Protein AF-A0A968LJR6-F1 (afdb_monomer_lite)

Radius of gyration: 29.11 Å; chains: 1; bounding box: 72×47×105 Å

pLDDT: mean 74.07, std 25.13, range [19.94, 97.44]

Foldseek 3Di:
DVVPAQEAEEEALQQDALVVLVVVVVCVVVVRFYEYAHDPLDNPCVVQHGDNVSNVVVCVVAAAAADQDDPPCNVCVVLVSCVVVPVPRDRDDDPPDDDDDDPDPVVSLVVVLVVLLVCVVVPDDLVVDDDDDPDCPPCNVPSNQVSNVVVVRHDDDLDDSDQLCNDLQSLLLLLLLCLLLPDPPRADDLQSQLSNLVQQQVLAHSVNSSLQSVQQADGNNGDGHQCVSRPPSVVRDPSSNVSSVVSNVVSVPDDSPDQSLVVSVVSCCNRVVLVPDDPVSNVSSVLLSVLLVVLVVVCVVVVHDSSRSSVVSSVCSVVSRPSSRDPDDDDDPDDDDPDDDPPPPPDDDDDDDDDDDDDDDDDDDDDDDDDDDDDDDDDDDDHRYYYDDDDDDDDDDDDDDDDDD

Secondary structure (DSSP, 8-state):
-TTT-S-EEES-GGGS-HHHHHHHHHHHHTT--EEE---TT--TTGGGT--HHHHGGGGGGSB---PPP-STTTTTHHHHHHHHH-TT--PPPPTT------SSHHHHHHHHHHHHHHHHHTT--GGG-----SS--HHHHHHHHHHHHHTT-----S---S-GGG-HHHHHHHHHHHHHS--TT----HHHHHHHHHHH-TTS-HHHHHHHHHHHEETTTTEEPPGGGSTTGGGS-HHHHHHHHHHHHHHHHS-TT--HHHHHHHHIIIII-GGGS-HHHHHHHHHHHHHHHHHHHHHHHHT--HHHHHHHHHHHHHTT-GGGS------PPP----------------S------PPPPPP---------------------EE-----PPP-----------

Sequence (405 aa):
MRRQYRYLLADDVDEFPAILADFCRLLLEAGIPALLTFNPSGAARLGLGADPESWKPLAGGCTITHCGPVGLGAPWGESVVSYVTDPSFNCPPVAEFSRLQAISRARLLRLVTETVHALVKDGTSPEEIAIIAPGLDAIASYALPQILASSSIAVRLLSDPRPLFGSPQVRALLTLLQLKYQDEDTQLTIDDVTEMLAVLLPDLDLVRAGLLTTVCFVPHRPQLLPYEVHPQWYRLSYRGTQAYKELQEWLAAQARQVNPLLFLDRAIQRFLRPQNLPHADVSQLQTLLETAQSHWQLGYRLGWAEPEILNRFVSLIHQGTVAANPLMGDRPLPKPSPWQVFSSTAAIASPTDFSFGSILVPTYGRKGGVLCSMGHPCSSGHGMAVLGWHPAVPLGNPTAAITPL

Structure (mmCIF, N/CA/C/O backbone):
data_AF-A0A968LJR6-F1
#
_entry.id   AF-A0A968LJR6-F1
#
loop_
_atom_site.group_PDB
_atom_site.id
_atom_site.type_symbol
_atom_site.label_atom_id
_atom_site.label_alt_id
_atom_site.label_comp_id
_atom_site.label_asym_id
_atom_site.label_entity_id
_atom_site.label_seq_id
_atom_site.pdbx_PDB_ins_code
_atom_site.Cartn_x
_atom_site.Cartn_y
_atom_site.Cartn_z
_atom_site.occupancy
_atom_site.B_iso_or_equiv
_atom_site.auth_seq_id
_atom_site.auth_comp_id
_atom_site.auth_asym_id
_atom_site.auth_atom_id
_atom_site.pdbx_PDB_model_num
ATOM 1 N N . MET A 1 1 ? -12.799 -12.137 -30.109 1.00 57.6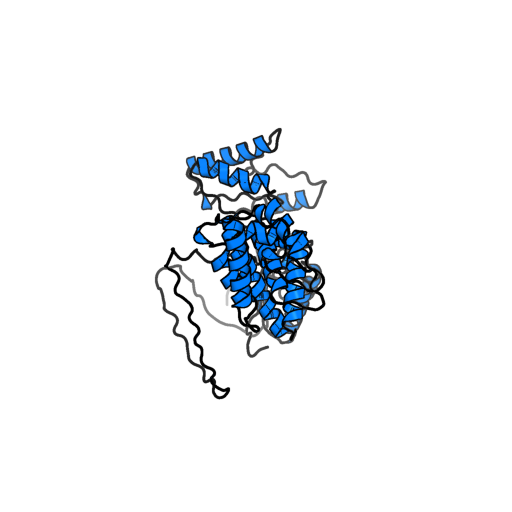6 1 MET A N 1
ATOM 2 C CA . MET A 1 1 ? -11.668 -11.205 -29.891 1.00 57.66 1 MET A CA 1
ATOM 3 C C . MET A 1 1 ? -11.478 -10.200 -31.032 1.00 57.66 1 MET A C 1
ATOM 5 O O . MET A 1 1 ? -11.612 -9.017 -30.756 1.00 57.66 1 MET A O 1
ATOM 9 N N . ARG A 1 2 ? -11.309 -10.610 -32.305 1.00 59.25 2 ARG A N 1
ATOM 10 C CA . ARG A 1 2 ? -11.161 -9.687 -33.467 1.00 59.25 2 ARG A CA 1
ATOM 11 C C . ARG A 1 2 ? -12.237 -8.596 -33.631 1.00 59.25 2 ARG A C 1
ATOM 13 O O . ARG A 1 2 ? -11.973 -7.558 -34.221 1.00 59.25 2 ARG A O 1
ATOM 20 N N . ARG A 1 3 ? -13.462 -8.820 -33.136 1.00 65.75 3 ARG A N 1
ATOM 21 C CA . ARG A 1 3 ? -14.546 -7.817 -33.174 1.00 65.75 3 ARG A CA 1
ATOM 22 C C . ARG A 1 3 ? -14.376 -6.676 -32.160 1.00 65.75 3 ARG A C 1
ATOM 24 O O . ARG A 1 3 ? -14.978 -5.631 -32.365 1.00 65.75 3 ARG A O 1
ATOM 31 N N . GLN A 1 4 ? -13.598 -6.872 -31.093 1.00 72.19 4 GLN A N 1
ATOM 32 C CA . GLN A 1 4 ? -13.402 -5.883 -30.021 1.00 72.19 4 GLN A CA 1
ATOM 33 C C . GLN A 1 4 ? -12.007 -5.247 -30.052 1.00 72.19 4 GLN A C 1
ATOM 35 O O . GLN A 1 4 ? -11.895 -4.048 -29.825 1.00 72.19 4 GLN A O 1
ATOM 40 N N . TYR A 1 5 ? -10.965 -6.012 -30.390 1.00 77.56 5 TYR A N 1
ATOM 41 C CA . TYR A 1 5 ? -9.581 -5.532 -30.409 1.00 77.56 5 TYR A CA 1
ATOM 42 C C . TYR A 1 5 ? -9.006 -5.618 -31.823 1.00 77.56 5 TYR A C 1
ATOM 44 O O . TYR A 1 5 ? -9.013 -6.690 -32.432 1.00 77.56 5 TYR A O 1
ATOM 52 N N . ARG A 1 6 ? -8.543 -4.476 -32.349 1.00 86.06 6 ARG A N 1
ATOM 53 C CA . ARG A 1 6 ? -7.960 -4.362 -33.701 1.00 86.06 6 ARG A CA 1
ATOM 54 C C . ARG A 1 6 ? -6.436 -4.416 -33.712 1.00 86.06 6 ARG A C 1
ATOM 56 O O . ARG A 1 6 ? -5.875 -4.894 -34.688 1.00 86.06 6 ARG A O 1
ATOM 63 N N . TYR A 1 7 ? -5.804 -3.929 -32.650 1.00 90.19 7 TYR A N 1
ATOM 64 C CA . TYR A 1 7 ? -4.356 -3.871 -32.484 1.00 90.19 7 TYR A CA 1
ATOM 65 C C . TYR A 1 7 ? -4.021 -4.153 -31.022 1.00 90.19 7 TYR A C 1
ATOM 67 O O . TYR A 1 7 ? -4.795 -3.778 -30.136 1.00 90.19 7 TYR A O 1
ATOM 75 N N . LEU A 1 8 ? -2.884 -4.797 -30.787 1.00 90.44 8 LEU A N 1
ATOM 76 C CA . LEU A 1 8 ? -2.283 -4.959 -29.469 1.00 90.44 8 LEU A CA 1
ATOM 77 C C . LEU A 1 8 ? -1.058 -4.044 -29.381 1.00 90.44 8 LEU A C 1
ATOM 79 O O . LEU A 1 8 ? -0.171 -4.128 -30.221 1.00 90.44 8 LEU A O 1
ATOM 83 N N . LEU A 1 9 ? -1.014 -3.171 -28.382 1.00 93.56 9 LEU A N 1
ATOM 84 C CA . LEU A 1 9 ? 0.159 -2.357 -28.071 1.00 93.56 9 LEU A CA 1
ATOM 85 C C . LEU A 1 9 ? 0.546 -2.694 -26.634 1.00 93.56 9 LEU A C 1
ATOM 87 O O . LEU A 1 9 ? -0.295 -2.545 -25.745 1.00 93.56 9 LEU A O 1
ATOM 91 N N . ALA A 1 10 ? 1.761 -3.186 -26.418 1.00 91.81 10 ALA A N 1
ATOM 92 C CA . ALA A 1 10 ? 2.262 -3.488 -25.083 1.00 91.81 10 ALA A CA 1
ATOM 93 C C . ALA A 1 10 ? 3.681 -2.946 -24.933 1.00 91.81 10 ALA A C 1
ATOM 95 O O . ALA A 1 10 ? 4.538 -3.228 -25.772 1.00 91.81 10 ALA A O 1
ATOM 96 N N . ASP A 1 11 ? 3.880 -2.161 -23.879 1.00 92.06 11 ASP A N 1
ATOM 97 C CA . ASP A 1 11 ? 5.157 -1.544 -23.541 1.00 92.06 11 ASP A CA 1
ATOM 98 C C . ASP A 1 11 ? 5.805 -2.251 -22.355 1.00 92.06 11 ASP A C 1
ATOM 100 O O . ASP A 1 11 ? 5.084 -2.797 -21.516 1.00 92.06 11 ASP A O 1
ATOM 104 N N . ASP A 1 12 ? 7.139 -2.260 -22.324 1.00 91.44 12 ASP A N 1
ATOM 105 C CA . ASP A 1 12 ? 7.968 -2.928 -21.311 1.00 91.44 12 ASP A CA 1
ATOM 106 C C . ASP A 1 12 ? 7.556 -4.388 -21.035 1.00 91.44 12 ASP A C 1
ATOM 108 O O . ASP A 1 12 ? 7.369 -4.810 -19.890 1.00 91.44 12 ASP A O 1
ATOM 112 N N . VAL A 1 13 ? 7.375 -5.193 -22.092 1.00 92.94 13 VAL A N 1
ATOM 113 C CA . VAL A 1 13 ? 6.874 -6.572 -21.930 1.00 92.94 13 VAL A CA 1
ATOM 114 C C . VAL A 1 13 ? 7.838 -7.491 -21.172 1.00 92.94 13 VAL A C 1
ATOM 116 O O . VAL A 1 13 ? 7.416 -8.517 -20.646 1.00 92.94 13 VAL A O 1
ATOM 119 N N . ASP A 1 14 ? 9.114 -7.120 -21.057 1.00 89.56 14 ASP A N 1
ATOM 120 C CA . ASP A 1 14 ? 10.096 -7.793 -20.199 1.00 89.56 14 ASP A CA 1
ATOM 121 C C . ASP A 1 14 ? 9.784 -7.668 -18.694 1.00 89.56 14 ASP A C 1
ATOM 123 O O . ASP A 1 14 ? 10.291 -8.454 -17.894 1.00 89.56 14 ASP A O 1
ATOM 127 N N . GLU A 1 15 ? 8.893 -6.747 -18.311 1.00 88.94 15 GLU A N 1
ATOM 128 C CA . GLU A 1 15 ? 8.425 -6.544 -16.936 1.00 88.94 15 GLU A CA 1
ATOM 129 C C . GLU A 1 15 ? 7.090 -7.258 -16.639 1.00 88.94 15 GLU A C 1
ATOM 131 O O . GLU A 1 15 ? 6.527 -7.117 -15.545 1.00 88.94 15 GLU A O 1
ATOM 136 N N . PHE A 1 16 ? 6.537 -8.007 -17.603 1.00 90.44 16 PHE A N 1
ATOM 137 C CA . PHE A 1 16 ? 5.226 -8.652 -17.484 1.00 90.44 16 PHE A CA 1
ATOM 138 C C . PHE A 1 16 ? 5.320 -10.125 -17.051 1.00 90.44 16 PHE A C 1
ATOM 140 O O . PHE A 1 16 ? 6.277 -10.820 -17.394 1.00 90.44 16 PHE A O 1
ATOM 147 N N . PRO A 1 17 ? 4.300 -10.650 -16.343 1.00 90.19 17 PRO A N 1
ATOM 148 C CA . PRO A 1 17 ? 4.242 -12.058 -15.964 1.00 90.19 17 PRO A CA 1
ATOM 149 C C . PRO A 1 17 ? 3.976 -12.988 -17.151 1.00 90.19 17 PRO A C 1
ATOM 151 O O . PRO A 1 17 ? 3.339 -12.603 -18.136 1.00 90.19 17 PRO A O 1
ATOM 154 N N . ALA A 1 18 ? 4.352 -14.259 -16.989 1.00 90.00 18 ALA A N 1
ATOM 155 C CA . ALA A 1 18 ? 4.205 -15.303 -18.008 1.00 90.00 18 ALA A CA 1
ATOM 156 C C . ALA A 1 18 ? 2.779 -15.463 -18.553 1.00 90.00 18 ALA A C 1
ATOM 158 O O . ALA A 1 18 ? 2.575 -15.665 -19.749 1.00 90.00 18 ALA A O 1
ATOM 159 N N . ILE A 1 19 ? 1.768 -15.296 -17.697 1.00 91.81 19 ILE A N 1
ATOM 160 C CA . ILE A 1 19 ? 0.363 -15.409 -18.109 1.00 91.81 19 ILE A CA 1
ATOM 161 C C . ILE A 1 19 ? -0.027 -14.373 -19.177 1.00 91.81 19 ILE A C 1
ATOM 163 O O . ILE A 1 19 ? -0.876 -14.647 -20.028 1.00 91.81 19 ILE A O 1
ATOM 167 N N . LEU A 1 20 ? 0.600 -13.189 -19.172 1.00 92.12 20 LEU A N 1
ATOM 168 C CA . LEU A 1 20 ? 0.367 -12.181 -20.204 1.00 92.12 20 LEU A CA 1
ATOM 169 C C . LEU A 1 20 ? 1.067 -12.539 -21.518 1.00 92.12 20 LEU A C 1
ATOM 171 O O . LEU A 1 20 ? 0.518 -12.223 -22.574 1.00 92.12 20 LEU A O 1
ATOM 175 N N . ALA A 1 21 ? 2.198 -13.248 -21.479 1.00 92.62 21 ALA A N 1
ATOM 176 C CA . ALA A 1 21 ? 2.829 -13.784 -22.683 1.00 92.62 21 ALA A CA 1
ATOM 177 C C . ALA A 1 21 ? 1.911 -14.810 -23.369 1.00 92.62 21 ALA A C 1
ATOM 179 O O . ALA A 1 21 ? 1.693 -14.739 -24.581 1.00 92.62 21 ALA A O 1
ATOM 180 N N . ASP A 1 22 ? 1.300 -15.714 -22.595 1.00 91.94 22 ASP A N 1
ATOM 181 C CA . ASP A 1 22 ? 0.333 -16.693 -23.108 1.00 91.94 22 ASP A CA 1
ATOM 182 C C . ASP A 1 22 ? -0.905 -16.015 -23.705 1.00 91.94 22 ASP A C 1
ATOM 184 O O . ASP A 1 22 ? -1.352 -16.365 -24.801 1.00 91.94 22 ASP A O 1
ATOM 188 N N . PHE A 1 23 ? -1.432 -14.991 -23.029 1.00 91.06 23 PHE A N 1
ATOM 189 C CA . PHE A 1 23 ? -2.544 -14.203 -23.553 1.00 91.06 23 PHE A CA 1
ATOM 190 C C . PHE A 1 23 ? -2.178 -13.480 -24.857 1.00 91.06 23 PHE A C 1
ATOM 192 O O . 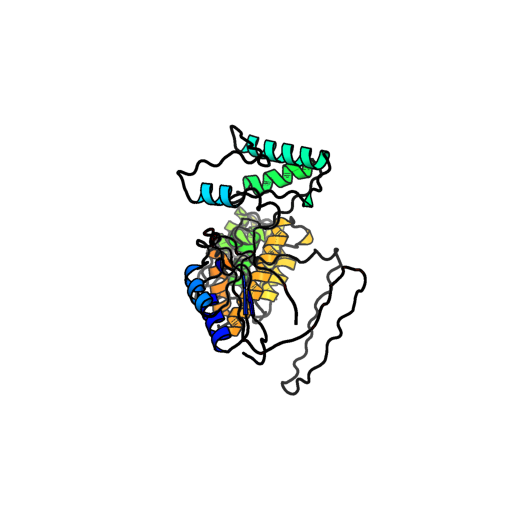PHE A 1 23 ? -2.949 -13.510 -25.819 1.00 91.06 23 PHE A O 1
ATOM 199 N N . CYS A 1 24 ? -0.991 -12.874 -24.932 1.00 92.06 24 CYS A N 1
ATOM 200 C CA . CYS A 1 24 ? -0.509 -12.233 -26.154 1.00 92.06 24 CYS A CA 1
ATOM 201 C C . CYS A 1 24 ? -0.355 -13.240 -27.296 1.00 92.06 24 CYS A C 1
ATOM 203 O O . CYS A 1 24 ? -0.761 -12.942 -28.420 1.00 92.06 24 CYS A O 1
ATOM 205 N N . ARG A 1 25 ? 0.138 -14.453 -27.011 1.00 91.31 25 ARG A N 1
ATOM 206 C CA . ARG A 1 25 ? 0.228 -15.541 -27.996 1.00 91.31 25 ARG A CA 1
ATOM 207 C C . ARG A 1 25 ? -1.132 -15.851 -28.615 1.00 91.31 25 ARG A C 1
ATOM 209 O O . ARG A 1 25 ? -1.252 -15.860 -29.836 1.00 91.31 25 ARG A O 1
ATOM 216 N N . LEU A 1 26 ? -2.172 -15.996 -27.791 1.00 91.06 26 LEU A N 1
ATOM 217 C CA . LEU A 1 26 ? -3.541 -16.242 -28.260 1.00 91.06 26 LEU A CA 1
ATOM 218 C C . LEU A 1 26 ? -4.064 -15.118 -29.170 1.00 91.06 26 LEU A C 1
ATOM 220 O O . LEU A 1 26 ? -4.763 -15.381 -30.151 1.00 91.06 26 LEU A O 1
ATOM 224 N N . LEU A 1 27 ? -3.736 -13.856 -28.870 1.00 89.81 27 LEU A N 1
ATOM 225 C CA . LEU A 1 27 ? -4.135 -12.715 -29.703 1.00 89.81 27 LEU A CA 1
ATOM 226 C C . LEU A 1 27 ? -3.396 -12.697 -31.048 1.00 89.81 27 LEU A C 1
ATOM 228 O O . LEU A 1 27 ? -4.018 -12.429 -32.082 1.00 89.81 27 LEU A O 1
ATOM 232 N N . LEU A 1 28 ? -2.102 -13.018 -31.042 1.00 88.62 28 LEU A N 1
ATOM 233 C CA . LEU A 1 28 ? -1.285 -13.132 -32.250 1.00 88.62 28 LEU A CA 1
ATOM 234 C C . LEU A 1 28 ? -1.746 -14.294 -33.140 1.00 88.62 28 LEU A C 1
ATOM 236 O O . LEU A 1 28 ? -1.902 -14.110 -34.345 1.00 88.62 28 LEU A O 1
ATOM 240 N N . GLU A 1 29 ? -2.056 -15.456 -32.560 1.00 89.12 29 GLU A N 1
ATOM 241 C CA . GLU A 1 29 ? -2.620 -16.619 -33.268 1.00 89.12 29 GLU A CA 1
ATOM 242 C C . GLU A 1 29 ? -4.013 -16.327 -33.836 1.00 89.12 29 GLU A C 1
ATOM 244 O O . GLU A 1 29 ? -4.352 -16.739 -34.947 1.00 89.12 29 GLU A O 1
ATOM 249 N N . ALA A 1 30 ? -4.810 -15.520 -33.129 1.00 88.69 30 ALA A N 1
ATOM 250 C CA . ALA A 1 30 ? -6.054 -14.970 -33.654 1.00 88.69 30 ALA A CA 1
ATOM 251 C C . ALA A 1 30 ? -5.824 -13.908 -34.749 1.00 88.69 30 ALA A C 1
ATOM 253 O O . ALA A 1 30 ? -6.787 -13.296 -35.213 1.00 88.69 30 ALA A O 1
ATOM 254 N N . GLY A 1 31 ? -4.577 -13.663 -35.160 1.00 88.19 31 GLY A N 1
ATOM 255 C CA . GLY A 1 31 ? -4.150 -12.737 -36.202 1.00 88.19 31 GLY A CA 1
ATOM 256 C C . GLY A 1 31 ? -4.532 -11.293 -35.911 1.00 88.19 31 GLY A C 1
ATOM 257 O O . GLY A 1 31 ? -5.033 -10.612 -36.810 1.00 88.19 31 GLY A O 1
ATOM 258 N N . ILE A 1 32 ? -4.389 -10.870 -34.654 1.00 90.50 32 ILE A N 1
ATOM 259 C CA . ILE A 1 32 ? -4.435 -9.464 -34.254 1.00 90.50 32 ILE A CA 1
ATOM 260 C C . ILE A 1 32 ? -3.004 -8.921 -34.367 1.00 90.50 32 ILE A C 1
ATOM 262 O O . ILE A 1 32 ? -2.106 -9.473 -33.735 1.00 90.50 32 ILE A O 1
ATOM 266 N N . PRO A 1 33 ? -2.762 -7.866 -35.161 1.00 91.25 33 PRO A N 1
ATOM 267 C CA . PRO A 1 33 ? -1.443 -7.249 -35.245 1.00 91.25 33 PRO A CA 1
ATOM 268 C C . PRO A 1 33 ? -1.030 -6.658 -33.894 1.00 91.25 33 PRO A C 1
ATOM 270 O O . PRO A 1 33 ? -1.844 -6.018 -33.220 1.00 91.25 33 PRO A O 1
ATOM 273 N N . ALA A 1 34 ? 0.238 -6.842 -33.528 1.00 91.69 34 ALA A N 1
ATOM 274 C CA . ALA A 1 34 ? 0.800 -6.327 -32.288 1.00 91.69 34 ALA A CA 1
ATOM 275 C C . ALA A 1 34 ? 2.052 -5.477 -32.521 1.00 91.69 34 ALA A C 1
ATOM 277 O O . ALA A 1 34 ? 2.826 -5.744 -33.442 1.00 91.69 34 ALA A O 1
ATOM 278 N N . LEU A 1 35 ? 2.248 -4.491 -31.649 1.00 94.75 35 LEU A N 1
ATOM 279 C CA . LEU A 1 35 ? 3.513 -3.804 -31.423 1.00 94.75 35 LEU A CA 1
ATOM 280 C C . LEU A 1 35 ? 3.895 -4.033 -29.962 1.00 94.75 35 LEU A C 1
ATOM 282 O O . LEU A 1 35 ? 3.139 -3.664 -29.061 1.00 94.75 35 LEU A O 1
ATOM 286 N N . LEU A 1 36 ? 5.045 -4.664 -29.757 1.00 93.62 36 LEU A N 1
ATOM 287 C CA . LEU A 1 36 ? 5.578 -4.981 -28.439 1.00 93.62 36 LEU A CA 1
ATOM 288 C C . LEU A 1 36 ? 6.943 -4.308 -28.301 1.00 93.62 36 LEU A C 1
ATOM 290 O O . LEU A 1 36 ? 7.785 -4.434 -29.198 1.00 93.62 36 LEU A O 1
ATOM 294 N N . THR A 1 37 ? 7.160 -3.617 -27.192 1.00 93.25 37 THR A N 1
ATOM 295 C CA . THR A 1 37 ? 8.451 -3.025 -26.826 1.00 93.25 37 THR A CA 1
ATOM 296 C C . THR A 1 37 ? 8.983 -3.703 -25.573 1.00 93.25 37 THR A C 1
ATOM 298 O O . THR A 1 37 ? 8.223 -4.096 -24.691 1.00 93.25 37 THR A O 1
ATOM 301 N N . PHE A 1 38 ? 10.296 -3.911 -25.539 1.00 91.62 38 PHE A N 1
ATOM 302 C CA . PHE A 1 38 ? 10.991 -4.508 -24.406 1.00 91.62 38 PHE A CA 1
ATOM 303 C C . PHE A 1 38 ? 12.391 -3.918 -24.279 1.00 91.62 38 PHE A C 1
ATOM 305 O O . PHE A 1 38 ? 12.990 -3.487 -25.271 1.00 91.62 38 PHE A O 1
ATOM 312 N N . ASN A 1 39 ? 12.927 -3.949 -23.064 1.00 89.00 39 ASN A N 1
ATOM 313 C CA . ASN A 1 39 ? 14.318 -3.635 -22.791 1.00 89.00 39 ASN A CA 1
ATOM 314 C C . ASN A 1 39 ? 15.147 -4.935 -22.713 1.00 89.00 39 ASN A C 1
ATOM 316 O O . ASN A 1 39 ? 14.913 -5.755 -21.825 1.00 89.00 39 ASN A O 1
ATOM 320 N N . PRO A 1 40 ? 16.152 -5.144 -23.589 1.00 85.56 40 PRO A N 1
ATOM 321 C CA . PRO A 1 40 ? 17.009 -6.333 -23.543 1.00 85.56 40 PRO A CA 1
ATOM 322 C C . PRO A 1 40 ? 17.748 -6.524 -22.213 1.00 85.56 40 PRO A C 1
ATOM 324 O O . PRO A 1 40 ? 18.066 -7.654 -21.847 1.00 85.56 40 PRO A O 1
ATOM 327 N N . SER A 1 41 ? 18.019 -5.422 -21.511 1.00 83.12 41 SER A N 1
ATOM 328 C CA . SER A 1 41 ? 18.700 -5.390 -20.213 1.00 83.12 41 SER A CA 1
ATOM 329 C C . SER A 1 41 ? 17.741 -5.076 -19.058 1.00 83.12 41 SER A C 1
ATOM 331 O O . SER A 1 41 ? 18.199 -4.663 -17.994 1.00 83.12 41 SER A O 1
ATOM 333 N N . GLY A 1 42 ? 16.427 -5.170 -19.285 1.00 80.50 42 GLY A N 1
ATOM 334 C CA . GLY A 1 42 ? 15.405 -4.858 -18.291 1.00 80.50 42 GLY A CA 1
ATOM 335 C C . GLY A 1 42 ? 15.191 -5.987 -17.285 1.00 80.50 42 GLY A C 1
ATOM 336 O O . GLY A 1 42 ? 16.150 -6.551 -16.756 1.00 80.50 42 GLY A O 1
ATOM 337 N N . ALA A 1 43 ? 13.929 -6.315 -17.015 1.00 79.50 43 ALA A N 1
ATOM 338 C CA . ALA A 1 43 ? 13.524 -7.286 -15.995 1.00 79.50 43 ALA A CA 1
ATOM 339 C C . ALA A 1 43 ? 13.765 -6.824 -14.539 1.00 79.50 43 ALA A C 1
ATOM 341 O O . ALA A 1 43 ? 14.054 -7.616 -13.633 1.00 79.50 43 ALA A O 1
ATOM 342 N N . ALA A 1 44 ? 13.590 -5.528 -14.279 1.00 80.38 44 ALA A N 1
ATOM 343 C CA . ALA A 1 44 ? 13.664 -4.951 -12.939 1.00 80.38 44 ALA A CA 1
ATOM 344 C C . ALA A 1 44 ? 12.644 -5.578 -11.964 1.00 80.38 44 ALA A C 1
ATOM 346 O O . ALA A 1 44 ? 12.834 -5.535 -10.745 1.00 80.38 44 ALA A O 1
ATOM 347 N N . ARG A 1 45 ? 11.570 -6.190 -12.480 1.00 80.94 45 ARG A N 1
ATOM 348 C CA . ARG A 1 45 ? 10.487 -6.828 -11.720 1.00 80.94 45 ARG A CA 1
ATOM 349 C C . ARG A 1 45 ? 10.556 -8.355 -11.679 1.00 80.94 45 ARG A C 1
ATOM 351 O O . ARG A 1 45 ? 9.553 -8.972 -11.321 1.00 80.94 45 ARG A O 1
ATOM 358 N N . LEU A 1 46 ? 11.704 -8.988 -11.950 1.00 80.94 46 LEU A N 1
ATOM 359 C CA . LEU A 1 46 ? 11.857 -10.453 -11.803 1.00 80.94 46 LEU A CA 1
ATOM 360 C C . LEU A 1 46 ? 11.379 -10.959 -10.430 1.00 80.94 46 LEU A C 1
ATOM 362 O O . LEU A 1 46 ? 10.635 -11.930 -10.334 1.00 80.94 46 LEU A O 1
ATOM 366 N N . GLY A 1 47 ? 11.731 -10.250 -9.352 1.00 72.69 47 GLY A N 1
ATOM 367 C CA . GLY A 1 47 ? 11.278 -10.576 -7.992 1.00 72.69 47 GLY A CA 1
ATOM 368 C C . GLY A 1 47 ? 9.799 -10.270 -7.709 1.00 72.69 47 GLY A C 1
ATOM 369 O O . GLY A 1 47 ? 9.297 -10.626 -6.647 1.00 72.69 47 GLY A O 1
ATOM 370 N N . LEU A 1 48 ? 9.106 -9.604 -8.635 1.00 72.12 48 LEU A N 1
ATOM 371 C CA . LEU A 1 48 ? 7.707 -9.175 -8.538 1.00 72.12 48 LEU A CA 1
ATOM 372 C C . LEU A 1 48 ? 6.804 -9.879 -9.565 1.00 72.12 48 LEU A C 1
ATOM 374 O O . LEU A 1 48 ? 5.679 -9.439 -9.803 1.00 72.12 48 LEU A O 1
ATOM 378 N N . GLY A 1 49 ? 7.284 -10.980 -10.148 1.00 78.50 49 GLY A N 1
ATOM 379 C CA . GLY A 1 49 ? 6.509 -11.839 -11.038 1.00 78.50 49 GLY A CA 1
ATOM 380 C C . GLY A 1 49 ? 6.683 -11.559 -12.528 1.00 78.50 49 GLY A C 1
ATOM 381 O O . GLY A 1 49 ? 5.974 -12.187 -13.309 1.00 78.50 49 GLY A O 1
ATOM 382 N N . ALA A 1 50 ? 7.593 -10.667 -12.936 1.00 86.44 50 ALA A N 1
ATOM 383 C CA . ALA A 1 50 ? 7.984 -10.572 -14.341 1.00 86.44 50 ALA A CA 1
ATOM 384 C C . ALA A 1 50 ? 8.681 -11.859 -14.802 1.00 86.44 50 ALA A C 1
ATOM 386 O O . ALA A 1 50 ? 9.439 -12.465 -14.044 1.00 86.44 50 ALA A O 1
ATOM 387 N N . ASP A 1 51 ? 8.438 -12.255 -16.049 1.00 90.38 51 ASP A N 1
ATOM 388 C CA . ASP A 1 51 ? 9.054 -13.429 -16.666 1.00 90.38 51 ASP A CA 1
ATOM 389 C C . ASP A 1 51 ? 9.464 -13.113 -18.115 1.00 90.38 51 ASP A C 1
ATOM 391 O O . ASP A 1 51 ? 8.767 -13.511 -19.050 1.00 90.38 51 ASP A O 1
ATOM 395 N N . PRO A 1 52 ? 10.581 -12.399 -18.339 1.00 91.25 52 PRO A N 1
ATOM 396 C CA . PRO A 1 52 ? 11.034 -12.029 -19.681 1.00 91.25 52 PRO A CA 1
ATOM 397 C C . PRO A 1 52 ? 11.337 -13.247 -20.569 1.00 91.25 52 PRO A C 1
ATOM 399 O O . PRO A 1 52 ? 11.199 -13.170 -21.792 1.00 91.25 52 PRO A O 1
ATOM 402 N N . GLU A 1 53 ? 11.712 -14.391 -19.987 1.00 91.75 53 GLU A N 1
ATOM 403 C CA . GLU A 1 53 ? 11.998 -15.615 -20.743 1.00 91.75 53 GLU A CA 1
ATOM 404 C C . GLU A 1 53 ? 10.741 -16.159 -21.425 1.00 91.75 53 GLU A C 1
ATOM 406 O O . GLU A 1 53 ? 10.802 -16.577 -22.583 1.00 91.75 53 GLU A O 1
ATOM 411 N N . SER A 1 54 ? 9.587 -16.084 -20.756 1.00 91.81 54 SER A N 1
ATOM 412 C CA . SER A 1 54 ? 8.301 -16.499 -21.332 1.00 91.81 54 SER A CA 1
ATOM 413 C C . SER A 1 54 ? 7.885 -15.692 -22.574 1.00 91.81 54 SER A C 1
ATOM 415 O O . SER A 1 54 ? 7.145 -16.202 -23.423 1.00 91.81 54 SER A O 1
ATOM 417 N N . TRP A 1 55 ? 8.387 -14.458 -22.718 1.00 92.38 55 TRP A N 1
ATOM 418 C CA . TRP A 1 55 ? 8.093 -13.568 -23.844 1.00 92.38 55 TRP A CA 1
ATOM 419 C C . TRP A 1 55 ? 9.004 -13.793 -25.053 1.00 92.38 55 TRP A C 1
ATOM 421 O O . TRP A 1 55 ? 8.558 -13.596 -26.186 1.00 92.38 55 TRP A O 1
ATOM 431 N N . LYS A 1 56 ? 10.246 -14.262 -24.858 1.00 90.62 56 LYS A N 1
ATOM 432 C CA . LYS A 1 56 ? 11.218 -14.481 -25.951 1.00 90.62 56 LYS A CA 1
ATOM 433 C C . LYS A 1 56 ? 10.680 -15.315 -27.124 1.00 90.62 56 LYS A C 1
ATOM 435 O O . LYS A 1 56 ? 10.930 -14.927 -28.266 1.00 90.62 56 LYS A O 1
ATOM 440 N N . PRO A 1 57 ? 9.915 -16.410 -26.918 1.00 91.31 57 PRO A N 1
ATOM 441 C CA . PRO A 1 57 ? 9.374 -17.198 -28.025 1.00 91.31 57 PRO A CA 1
ATOM 442 C C . PRO A 1 57 ? 8.462 -16.406 -28.972 1.00 91.31 57 PRO A C 1
ATOM 444 O O . PRO A 1 57 ? 8.374 -16.748 -30.151 1.00 91.31 57 PRO A O 1
ATOM 447 N N . LEU A 1 58 ? 7.805 -15.340 -28.495 1.00 89.62 58 LEU A N 1
ATOM 448 C CA . LEU A 1 58 ? 6.918 -14.516 -29.326 1.00 89.62 58 LEU A CA 1
ATOM 449 C C . LEU A 1 58 ? 7.686 -13.760 -30.418 1.00 89.62 58 LEU A C 1
ATOM 451 O O . LEU A 1 58 ? 7.139 -13.514 -31.494 1.00 89.62 58 LEU A O 1
ATOM 455 N N . ALA A 1 59 ? 8.968 -13.460 -30.188 1.00 87.69 59 ALA A N 1
ATOM 456 C CA . ALA A 1 59 ? 9.825 -12.797 -31.165 1.00 87.69 59 ALA A CA 1
ATOM 457 C C . ALA A 1 59 ? 9.987 -13.611 -32.460 1.00 87.69 59 ALA A C 1
ATOM 459 O O . ALA A 1 59 ? 10.120 -13.025 -33.530 1.00 87.69 59 ALA A O 1
ATOM 460 N N . GLY A 1 60 ? 9.889 -14.947 -32.395 1.00 85.50 60 GLY A N 1
ATOM 461 C CA . GLY A 1 60 ? 9.987 -15.819 -33.572 1.00 85.50 60 GLY A CA 1
ATOM 462 C C . GLY A 1 60 ? 8.906 -15.567 -34.632 1.00 85.50 60 GLY A C 1
ATOM 463 O O . GLY A 1 60 ? 9.112 -15.881 -35.801 1.00 85.50 60 GLY A O 1
ATOM 464 N N . GLY A 1 61 ? 7.771 -14.975 -34.243 1.00 82.81 61 GLY A N 1
ATOM 465 C CA . GLY A 1 61 ? 6.695 -14.578 -35.156 1.00 82.81 61 GLY A CA 1
ATOM 466 C C . GLY A 1 61 ? 6.767 -13.126 -35.642 1.00 82.81 61 GLY A C 1
ATOM 467 O O . GLY A 1 61 ? 5.864 -12.695 -36.353 1.00 82.81 61 GLY A O 1
ATOM 468 N N . CYS A 1 62 ? 7.784 -12.352 -35.250 1.00 87.56 62 CYS A N 1
ATOM 469 C CA . CYS A 1 62 ? 7.804 -10.895 -35.390 1.00 87.56 62 CYS A CA 1
ATOM 470 C C . CYS A 1 62 ? 9.083 -10.366 -36.079 1.00 87.56 62 CYS A C 1
ATOM 472 O O . CYS A 1 62 ? 10.148 -10.956 -35.955 1.00 87.56 62 CYS A O 1
ATOM 474 N N . THR A 1 63 ? 9.022 -9.216 -36.766 1.00 92.12 63 THR A N 1
ATOM 475 C CA . THR A 1 63 ? 10.198 -8.573 -37.412 1.00 92.12 63 THR A CA 1
ATOM 476 C C . THR A 1 63 ? 10.978 -7.709 -36.446 1.00 92.12 63 THR A C 1
ATOM 478 O O . THR A 1 63 ? 10.535 -6.634 -36.056 1.00 92.12 63 THR A O 1
ATOM 481 N N . ILE A 1 64 ? 12.204 -8.076 -36.128 1.00 91.19 64 ILE A N 1
ATOM 482 C CA . ILE A 1 64 ? 12.917 -7.320 -35.114 1.00 91.19 64 ILE A CA 1
ATOM 483 C C . ILE A 1 64 ? 13.475 -5.988 -35.636 1.00 91.19 64 ILE A C 1
ATOM 485 O O . ILE A 1 64 ? 14.220 -5.981 -36.606 1.00 91.19 64 ILE A O 1
ATOM 489 N N . THR A 1 65 ? 13.080 -4.848 -35.049 1.00 91.81 65 THR A N 1
ATOM 490 C CA . THR A 1 65 ? 13.687 -3.524 -35.355 1.00 91.81 65 THR A CA 1
ATOM 491 C C . THR A 1 65 ? 14.611 -3.107 -34.202 1.00 91.81 65 THR A C 1
ATOM 493 O O . THR A 1 65 ? 14.612 -3.738 -33.167 1.00 91.81 65 THR A O 1
ATOM 496 N N . HIS A 1 66 ? 15.461 -2.094 -34.296 1.00 86.50 66 HIS A N 1
ATOM 497 C CA . HIS A 1 66 ? 16.253 -1.685 -33.125 1.00 86.50 66 HIS A CA 1
ATOM 498 C C . HIS A 1 66 ? 16.147 -0.189 -32.894 1.00 86.50 66 HIS A C 1
ATOM 500 O O . HIS A 1 66 ? 16.391 0.590 -33.812 1.00 86.50 66 HIS A O 1
ATOM 506 N N . CYS A 1 67 ? 15.799 0.204 -31.671 1.00 82.94 67 CYS A N 1
ATOM 507 C CA . CYS A 1 67 ? 15.912 1.587 -31.232 1.00 82.94 67 CYS A CA 1
ATOM 508 C C . CYS A 1 67 ? 17.265 1.762 -30.540 1.00 82.94 67 CYS A C 1
ATOM 510 O O . CYS A 1 67 ? 17.578 1.030 -29.604 1.00 82.94 67 CYS A O 1
ATOM 512 N N . GLY A 1 68 ? 18.073 2.712 -31.015 1.00 73.62 68 GLY A N 1
ATOM 513 C CA . GLY A 1 68 ? 19.276 3.133 -30.298 1.00 73.62 68 GLY A CA 1
ATOM 514 C C . GLY A 1 68 ? 18.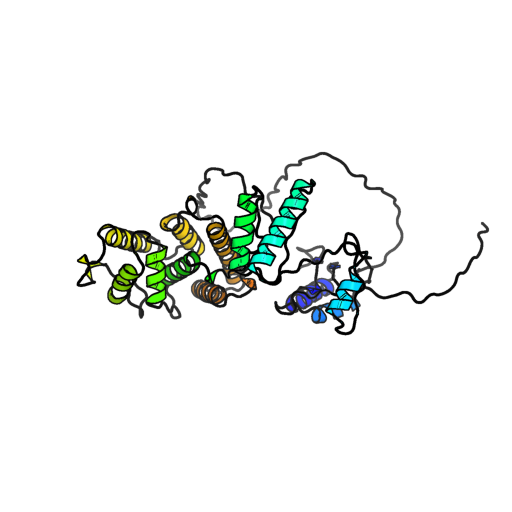919 3.862 -28.997 1.00 73.62 68 GLY A C 1
ATOM 515 O O . GLY A 1 68 ? 17.775 4.298 -28.839 1.00 73.62 68 GLY A O 1
ATOM 516 N N . PRO A 1 69 ? 19.874 4.020 -28.067 1.00 72.62 69 PRO A N 1
ATOM 517 C CA . PRO A 1 69 ? 19.627 4.763 -26.842 1.00 72.62 69 PRO A CA 1
ATOM 518 C C . PRO A 1 69 ? 19.293 6.224 -27.172 1.00 72.62 69 PRO A C 1
ATOM 520 O O . PRO A 1 69 ? 19.995 6.883 -27.941 1.00 72.62 69 PRO A O 1
ATOM 523 N N . VAL A 1 70 ? 18.211 6.733 -26.584 1.00 73.44 70 VAL A N 1
ATOM 524 C CA . VAL A 1 70 ? 17.768 8.125 -26.727 1.00 73.44 70 VAL A CA 1
ATOM 525 C C . VAL A 1 70 ? 17.782 8.786 -25.350 1.00 73.44 70 VAL A C 1
ATOM 527 O O . VAL A 1 70 ? 17.433 8.166 -24.348 1.00 73.44 70 VAL A O 1
ATOM 530 N N . GLY A 1 71 ? 18.177 10.056 -25.295 1.00 80.19 71 GLY A N 1
ATOM 531 C CA . GLY A 1 71 ? 18.166 10.845 -24.063 1.00 80.19 71 GLY A CA 1
ATOM 532 C C . GLY A 1 71 ? 19.414 10.664 -23.197 1.00 80.19 71 GLY A C 1
ATOM 533 O O . GLY A 1 71 ? 20.491 10.330 -23.688 1.00 80.19 71 GLY A O 1
ATOM 534 N N . LEU A 1 72 ? 19.263 10.928 -21.895 1.00 75.38 72 LEU A N 1
ATOM 535 C CA . LEU A 1 72 ? 20.378 11.053 -20.948 1.00 75.38 72 LEU A CA 1
ATOM 536 C C . LEU A 1 72 ? 21.213 9.778 -20.806 1.00 75.38 72 LEU A C 1
ATOM 538 O O . LEU A 1 72 ? 22.383 9.888 -20.478 1.00 75.38 72 LEU A O 1
ATOM 542 N N . GLY A 1 73 ? 20.640 8.599 -21.066 1.00 77.69 73 GLY A N 1
ATOM 543 C CA . GLY A 1 73 ? 21.326 7.311 -20.935 1.00 77.69 73 GLY A CA 1
ATOM 544 C C . GLY A 1 73 ? 22.250 6.946 -22.099 1.00 77.69 73 GLY A C 1
ATOM 545 O O . GLY A 1 73 ? 23.040 6.021 -21.960 1.00 77.69 73 GLY A O 1
ATOM 546 N N . ALA A 1 74 ? 22.200 7.650 -23.234 1.00 83.62 74 ALA A N 1
ATOM 547 C CA . ALA A 1 74 ? 23.064 7.350 -24.380 1.00 83.62 74 ALA A CA 1
ATOM 548 C C . ALA A 1 74 ? 24.580 7.405 -24.077 1.00 83.62 74 ALA A C 1
ATOM 550 O O . ALA A 1 74 ? 25.281 6.485 -24.493 1.00 83.62 74 ALA A O 1
ATOM 551 N N . PRO A 1 75 ? 25.113 8.408 -23.348 1.00 83.75 75 PRO A N 1
ATOM 552 C CA . PRO A 1 75 ? 26.551 8.480 -23.064 1.00 83.75 75 PRO A CA 1
ATOM 553 C C . PRO A 1 75 ? 27.071 7.472 -22.025 1.00 83.75 75 PRO A C 1
ATOM 555 O O . PRO A 1 75 ? 28.265 7.184 -22.026 1.00 83.75 75 PRO A O 1
ATOM 558 N N . TRP A 1 76 ? 26.227 6.948 -21.129 1.00 85.25 76 TRP A N 1
ATOM 559 C CA . TRP A 1 76 ? 26.695 6.157 -19.974 1.00 85.25 76 TRP A CA 1
ATOM 560 C C . TRP A 1 76 ? 25.925 4.862 -19.700 1.00 85.25 76 TRP A C 1
ATOM 562 O O . TRP A 1 76 ? 26.358 4.073 -18.863 1.00 85.25 76 TRP A O 1
ATOM 572 N N . GLY A 1 77 ? 24.808 4.611 -20.384 1.00 84.75 77 GLY A N 1
ATOM 573 C CA . GLY A 1 77 ? 23.895 3.504 -20.092 1.00 84.75 77 GLY A CA 1
ATOM 574 C C . GLY A 1 77 ? 24.567 2.136 -20.153 1.00 84.75 77 GLY A C 1
ATOM 575 O O . GLY A 1 77 ? 24.485 1.377 -19.192 1.00 84.75 77 GLY A O 1
ATOM 576 N N . GLU A 1 78 ? 25.296 1.844 -21.232 1.00 83.69 78 GLU A N 1
ATOM 577 C CA . GLU A 1 78 ? 26.010 0.567 -21.390 1.00 83.69 78 GLU A CA 1
ATOM 578 C C . GLU A 1 78 ? 27.082 0.360 -20.312 1.00 83.69 78 GLU A C 1
ATOM 580 O O . GLU A 1 78 ? 27.207 -0.739 -19.768 1.00 83.69 78 GLU A O 1
ATOM 585 N N . SER A 1 79 ? 27.817 1.417 -19.952 1.00 85.00 79 SER A N 1
ATOM 586 C CA . SER A 1 79 ? 28.826 1.374 -18.887 1.00 85.00 79 SER A CA 1
ATOM 587 C C . SER A 1 79 ? 28.198 1.071 -17.526 1.00 85.00 79 SER A C 1
ATOM 589 O O . SER A 1 79 ? 28.727 0.256 -16.771 1.00 85.00 79 SER A O 1
ATOM 591 N N . VAL A 1 80 ? 27.052 1.689 -17.220 1.00 85.12 80 VAL A N 1
ATOM 592 C CA . VAL A 1 80 ? 26.316 1.445 -15.970 1.00 85.12 80 VAL A CA 1
ATOM 593 C C . VAL A 1 80 ? 25.751 0.027 -15.935 1.00 85.12 80 VAL A C 1
ATOM 595 O O . VAL A 1 80 ? 25.909 -0.651 -14.922 1.00 85.12 80 VAL A O 1
ATOM 598 N N . VAL A 1 81 ? 25.141 -0.446 -17.027 1.00 86.06 81 VAL A N 1
ATOM 599 C CA . VAL A 1 81 ? 24.632 -1.825 -17.120 1.00 86.06 81 VAL A CA 1
ATOM 600 C C . VAL A 1 81 ? 25.772 -2.817 -16.908 1.00 86.06 81 VAL A C 1
ATOM 602 O O . VAL A 1 81 ? 25.667 -3.666 -16.029 1.00 86.06 81 VAL A O 1
ATOM 605 N N . SER A 1 82 ? 26.890 -2.647 -17.621 1.00 87.94 82 SER A N 1
ATOM 606 C CA . SER A 1 82 ? 28.063 -3.525 -17.507 1.00 87.94 82 SER A CA 1
ATOM 607 C C . SER A 1 82 ? 28.606 -3.575 -16.079 1.00 87.94 82 SER A C 1
ATOM 609 O O . SER A 1 82 ? 28.883 -4.656 -15.569 1.00 87.94 82 SER A O 1
ATOM 611 N N . TYR A 1 83 ? 28.685 -2.426 -15.402 1.00 86.06 83 TYR A N 1
ATOM 612 C CA . TYR A 1 83 ? 29.115 -2.340 -14.004 1.00 86.06 83 TYR A CA 1
ATOM 613 C C . TYR A 1 83 ? 28.191 -3.082 -13.032 1.00 86.06 83 TYR A C 1
ATOM 615 O O . TYR A 1 83 ? 28.657 -3.665 -12.057 1.00 86.06 83 TYR A O 1
ATOM 623 N N . VAL A 1 84 ? 26.879 -3.053 -13.274 1.00 83.62 84 VAL A N 1
ATOM 624 C CA . VAL A 1 84 ? 25.899 -3.743 -12.424 1.00 83.62 84 VAL A CA 1
ATOM 625 C C . VAL A 1 84 ? 25.888 -5.250 -12.696 1.00 83.62 84 VAL A C 1
ATOM 627 O O . VAL A 1 84 ? 25.713 -6.031 -11.762 1.00 83.62 84 VAL A O 1
ATOM 630 N N . THR A 1 85 ? 26.074 -5.669 -13.951 1.00 84.38 85 THR A N 1
ATOM 631 C CA . THR A 1 85 ? 25.982 -7.082 -14.353 1.00 84.38 85 THR A CA 1
ATOM 632 C C . THR A 1 85 ? 27.284 -7.862 -14.196 1.00 84.38 85 THR A C 1
ATOM 634 O O . THR A 1 85 ? 27.237 -9.076 -14.011 1.00 84.38 85 THR A O 1
ATOM 637 N N . ASP A 1 86 ? 28.438 -7.198 -14.275 1.00 87.00 86 ASP A N 1
ATOM 638 C CA . ASP A 1 86 ? 29.756 -7.828 -14.191 1.00 87.00 86 ASP A CA 1
ATOM 639 C C . ASP A 1 86 ? 30.560 -7.257 -13.006 1.00 87.00 86 ASP A C 1
ATOM 641 O O . ASP A 1 86 ? 31.063 -6.134 -13.077 1.00 87.00 86 ASP A O 1
ATOM 645 N N . PRO A 1 87 ? 30.755 -8.037 -11.923 1.00 77.88 87 PRO A N 1
ATOM 646 C CA . PRO A 1 87 ? 31.529 -7.614 -10.755 1.00 77.88 87 PRO A CA 1
ATOM 647 C C . PRO A 1 87 ? 32.994 -7.266 -11.050 1.00 77.88 87 PRO A C 1
ATOM 649 O O . PRO A 1 87 ? 33.650 -6.630 -10.225 1.00 77.88 87 PRO A O 1
ATOM 652 N N . SER A 1 88 ? 33.535 -7.728 -12.181 1.00 87.12 88 SER A N 1
ATOM 653 C CA . SER A 1 88 ? 34.910 -7.457 -12.604 1.00 87.12 88 SER A CA 1
ATOM 654 C C . SER A 1 88 ? 35.042 -6.198 -13.463 1.00 87.12 88 SER A C 1
ATOM 656 O O . SER A 1 88 ? 36.157 -5.722 -13.697 1.00 87.12 88 SER A O 1
ATOM 658 N N . PHE A 1 89 ? 33.918 -5.629 -13.906 1.00 84.69 89 PHE A N 1
ATOM 659 C CA . PHE A 1 89 ? 33.912 -4.458 -14.761 1.00 84.69 89 PHE A CA 1
ATOM 660 C C . PHE A 1 89 ? 34.318 -3.206 -13.983 1.00 84.69 89 PHE A C 1
ATOM 662 O O . PHE A 1 89 ? 33.651 -2.761 -13.048 1.00 84.69 89 PHE A O 1
ATOM 669 N N . ASN A 1 90 ? 35.417 -2.588 -14.408 1.00 81.12 90 ASN A N 1
ATOM 670 C CA . ASN A 1 90 ? 35.839 -1.303 -13.875 1.00 81.12 90 ASN A CA 1
ATOM 671 C C . ASN A 1 90 ? 35.163 -0.176 -14.663 1.00 81.12 90 ASN A C 1
ATOM 673 O O . ASN A 1 90 ? 35.592 0.152 -15.771 1.00 81.12 90 ASN A O 1
ATOM 677 N N . CYS A 1 91 ? 34.109 0.415 -14.097 1.00 75.56 91 CYS A N 1
ATOM 678 C CA . CYS A 1 91 ? 33.404 1.510 -14.753 1.00 75.56 91 CYS A CA 1
ATOM 679 C C . CYS A 1 91 ? 34.284 2.769 -14.786 1.00 75.56 91 CYS A C 1
ATOM 681 O O . CYS A 1 91 ? 34.668 3.264 -13.719 1.00 75.56 91 CYS A O 1
ATOM 683 N N . PRO A 1 92 ? 34.585 3.331 -15.971 1.00 76.25 92 PRO A N 1
ATOM 684 C CA . PRO A 1 92 ? 35.253 4.621 -16.038 1.00 76.25 92 PRO A CA 1
ATOM 685 C C . PRO A 1 92 ? 34.371 5.703 -15.390 1.00 76.25 92 PRO A C 1
ATOM 687 O O . PRO A 1 92 ? 33.140 5.583 -15.396 1.00 76.25 92 PRO A O 1
ATOM 690 N N . PRO A 1 93 ? 34.971 6.761 -14.817 1.00 75.50 93 PRO A N 1
ATOM 691 C CA . PRO A 1 93 ? 34.210 7.858 -14.239 1.00 75.50 93 PRO A CA 1
ATOM 692 C C . PRO A 1 93 ? 33.360 8.534 -15.319 1.00 75.50 93 PRO A C 1
ATOM 694 O O . PRO A 1 93 ? 33.874 8.971 -16.348 1.00 75.50 93 PRO A O 1
ATOM 697 N N . VAL A 1 94 ? 32.058 8.624 -15.062 1.00 79.06 94 VAL A N 1
ATOM 698 C CA . VAL A 1 94 ? 31.095 9.336 -15.906 1.00 79.06 94 VAL A CA 1
ATOM 699 C C . VAL A 1 94 ? 31.079 10.797 -15.456 1.00 79.06 94 VAL A C 1
ATOM 701 O O . VAL A 1 94 ? 30.856 11.068 -14.276 1.00 79.06 94 VAL A O 1
ATOM 704 N N . ALA A 1 95 ? 31.364 11.737 -16.361 1.00 76.38 95 ALA A N 1
ATOM 705 C CA . ALA A 1 95 ? 31.576 13.150 -16.022 1.00 76.38 95 ALA A CA 1
ATOM 706 C C . ALA A 1 95 ? 30.336 13.810 -15.395 1.00 76.38 95 ALA A C 1
ATOM 708 O O . ALA A 1 95 ? 30.448 14.703 -14.558 1.00 76.38 95 ALA A O 1
ATOM 709 N N . GLU A 1 96 ? 29.155 13.336 -15.772 1.00 82.62 96 GLU A N 1
ATOM 710 C CA . GLU A 1 96 ? 27.857 13.801 -15.301 1.00 82.62 96 GLU A CA 1
ATOM 711 C C . GLU A 1 96 ? 27.524 13.291 -13.887 1.00 82.62 96 GLU A C 1
ATOM 713 O O . GLU A 1 96 ? 26.571 13.760 -13.264 1.00 82.62 96 GLU A O 1
ATOM 718 N N . PHE A 1 97 ? 28.283 12.322 -13.360 1.00 85.50 97 PHE A N 1
ATOM 719 C CA . PHE A 1 97 ? 27.972 11.662 -12.095 1.00 85.50 97 PHE A CA 1
ATOM 720 C C . PHE A 1 97 ? 28.782 12.283 -10.960 1.00 85.50 97 PHE A C 1
ATOM 722 O O . PHE A 1 97 ? 30.009 12.213 -10.913 1.00 85.50 97 PHE A O 1
ATOM 729 N N . SER A 1 98 ? 28.074 12.833 -9.975 1.00 86.12 98 SER A N 1
ATOM 730 C CA . SER A 1 98 ? 28.676 13.311 -8.731 1.00 86.12 98 SER A CA 1
ATOM 731 C C . SER A 1 98 ? 28.450 12.306 -7.607 1.00 86.12 98 SER A C 1
ATOM 733 O O . SER A 1 98 ? 27.316 11.945 -7.290 1.00 86.12 98 SER A O 1
ATOM 735 N N . ARG A 1 99 ? 29.534 11.860 -6.964 1.00 87.62 99 ARG A N 1
ATOM 736 C CA . ARG A 1 99 ? 29.454 10.941 -5.824 1.00 87.62 99 ARG A CA 1
ATOM 737 C C . ARG A 1 99 ? 29.345 11.719 -4.517 1.00 87.62 99 ARG A C 1
ATOM 739 O O . ARG A 1 99 ? 30.294 12.370 -4.092 1.00 87.62 99 ARG A O 1
ATOM 746 N N . LEU A 1 100 ? 28.216 11.566 -3.835 1.00 88.88 100 LEU A N 1
ATOM 747 C CA . LEU A 1 100 ? 28.025 12.053 -2.471 1.00 88.88 100 LEU A CA 1
ATOM 748 C C . LEU A 1 100 ? 28.325 10.925 -1.473 1.00 88.88 100 LEU A C 1
ATOM 750 O O . LEU A 1 100 ? 27.778 9.829 -1.580 1.00 88.88 100 LEU A O 1
ATOM 754 N N . GLN A 1 101 ? 29.196 11.179 -0.495 1.00 89.50 101 GLN A N 1
ATOM 755 C CA . GLN A 1 101 ? 29.511 10.234 0.581 1.00 89.50 101 GLN A CA 1
ATOM 756 C C . GLN A 1 101 ? 29.383 10.907 1.944 1.00 89.50 101 GLN A C 1
ATOM 758 O O . GLN A 1 101 ? 29.751 12.066 2.122 1.00 89.50 101 GLN A O 1
ATOM 763 N N . ALA A 1 102 ? 28.886 10.159 2.926 1.00 92.69 102 ALA A N 1
ATOM 764 C CA . ALA A 1 102 ? 28.770 10.625 4.297 1.00 92.69 102 ALA A CA 1
ATOM 765 C C . ALA A 1 102 ? 29.031 9.485 5.286 1.00 92.69 102 ALA A C 1
ATOM 767 O O . ALA A 1 102 ? 28.742 8.325 5.005 1.00 92.69 102 ALA A O 1
ATOM 768 N N . ILE A 1 103 ? 29.526 9.843 6.471 1.00 92.31 103 ILE A N 1
ATOM 769 C CA . ILE A 1 103 ? 29.830 8.905 7.566 1.00 92.31 103 ILE A CA 1
ATOM 770 C C . ILE A 1 103 ? 28.581 8.351 8.268 1.00 92.31 103 ILE A C 1
ATOM 772 O O . ILE A 1 103 ? 28.676 7.416 9.055 1.00 92.31 103 ILE A O 1
ATOM 776 N N . SER A 1 104 ? 27.409 8.947 8.035 1.00 89.75 104 SER A N 1
ATOM 777 C CA . SER A 1 104 ? 26.149 8.518 8.640 1.00 89.75 104 SER A CA 1
ATOM 778 C C . SER A 1 104 ? 24.966 8.770 7.713 1.00 89.75 104 SER A C 1
ATOM 780 O O . SER A 1 104 ? 24.978 9.699 6.900 1.00 89.75 104 SER A O 1
ATOM 782 N N . ARG A 1 105 ? 23.901 7.977 7.887 1.00 83.88 105 ARG A N 1
ATOM 783 C CA . ARG A 1 105 ? 22.645 8.120 7.133 1.00 83.88 105 ARG A CA 1
ATOM 784 C C . ARG A 1 105 ? 22.026 9.508 7.312 1.00 83.88 105 ARG A C 1
ATOM 786 O O . ARG A 1 105 ? 21.638 10.133 6.335 1.00 83.88 105 ARG A O 1
ATOM 793 N N . ALA A 1 106 ? 21.999 10.028 8.539 1.00 84.56 106 ALA A N 1
ATOM 794 C CA . ALA A 1 106 ? 21.469 11.363 8.816 1.00 84.56 106 ALA A CA 1
ATOM 795 C C . ALA A 1 106 ? 22.254 12.470 8.089 1.00 84.56 106 ALA A C 1
ATOM 797 O O . ALA A 1 106 ? 21.652 13.407 7.564 1.00 84.56 106 ALA A O 1
ATOM 798 N N . ARG A 1 107 ? 23.592 12.363 8.018 1.00 92.31 107 ARG A N 1
ATOM 799 C CA . ARG A 1 107 ? 24.405 13.320 7.255 1.00 92.31 107 ARG A CA 1
ATOM 800 C C . ARG A 1 107 ? 24.190 13.164 5.752 1.00 92.31 107 ARG A C 1
ATOM 802 O O . ARG A 1 107 ? 24.130 14.186 5.080 1.00 92.31 107 ARG A O 1
ATOM 809 N N . LEU A 1 108 ? 24.025 11.938 5.251 1.00 91.31 108 LEU A N 1
ATOM 810 C CA . LEU A 1 108 ? 23.714 11.691 3.841 1.00 91.31 108 LEU A CA 1
ATOM 811 C C . LEU A 1 108 ? 22.390 12.350 3.435 1.00 91.31 108 LEU A C 1
ATOM 813 O O . LEU A 1 108 ? 22.361 13.065 2.443 1.00 91.31 108 LEU A O 1
ATOM 817 N N . LEU A 1 109 ? 21.325 12.176 4.226 1.00 88.69 109 LEU A N 1
ATOM 818 C CA . LEU A 1 109 ? 20.026 12.803 3.951 1.00 88.69 109 LEU A CA 1
ATOM 819 C C . LEU A 1 109 ? 20.135 14.331 3.906 1.00 88.69 109 LEU A C 1
ATOM 821 O O . LEU A 1 109 ? 19.629 14.949 2.976 1.00 88.69 109 LEU A O 1
ATOM 825 N N . ARG A 1 110 ? 20.859 14.937 4.859 1.00 90.25 110 ARG A N 1
ATOM 826 C CA . ARG A 1 110 ? 21.122 16.385 4.841 1.00 90.25 110 ARG A CA 1
ATOM 827 C C . ARG A 1 110 ? 21.898 16.811 3.599 1.00 90.25 110 ARG A C 1
ATOM 829 O O . ARG A 1 110 ? 21.504 17.776 2.959 1.00 90.25 110 ARG A O 1
ATOM 836 N N . LEU A 1 111 ? 22.950 16.075 3.240 1.00 93.88 111 LEU A N 1
ATOM 837 C CA . LEU A 1 111 ? 23.770 16.370 2.067 1.00 93.88 111 LEU A CA 1
ATOM 838 C C . LEU A 1 111 ? 22.935 16.331 0.780 1.00 93.88 111 LEU A C 1
ATOM 840 O O . LEU A 1 111 ? 23.022 17.252 -0.019 1.00 93.88 111 LEU A O 1
ATOM 844 N N . VAL A 1 112 ? 22.060 15.332 0.626 1.00 93.12 112 VAL A N 1
ATOM 845 C CA . VAL A 1 112 ? 21.118 15.257 -0.502 1.00 93.12 112 VAL A CA 1
ATOM 846 C C . VAL A 1 112 ? 20.210 16.488 -0.536 1.00 93.12 112 VAL A C 1
ATOM 848 O O . VAL A 1 112 ? 20.078 17.119 -1.579 1.00 93.12 112 VAL A O 1
ATOM 851 N N . THR A 1 113 ? 19.619 16.883 0.596 1.00 93.00 113 THR A N 1
ATOM 852 C CA . THR A 1 113 ? 18.745 18.068 0.633 1.00 93.00 113 THR A CA 1
ATOM 853 C C . THR A 1 113 ? 19.487 19.385 0.402 1.00 93.00 113 THR A C 1
ATOM 855 O O . THR A 1 113 ? 18.942 20.281 -0.236 1.00 93.00 113 THR A O 1
ATOM 858 N N . GLU A 1 114 ? 20.736 19.494 0.866 1.00 94.06 114 GLU A N 1
ATOM 859 C CA . GLU A 1 114 ? 21.630 20.626 0.592 1.00 94.06 114 GLU A CA 1
ATOM 860 C C . GLU A 1 114 ? 21.921 20.719 -0.917 1.00 94.06 114 GLU A C 1
ATOM 862 O O . GLU A 1 114 ? 21.821 21.802 -1.493 1.00 94.06 114 GLU A O 1
ATOM 867 N N . THR A 1 115 ? 22.196 19.586 -1.577 1.00 94.88 115 THR A N 1
ATOM 868 C CA . THR A 1 115 ? 22.400 19.516 -3.032 1.00 94.88 115 THR A CA 1
ATOM 869 C C . THR A 1 115 ? 21.149 19.926 -3.804 1.00 94.88 115 THR A C 1
ATOM 871 O O . THR A 1 115 ? 21.243 20.753 -4.705 1.00 94.88 115 THR A O 1
ATOM 874 N N . VAL A 1 116 ? 19.971 19.412 -3.435 1.00 95.19 116 VAL A N 1
ATOM 875 C CA . VAL A 1 116 ? 18.701 19.802 -4.075 1.00 95.19 116 VAL A CA 1
ATOM 876 C C . VAL A 1 116 ? 18.453 21.303 -3.921 1.00 95.19 116 VAL A C 1
ATOM 878 O O . VAL A 1 116 ? 18.096 21.972 -4.886 1.00 95.19 116 VAL A O 1
ATOM 881 N N . HIS A 1 117 ? 18.689 21.858 -2.730 1.00 94.00 117 HIS A N 1
ATOM 882 C CA . HIS A 1 117 ? 18.524 23.290 -2.499 1.00 94.00 117 HIS A CA 1
ATOM 883 C C . HIS A 1 117 ? 19.470 24.135 -3.363 1.00 94.00 117 HIS A C 1
ATOM 885 O O . HIS A 1 117 ? 19.039 25.141 -3.924 1.00 94.00 117 HIS A O 1
ATOM 891 N N . ALA A 1 118 ? 20.733 23.720 -3.501 1.00 94.12 118 ALA A N 1
ATOM 892 C CA . ALA A 1 118 ? 21.694 24.391 -4.373 1.00 94.12 118 ALA A CA 1
ATOM 893 C C . ALA A 1 118 ? 21.242 24.366 -5.844 1.00 94.12 118 ALA A C 1
ATOM 895 O O . ALA A 1 118 ? 21.193 25.416 -6.473 1.00 94.12 118 ALA A O 1
ATOM 896 N N . LEU A 1 119 ? 20.801 23.209 -6.354 1.00 94.56 119 LEU A N 1
ATOM 897 C CA . LEU A 1 119 ? 20.321 23.070 -7.736 1.00 94.56 119 LEU A CA 1
ATOM 898 C C . LEU A 1 119 ? 19.111 23.963 -8.041 1.00 94.56 119 LEU A C 1
ATOM 900 O O . LEU A 1 119 ? 19.061 24.600 -9.095 1.00 94.56 119 LEU A O 1
ATOM 904 N N . VAL A 1 120 ? 18.151 24.036 -7.115 1.00 94.81 120 VAL A N 1
ATOM 905 C CA . VAL A 1 120 ? 16.975 24.910 -7.261 1.00 94.81 120 VAL A CA 1
ATOM 906 C C . VAL A 1 120 ? 17.380 26.382 -7.204 1.00 94.81 120 VAL A C 1
ATOM 908 O O . VAL A 1 120 ? 16.884 27.195 -7.981 1.00 94.81 120 VAL A O 1
ATOM 911 N N . LYS A 1 121 ? 18.316 26.738 -6.317 1.00 93.56 121 LYS A N 1
ATOM 912 C CA . LYS A 1 121 ? 18.856 28.100 -6.232 1.00 93.56 121 LYS A CA 1
ATOM 913 C C . LYS A 1 121 ? 19.588 28.512 -7.514 1.00 93.56 121 LYS A C 1
ATOM 915 O O . LYS A 1 121 ? 19.496 29.674 -7.904 1.00 93.56 121 LYS A O 1
ATOM 920 N N . ASP A 1 122 ? 20.254 27.567 -8.170 1.00 94.62 122 ASP A N 1
ATOM 921 C CA . ASP A 1 122 ? 20.964 27.771 -9.436 1.00 94.62 122 ASP A CA 1
ATOM 922 C C . ASP A 1 122 ? 20.021 27.790 -10.661 1.00 94.62 122 ASP A C 1
ATOM 924 O O . ASP A 1 122 ? 20.470 28.020 -11.783 1.00 94.62 122 ASP A O 1
ATOM 928 N N . GLY A 1 123 ? 18.708 27.620 -10.454 1.00 94.38 123 GLY A N 1
ATOM 929 C CA . GLY A 1 123 ? 17.668 27.819 -11.470 1.00 94.38 123 GLY A CA 1
ATOM 930 C C . GLY A 1 123 ? 17.011 26.545 -12.004 1.00 94.38 123 GLY A C 1
ATOM 931 O O . GLY A 1 123 ? 16.159 26.645 -12.884 1.00 94.38 123 GLY A O 1
ATOM 932 N N . THR A 1 124 ? 17.362 25.366 -11.481 1.00 95.00 124 THR A N 1
ATOM 933 C CA . THR A 1 124 ? 16.712 24.099 -11.864 1.00 95.00 124 THR A CA 1
ATOM 934 C C . THR A 1 124 ? 15.283 24.063 -11.321 1.00 95.00 124 THR A C 1
ATOM 936 O O . THR A 1 124 ? 15.070 24.345 -10.136 1.00 95.00 124 THR A O 1
ATOM 939 N N . SER A 1 125 ? 14.296 23.697 -12.146 1.00 93.69 125 SER A N 1
ATOM 940 C CA . SER A 1 125 ? 12.922 23.571 -11.648 1.00 93.69 125 SER A CA 1
ATOM 941 C C . SER A 1 125 ? 12.823 22.374 -10.691 1.00 93.69 125 SER A C 1
ATOM 943 O O . SER A 1 125 ? 13.352 21.306 -11.007 1.00 93.69 125 SER A O 1
ATOM 945 N N . PRO A 1 126 ? 12.136 22.477 -9.533 1.00 91.31 126 PRO A N 1
ATOM 946 C CA . PRO A 1 126 ? 11.980 21.345 -8.616 1.00 91.31 126 PRO A CA 1
ATOM 947 C C . PRO A 1 126 ? 11.390 20.082 -9.262 1.00 91.31 126 PRO A C 1
ATOM 949 O O . PRO A 1 126 ? 11.683 18.978 -8.817 1.00 91.31 126 PRO A O 1
ATOM 952 N N . GLU A 1 127 ? 10.573 20.231 -10.308 1.00 91.38 127 GLU A N 1
ATOM 953 C CA . GLU A 1 127 ? 9.952 19.117 -11.042 1.00 91.38 127 GLU A CA 1
ATOM 954 C C . GLU A 1 127 ? 10.922 18.352 -11.958 1.00 91.38 127 GLU A C 1
ATOM 956 O O . GLU A 1 127 ? 10.625 17.231 -12.364 1.00 91.38 127 GLU A O 1
ATOM 961 N N . GLU A 1 128 ? 12.098 18.920 -12.233 1.00 92.25 128 GLU A N 1
ATOM 962 C CA . GLU A 1 128 ? 13.185 18.272 -12.978 1.00 92.25 128 GLU A CA 1
ATOM 963 C C . GLU A 1 128 ? 14.113 17.460 -12.056 1.00 92.25 128 GLU A C 1
ATOM 965 O O . GLU A 1 128 ? 15.055 16.817 -12.519 1.00 92.25 128 GLU A O 1
ATOM 970 N N . ILE A 1 129 ? 13.855 17.467 -10.742 1.00 92.69 129 ILE A N 1
ATOM 971 C CA . IL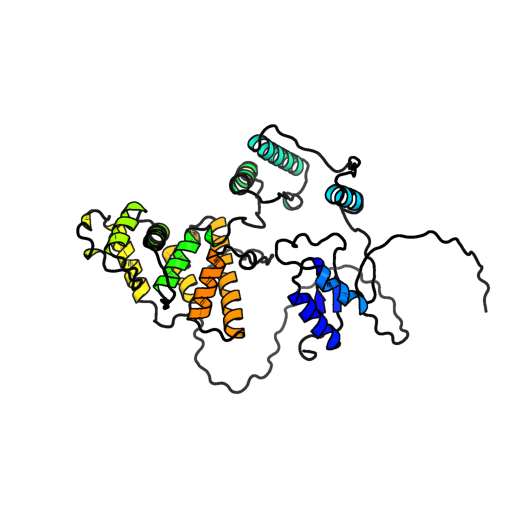E A 1 129 ? 14.671 16.785 -9.738 1.00 92.69 129 ILE A CA 1
ATOM 972 C C . ILE A 1 129 ? 13.922 15.559 -9.210 1.00 92.69 129 ILE A C 1
ATOM 974 O O . ILE A 1 129 ? 12.898 15.671 -8.537 1.00 92.69 129 ILE A O 1
ATOM 978 N N . ALA A 1 130 ? 14.484 14.371 -9.442 1.00 91.81 130 ALA A N 1
ATOM 979 C CA . ALA A 1 130 ? 13.996 13.116 -8.877 1.00 91.81 130 ALA A CA 1
ATOM 980 C C . ALA A 1 130 ? 15.007 12.527 -7.883 1.00 91.81 130 ALA A C 1
ATOM 982 O O . ALA A 1 130 ? 16.205 12.464 -8.153 1.00 91.81 130 ALA A O 1
ATOM 983 N N . ILE A 1 131 ? 14.515 12.050 -6.735 1.00 88.38 131 ILE A N 1
ATOM 984 C CA . ILE A 1 131 ? 15.307 11.277 -5.771 1.00 88.38 131 ILE A CA 1
ATOM 985 C C . ILE A 1 131 ? 14.866 9.819 -5.874 1.00 88.38 131 ILE A C 1
ATOM 987 O O . ILE A 1 131 ? 13.738 9.484 -5.518 1.00 88.38 131 ILE A O 1
ATOM 991 N N . ILE A 1 132 ? 15.765 8.954 -6.342 1.00 86.69 132 ILE A N 1
ATOM 992 C CA . ILE A 1 132 ? 15.524 7.516 -6.491 1.00 86.69 132 ILE A CA 1
ATOM 993 C C . ILE A 1 132 ? 16.328 6.782 -5.418 1.00 86.69 132 ILE A C 1
ATOM 995 O O . ILE A 1 132 ? 17.530 7.003 -5.275 1.00 86.69 132 ILE A O 1
ATOM 999 N N . ALA A 1 133 ? 15.669 5.915 -4.651 1.00 79.06 133 ALA A N 1
ATOM 1000 C CA . ALA A 1 133 ? 16.302 5.124 -3.602 1.00 79.06 133 ALA A CA 1
ATOM 1001 C C . ALA A 1 133 ? 15.814 3.667 -3.651 1.00 79.06 133 ALA A C 1
ATOM 1003 O O . ALA A 1 133 ? 14.623 3.443 -3.883 1.00 79.06 133 ALA A O 1
ATOM 1004 N N . PRO A 1 134 ? 16.692 2.676 -3.395 1.00 69.56 134 PRO A N 1
ATOM 1005 C CA . PRO A 1 134 ? 16.291 1.279 -3.261 1.00 69.56 134 PRO A CA 1
ATOM 1006 C C . PRO A 1 134 ? 15.511 1.105 -1.952 1.00 69.56 134 PRO A C 1
ATOM 1008 O O . PRO A 1 134 ? 16.099 0.885 -0.896 1.00 69.56 134 PRO A O 1
ATOM 1011 N N . GLY A 1 135 ? 14.189 1.274 -2.023 1.00 61.94 135 GLY A N 1
ATOM 1012 C CA . GLY A 1 135 ? 13.310 1.311 -0.857 1.00 61.94 135 GLY A CA 1
ATOM 1013 C C . GLY A 1 135 ? 13.556 2.561 -0.009 1.00 61.94 135 GLY A C 1
ATOM 1014 O O . GLY A 1 135 ? 14.502 2.640 0.776 1.00 61.94 135 GLY A O 1
ATOM 1015 N N . LEU A 1 136 ? 12.692 3.566 -0.143 1.00 66.88 136 LEU A N 1
ATOM 1016 C CA . LEU A 1 136 ? 12.711 4.703 0.769 1.00 66.88 136 LEU A CA 1
ATOM 1017 C C . LEU A 1 136 ? 12.201 4.208 2.130 1.00 66.88 136 LEU A C 1
ATOM 1019 O O . LEU A 1 136 ? 11.017 3.952 2.291 1.00 66.88 136 LEU A O 1
ATOM 1023 N N . ASP A 1 137 ? 13.079 3.984 3.107 1.00 66.56 137 ASP A N 1
ATOM 1024 C CA . ASP A 1 137 ? 12.625 3.546 4.433 1.00 66.56 137 ASP A CA 1
ATOM 1025 C C . ASP A 1 137 ? 11.706 4.598 5.084 1.00 66.56 137 ASP A C 1
ATOM 1027 O O . ASP A 1 137 ? 11.631 5.755 4.654 1.00 66.56 137 ASP A O 1
ATOM 1031 N N . ALA A 1 138 ? 10.982 4.208 6.137 1.00 62.88 138 ALA A N 1
ATOM 1032 C CA . ALA A 1 138 ? 10.040 5.104 6.814 1.00 62.88 138 ALA A CA 1
ATOM 1033 C C . ALA A 1 138 ? 10.710 6.404 7.307 1.00 62.88 138 ALA A C 1
ATOM 1035 O O . ALA A 1 138 ? 10.092 7.468 7.302 1.00 62.88 138 ALA A O 1
ATOM 1036 N N . ILE A 1 139 ? 11.994 6.333 7.681 1.00 69.69 139 ILE A N 1
ATOM 1037 C CA . ILE A 1 139 ? 12.771 7.483 8.155 1.00 69.69 139 ILE A CA 1
ATOM 1038 C C . ILE A 1 139 ? 13.058 8.456 7.006 1.00 69.69 139 ILE A C 1
ATOM 1040 O O . ILE A 1 139 ? 12.788 9.647 7.145 1.00 69.69 139 ILE A O 1
ATOM 1044 N N . ALA A 1 140 ? 13.582 7.988 5.870 1.00 73.88 140 ALA A N 1
ATOM 1045 C CA . ALA A 1 140 ? 13.886 8.844 4.722 1.00 73.88 140 ALA A CA 1
ATOM 1046 C C . ALA A 1 140 ? 12.612 9.399 4.067 1.00 73.88 140 ALA A C 1
ATOM 1048 O O . ALA A 1 140 ? 12.598 10.564 3.665 1.00 73.88 140 ALA A O 1
ATOM 1049 N N . SER A 1 141 ? 11.536 8.603 4.047 1.00 73.44 141 SER A N 1
ATOM 1050 C CA . SER A 1 141 ? 10.215 8.997 3.536 1.00 73.44 141 SER A CA 1
ATOM 1051 C C . SER A 1 141 ? 9.602 10.161 4.309 1.00 73.44 141 SER A C 1
ATOM 1053 O O . SER A 1 141 ? 8.824 10.923 3.749 1.00 73.44 141 SER A O 1
ATOM 1055 N N . TYR A 1 142 ? 9.973 10.328 5.579 1.00 74.62 142 TYR A N 1
ATOM 1056 C CA . TYR A 1 142 ? 9.549 11.459 6.398 1.00 74.62 142 TYR A CA 1
ATOM 1057 C C . TYR A 1 142 ? 10.569 12.606 6.384 1.00 74.62 142 TYR A C 1
ATOM 1059 O O . TYR A 1 142 ? 10.214 13.767 6.177 1.00 74.62 142 TYR A O 1
ATOM 1067 N N . ALA A 1 143 ? 11.851 12.285 6.573 1.00 80.69 143 ALA A N 1
ATOM 1068 C CA . ALA A 1 143 ? 12.902 13.280 6.741 1.00 80.69 143 ALA A CA 1
ATOM 1069 C C . ALA A 1 143 ? 13.126 14.126 5.479 1.00 80.69 143 ALA A C 1
ATOM 1071 O O . ALA A 1 143 ? 13.299 15.337 5.597 1.00 80.69 143 ALA A O 1
ATOM 1072 N N . LEU A 1 144 ? 13.108 13.524 4.282 1.00 86.62 144 LEU A N 1
ATOM 1073 C CA . LEU A 1 144 ? 13.342 14.267 3.038 1.00 86.62 144 LEU A CA 1
ATOM 1074 C C . LEU A 1 144 ? 12.238 15.306 2.773 1.00 86.62 144 LEU A C 1
ATOM 1076 O O . LEU A 1 144 ? 12.591 16.479 2.629 1.00 86.62 144 LEU A O 1
ATOM 1080 N N . PRO A 1 145 ? 10.930 14.954 2.784 1.00 84.12 145 PRO A N 1
ATOM 1081 C CA . PRO A 1 145 ? 9.872 15.955 2.670 1.00 84.12 145 PRO A CA 1
ATOM 1082 C C . PRO A 1 145 ? 9.932 17.016 3.762 1.00 84.12 145 PRO A C 1
ATOM 1084 O O . PRO A 1 145 ? 9.782 18.194 3.461 1.00 84.12 145 PRO A O 1
ATOM 1087 N N . GLN A 1 146 ? 10.184 16.629 5.016 1.00 82.94 146 GLN A N 1
ATOM 1088 C CA . GLN A 1 146 ? 10.211 17.580 6.127 1.00 82.94 146 GLN A CA 1
ATOM 1089 C C . GLN A 1 146 ? 11.334 18.618 5.972 1.00 82.94 146 GLN A C 1
ATOM 1091 O O . GLN A 1 146 ? 11.099 19.815 6.146 1.00 82.94 146 GLN A O 1
ATOM 1096 N N . ILE A 1 147 ? 12.549 18.175 5.633 1.00 86.75 147 ILE A N 1
ATOM 1097 C CA . ILE A 1 147 ? 13.704 19.065 5.470 1.00 86.75 147 ILE A CA 1
ATOM 1098 C C . ILE A 1 147 ? 13.515 19.960 4.239 1.00 86.75 147 ILE A C 1
ATOM 1100 O O . ILE A 1 147 ? 13.722 21.167 4.330 1.00 86.75 147 ILE A O 1
ATOM 1104 N N . LEU A 1 148 ? 13.071 19.413 3.105 1.00 89.94 148 LEU A N 1
ATOM 1105 C CA . LEU A 1 148 ? 12.885 20.198 1.878 1.00 89.94 148 LEU A CA 1
ATOM 1106 C C . LEU A 1 148 ? 11.707 21.179 1.974 1.00 89.94 148 LEU A C 1
ATOM 1108 O O . LEU A 1 148 ? 11.824 22.313 1.506 1.00 89.94 148 LEU A O 1
ATOM 1112 N N . ALA A 1 149 ? 10.630 20.809 2.674 1.00 86.50 149 ALA A N 1
ATOM 1113 C CA . ALA A 1 149 ? 9.510 21.710 2.941 1.00 86.50 149 ALA A CA 1
ATOM 1114 C C . ALA A 1 149 ? 9.937 22.929 3.773 1.00 86.50 149 ALA A C 1
ATOM 1116 O O . ALA A 1 149 ? 9.437 24.028 3.541 1.00 86.50 149 ALA A O 1
ATOM 1117 N N . SER A 1 150 ? 10.903 22.769 4.690 1.00 84.31 150 SER A N 1
ATOM 1118 C CA . SER A 1 150 ? 11.463 23.904 5.442 1.00 84.31 150 SER A CA 1
ATOM 1119 C C . SER A 1 150 ? 12.178 24.927 4.546 1.00 84.31 150 SER A C 1
ATOM 1121 O O . SER A 1 150 ? 12.229 26.109 4.881 1.00 84.31 150 SER A O 1
ATOM 1123 N N . SER A 1 151 ? 12.629 24.497 3.365 1.00 83.31 151 SER A N 1
ATOM 1124 C CA . SER A 1 151 ? 13.215 25.338 2.315 1.00 83.31 151 SER A CA 1
ATOM 1125 C C . SER A 1 151 ? 12.210 25.725 1.221 1.00 83.31 151 SER A C 1
ATOM 1127 O O . SER A 1 151 ? 12.618 26.143 0.141 1.00 83.31 151 SER A O 1
ATOM 1129 N N . SER A 1 152 ? 10.901 25.593 1.479 1.00 86.62 152 SER A N 1
ATOM 1130 C CA . SER A 1 152 ? 9.813 25.862 0.520 1.00 86.62 152 SER A CA 1
ATOM 1131 C C . SER A 1 152 ? 9.854 25.015 -0.762 1.00 86.62 152 SER A C 1
ATOM 1133 O O . SER A 1 152 ? 9.284 25.404 -1.778 1.00 86.62 152 SER A O 1
ATOM 1135 N N . ILE A 1 153 ? 10.496 23.842 -0.721 1.00 89.88 153 ILE A N 1
ATOM 1136 C CA . ILE A 1 153 ? 10.516 22.879 -1.827 1.00 89.88 153 ILE A CA 1
ATOM 1137 C C . ILE A 1 153 ? 9.525 21.763 -1.492 1.00 89.88 153 ILE A C 1
ATOM 1139 O O . ILE A 1 153 ? 9.726 20.991 -0.553 1.00 89.88 153 ILE A O 1
ATOM 1143 N N . ALA A 1 154 ? 8.429 21.687 -2.248 1.00 85.50 154 ALA A N 1
ATOM 1144 C CA . ALA A 1 154 ? 7.438 20.634 -2.075 1.00 85.50 154 ALA A CA 1
ATOM 1145 C C . ALA A 1 154 ? 7.975 19.301 -2.612 1.00 85.50 154 ALA A C 1
ATOM 1147 O O . ALA A 1 154 ? 8.526 19.243 -3.708 1.00 85.50 154 ALA A O 1
ATOM 1148 N N . VAL A 1 155 ? 7.779 18.221 -1.854 1.00 85.19 155 VAL A N 1
ATOM 1149 C CA . VAL A 1 155 ? 8.186 16.869 -2.255 1.00 85.19 155 VAL A CA 1
ATOM 1150 C C . VAL A 1 155 ? 6.946 16.028 -2.507 1.00 85.19 155 VAL A C 1
ATOM 1152 O O . VAL A 1 155 ? 6.080 15.916 -1.639 1.00 85.19 155 VAL A O 1
ATOM 1155 N N . ARG A 1 156 ? 6.878 15.406 -3.687 1.00 81.75 156 ARG A N 1
ATOM 1156 C CA . ARG A 1 156 ? 5.854 14.417 -4.031 1.00 81.75 156 ARG A CA 1
ATOM 1157 C C . ARG A 1 156 ? 6.458 13.020 -3.948 1.00 81.75 156 ARG A C 1
ATOM 1159 O O . ARG A 1 156 ? 7.361 12.690 -4.708 1.00 81.75 156 ARG A O 1
ATOM 1166 N N . LEU A 1 157 ? 5.942 12.193 -3.043 1.00 75.00 157 LEU A N 1
ATOM 1167 C CA . LEU A 1 157 ? 6.269 10.768 -3.008 1.00 75.00 157 LEU A CA 1
ATOM 1168 C C . LEU A 1 157 ? 5.432 10.053 -4.076 1.00 75.00 157 LEU A C 1
ATOM 1170 O O . LEU A 1 157 ? 4.205 10.106 -4.029 1.00 75.00 157 LEU A O 1
ATOM 1174 N N . LEU A 1 158 ? 6.090 9.416 -5.051 1.00 71.94 158 LEU A N 1
ATOM 1175 C CA . LEU A 1 158 ? 5.419 8.655 -6.118 1.00 71.94 158 LEU A CA 1
ATOM 1176 C C . LEU A 1 158 ? 4.972 7.258 -5.665 1.00 71.94 158 LEU A C 1
ATOM 1178 O O . LEU A 1 158 ? 4.147 6.622 -6.313 1.00 71.94 158 LEU A O 1
ATOM 1182 N N . SER A 1 159 ? 5.510 6.767 -4.553 1.00 62.00 159 SER A N 1
ATOM 1183 C CA . SER A 1 159 ? 5.088 5.520 -3.924 1.00 62.00 159 SER A CA 1
ATOM 1184 C C . SER A 1 159 ? 5.238 5.679 -2.418 1.00 62.00 159 SER A C 1
ATOM 1186 O O . SER A 1 159 ? 6.328 6.006 -1.947 1.00 62.00 159 SER A O 1
ATOM 1188 N N . ASP A 1 160 ? 4.154 5.484 -1.662 1.00 58.25 160 ASP A N 1
ATOM 1189 C CA . ASP A 1 160 ? 4.269 5.280 -0.218 1.00 58.25 160 ASP A CA 1
ATOM 1190 C C . ASP A 1 160 ? 4.718 3.822 -0.020 1.00 58.25 160 ASP A C 1
ATOM 1192 O O . ASP A 1 160 ? 4.004 2.904 -0.425 1.00 58.25 160 ASP A O 1
ATOM 1196 N N . PRO A 1 161 ? 5.915 3.579 0.532 1.00 55.03 161 PRO A N 1
ATOM 1197 C CA . PRO A 1 161 ? 6.472 2.236 0.690 1.00 55.03 161 PRO A CA 1
ATOM 1198 C C . PRO A 1 161 ? 5.713 1.400 1.728 1.00 55.03 161 PRO A C 1
ATOM 1200 O O . PRO A 1 161 ? 6.026 0.225 1.914 1.00 55.03 161 PRO A O 1
ATOM 1203 N N . ARG A 1 162 ? 4.744 1.987 2.442 1.00 62.75 162 ARG A N 1
ATOM 1204 C CA . ARG A 1 162 ? 3.935 1.269 3.423 1.00 62.75 162 ARG A CA 1
ATOM 1205 C C . ARG A 1 162 ? 2.883 0.420 2.702 1.00 62.75 162 ARG A C 1
ATOM 1207 O O . ARG A 1 162 ? 2.052 0.984 1.990 1.00 62.75 162 ARG A O 1
ATOM 1214 N N . PRO A 1 163 ? 2.862 -0.909 2.922 1.00 73.44 163 PRO A N 1
ATOM 1215 C CA . PRO A 1 163 ? 1.729 -1.736 2.524 1.00 73.44 163 PRO A CA 1
ATOM 1216 C C . PRO A 1 163 ? 0.434 -1.140 3.080 1.00 73.44 163 PRO A C 1
ATOM 1218 O O . PRO A 1 163 ? 0.454 -0.580 4.179 1.00 73.44 163 PRO A O 1
ATOM 1221 N N . LEU A 1 164 ? -0.694 -1.321 2.387 1.00 80.81 164 LEU A N 1
ATOM 1222 C CA . LEU A 1 164 ? -1.999 -0.837 2.863 1.00 80.81 164 LEU A CA 1
ATOM 1223 C C . LEU A 1 164 ? -2.292 -1.324 4.291 1.00 80.81 164 LEU A C 1
ATOM 1225 O O . LEU A 1 164 ? -2.729 -0.549 5.138 1.00 80.81 164 LEU A O 1
ATOM 1229 N N . PHE A 1 165 ? -1.942 -2.578 4.599 1.00 85.00 165 PHE A N 1
ATOM 1230 C CA . PHE A 1 165 ? -2.075 -3.150 5.941 1.00 85.00 165 PHE A CA 1
ATOM 1231 C C . PHE A 1 165 ? -1.228 -2.447 7.014 1.00 85.00 165 PHE A C 1
ATOM 1233 O O . PHE A 1 165 ? -1.523 -2.545 8.200 1.00 85.00 165 PHE A O 1
ATOM 1240 N N . GLY A 1 166 ? -0.190 -1.700 6.630 1.00 82.19 166 GLY A N 1
ATOM 1241 C CA . GLY A 1 166 ? 0.610 -0.883 7.539 1.00 82.19 166 GLY A CA 1
ATOM 1242 C C . GLY A 1 166 ? -0.146 0.324 8.108 1.00 82.19 166 GLY A C 1
ATOM 1243 O O . GLY A 1 166 ? 0.209 0.795 9.191 1.00 82.19 166 GLY A O 1
ATOM 1244 N N . SER A 1 167 ? -1.208 0.798 7.445 1.00 86.81 167 SER A N 1
ATOM 1245 C CA . SER A 1 167 ? -2.038 1.907 7.934 1.00 86.81 167 SER A CA 1
ATOM 1246 C C . SER A 1 167 ? -3.018 1.441 9.027 1.00 86.81 167 SER A C 1
ATOM 1248 O O . SER A 1 167 ? -3.808 0.523 8.785 1.00 86.81 167 SER A O 1
ATOM 1250 N N . PRO A 1 168 ? -3.038 2.086 10.213 1.00 91.12 168 PRO A N 1
ATOM 1251 C CA . PRO A 1 168 ? -4.004 1.758 11.265 1.00 91.12 168 PRO A CA 1
ATOM 1252 C C . PRO A 1 168 ? -5.448 2.047 10.836 1.00 91.12 168 PRO A C 1
ATOM 1254 O O . PRO A 1 168 ? -6.359 1.306 11.194 1.00 91.12 168 PRO A O 1
ATOM 1257 N N . GLN A 1 169 ? -5.670 3.081 10.014 1.00 92.94 169 GLN A N 1
ATOM 1258 C CA . GLN A 1 169 ? -6.989 3.387 9.459 1.00 92.94 169 GLN A CA 1
ATOM 1259 C C . GLN A 1 169 ? -7.479 2.273 8.531 1.00 92.94 169 GLN A C 1
ATOM 1261 O O . GLN A 1 169 ? -8.641 1.880 8.610 1.00 92.94 169 GLN A O 1
ATOM 1266 N N . VAL A 1 170 ? -6.596 1.734 7.683 1.00 92.25 170 VAL A N 1
ATOM 1267 C CA . VAL A 1 170 ? -6.928 0.603 6.808 1.00 92.25 170 VAL A CA 1
ATOM 1268 C C . VAL A 1 170 ? -7.262 -0.638 7.635 1.00 92.25 170 VAL A C 1
ATOM 1270 O O . VAL A 1 170 ? -8.325 -1.217 7.423 1.00 92.25 170 VAL A O 1
ATOM 1273 N N . ARG A 1 171 ? -6.425 -1.017 8.615 1.00 93.25 171 ARG A N 1
ATOM 1274 C CA . ARG A 1 171 ? -6.704 -2.167 9.499 1.00 93.25 171 ARG A CA 1
ATOM 1275 C C . ARG A 1 171 ? -8.041 -2.022 10.220 1.00 93.25 171 ARG A C 1
ATOM 1277 O O . ARG A 1 171 ? -8.861 -2.932 10.169 1.00 93.25 171 ARG A O 1
ATOM 1284 N N . ALA A 1 172 ? -8.312 -0.849 10.794 1.00 95.81 172 ALA A N 1
ATOM 1285 C CA . ALA A 1 172 ? -9.580 -0.568 11.459 1.00 95.81 172 ALA A CA 1
ATOM 1286 C C . ALA A 1 172 ? -10.791 -0.727 10.520 1.00 95.81 172 ALA A C 1
ATOM 1288 O O . ALA A 1 172 ? -11.806 -1.304 10.907 1.00 95.81 172 ALA A O 1
ATOM 1289 N N . LEU A 1 173 ? -10.693 -0.260 9.270 1.00 95.81 173 LEU A N 1
ATOM 1290 C CA . LEU A 1 173 ? -11.759 -0.430 8.279 1.00 95.81 173 LEU A CA 1
ATOM 1291 C C . LEU A 1 173 ? -11.957 -1.896 7.876 1.00 95.81 173 LEU A C 1
ATOM 1293 O O . LEU A 1 173 ? -13.102 -2.318 7.727 1.00 95.81 173 LEU A O 1
ATOM 1297 N N . LEU A 1 174 ? -10.881 -2.677 7.734 1.00 93.94 174 LEU A N 1
ATOM 1298 C CA . LEU A 1 174 ? -10.969 -4.115 7.455 1.00 93.94 174 LEU A CA 1
ATOM 1299 C C . LEU A 1 174 ? -11.614 -4.878 8.618 1.00 93.94 174 LEU A C 1
ATOM 1301 O O . LEU A 1 174 ? -12.458 -5.743 8.383 1.00 93.94 174 LEU A O 1
ATOM 1305 N N . THR A 1 175 ? -11.282 -4.537 9.866 1.00 95.00 175 THR A N 1
ATOM 1306 C CA . THR A 1 175 ? -11.943 -5.092 11.059 1.00 95.00 175 THR A CA 1
ATOM 1307 C C . THR A 1 175 ? -13.429 -4.743 11.075 1.00 95.00 175 THR A C 1
ATOM 1309 O O . THR A 1 175 ? -14.273 -5.615 11.279 1.00 95.00 175 THR A O 1
ATOM 1312 N N . LEU A 1 176 ? -13.779 -3.483 10.796 1.00 95.12 176 LEU A N 1
ATOM 1313 C CA . LEU A 1 176 ? -15.173 -3.035 10.749 1.00 95.12 176 LEU A CA 1
ATOM 1314 C C . LEU A 1 176 ? -15.969 -3.736 9.635 1.00 95.12 176 LEU A C 1
ATOM 1316 O O . LEU A 1 176 ? -17.143 -4.064 9.817 1.00 95.12 176 LEU A O 1
ATOM 1320 N N . LEU A 1 177 ? -15.330 -3.974 8.488 1.00 92.94 177 LEU A N 1
ATOM 1321 C CA . LEU A 1 177 ? -15.911 -4.689 7.357 1.00 92.94 177 LEU A CA 1
ATOM 1322 C C . LEU A 1 177 ? -16.217 -6.147 7.723 1.00 92.94 177 LEU A C 1
ATOM 1324 O O . LEU A 1 177 ? -17.342 -6.598 7.518 1.00 92.94 177 LEU A O 1
ATOM 1328 N N . GLN A 1 178 ? -15.261 -6.841 8.343 1.00 91.56 178 GLN A N 1
ATOM 1329 C CA . GLN A 1 178 ? -15.417 -8.215 8.838 1.00 91.56 178 GLN A CA 1
ATOM 1330 C C . GLN A 1 178 ? -16.462 -8.325 9.962 1.00 91.56 178 GLN A C 1
ATOM 1332 O O . GLN A 1 178 ? -17.227 -9.284 10.005 1.00 91.56 178 GLN A O 1
ATOM 1337 N N . LEU A 1 179 ? -16.578 -7.314 10.836 1.00 92.12 179 LEU A N 1
ATOM 1338 C CA . LEU A 1 179 ? -17.652 -7.259 11.839 1.00 92.12 179 LEU A CA 1
ATOM 1339 C C . LEU A 1 179 ? -19.046 -7.191 11.199 1.00 92.12 179 LEU A C 1
ATOM 1341 O O . LEU A 1 179 ? -20.004 -7.726 11.763 1.00 92.12 179 LEU A O 1
ATOM 1345 N N . LYS A 1 180 ? -19.183 -6.517 10.048 1.00 91.44 180 LYS A N 1
ATOM 1346 C CA . LYS A 1 180 ? -20.466 -6.371 9.345 1.00 91.44 180 LYS A CA 1
ATOM 1347 C C . LYS A 1 180 ? -20.809 -7.592 8.495 1.00 91.44 180 LYS A C 1
ATOM 1349 O O . LYS A 1 180 ? -21.950 -8.052 8.546 1.00 91.44 180 LYS A O 1
ATOM 1354 N N . TYR A 1 181 ? -19.856 -8.066 7.701 1.00 88.69 181 TYR A N 1
ATOM 1355 C CA . TYR A 1 181 ? -20.028 -9.154 6.740 1.00 88.69 181 TYR A CA 1
ATOM 1356 C C . TYR A 1 181 ? -19.365 -10.420 7.275 1.00 88.69 181 TYR A C 1
ATOM 1358 O O . TYR A 1 181 ? -18.349 -10.874 6.762 1.00 88.69 181 TYR A O 1
ATOM 1366 N N . GLN A 1 182 ? -19.948 -10.944 8.350 1.00 81.31 182 GLN A N 1
ATOM 1367 C CA . GLN A 1 182 ? -19.471 -12.153 9.010 1.00 81.31 182 GLN A CA 1
ATOM 1368 C C . GLN A 1 182 ? -19.665 -13.355 8.087 1.00 81.31 182 GLN A C 1
ATOM 1370 O O . GLN A 1 182 ? -20.777 -13.592 7.609 1.00 81.31 182 GLN A O 1
ATOM 1375 N N . ASP A 1 183 ? -18.593 -14.108 7.891 1.00 74.88 183 ASP A N 1
ATOM 1376 C CA . ASP A 1 183 ? -18.572 -15.401 7.209 1.00 74.88 183 ASP A CA 1
ATOM 1377 C C . ASP A 1 183 ? -17.994 -16.478 8.144 1.00 74.88 183 ASP A C 1
ATOM 1379 O O . ASP A 1 183 ? -17.421 -16.144 9.185 1.00 74.88 183 ASP A O 1
ATOM 1383 N N . GLU A 1 184 ? -18.129 -17.760 7.793 1.00 68.88 184 GLU A N 1
ATOM 1384 C CA . GLU A 1 184 ? -17.619 -18.880 8.606 1.00 68.88 184 GLU A CA 1
ATOM 1385 C C . GLU A 1 184 ? -16.105 -18.778 8.866 1.00 68.88 184 GLU A C 1
ATOM 1387 O O . GLU A 1 184 ? -15.636 -19.152 9.940 1.00 68.88 184 GLU A O 1
ATOM 1392 N N . ASP A 1 185 ? -15.361 -18.180 7.932 1.00 71.06 185 ASP A N 1
ATOM 1393 C CA . ASP A 1 185 ? -13.909 -17.997 8.016 1.00 71.06 185 ASP A CA 1
ATOM 1394 C C . ASP A 1 185 ? -13.476 -16.700 8.731 1.00 71.06 185 ASP A C 1
ATOM 1396 O O . ASP A 1 185 ? -12.280 -16.432 8.865 1.00 71.06 185 ASP A O 1
ATOM 1400 N N . THR A 1 186 ? -14.413 -15.861 9.195 1.00 79.62 186 THR A N 1
ATOM 1401 C CA . THR A 1 186 ? -14.067 -14.579 9.832 1.00 79.62 186 THR A CA 1
ATOM 1402 C C . THR A 1 186 ? -13.394 -14.798 11.189 1.00 79.62 186 THR A C 1
ATOM 1404 O O . THR A 1 186 ? -14.040 -15.175 12.166 1.00 79.62 186 THR A O 1
ATOM 1407 N N . GLN A 1 187 ? -12.100 -14.482 11.280 1.00 81.50 187 GLN A N 1
ATOM 1408 C CA . GLN A 1 187 ? -11.324 -14.552 12.519 1.00 81.50 187 GLN A CA 1
ATOM 1409 C C . GLN A 1 187 ? -10.901 -13.153 12.963 1.00 81.50 187 GLN A C 1
ATOM 1411 O O . GLN A 1 187 ? -9.889 -12.624 12.515 1.00 81.50 187 GLN A O 1
ATOM 1416 N N . LEU A 1 188 ? -11.684 -12.558 13.864 1.00 90.56 188 LEU A N 1
ATOM 1417 C CA . LEU A 1 188 ? -11.341 -11.291 14.507 1.00 90.56 188 LEU A CA 1
ATOM 1418 C C . LEU A 1 188 ? -10.823 -11.534 15.921 1.00 90.56 188 LEU A C 1
ATOM 1420 O O . LEU A 1 188 ? -11.495 -12.160 16.747 1.00 90.56 188 LEU A O 1
ATOM 1424 N N . THR A 1 189 ? -9.635 -11.010 16.209 1.00 92.31 189 THR A N 1
ATOM 1425 C CA . THR A 1 189 ? -9.040 -11.066 17.543 1.00 92.31 189 THR A CA 1
ATOM 1426 C C . THR A 1 189 ? -9.513 -9.900 18.410 1.00 92.31 189 THR A C 1
ATOM 1428 O O . THR A 1 189 ? -10.061 -8.904 17.933 1.00 92.31 189 THR A O 1
ATOM 1431 N N . ILE A 1 190 ? -9.289 -10.014 19.721 1.00 93.00 190 ILE A N 1
ATOM 1432 C CA . ILE A 1 190 ? -9.536 -8.910 20.658 1.00 93.00 190 ILE A CA 1
ATOM 1433 C C . ILE A 1 190 ? -8.682 -7.694 20.277 1.00 93.00 190 ILE A C 1
ATOM 1435 O O . ILE A 1 190 ? -9.171 -6.566 20.355 1.00 93.00 190 ILE A O 1
ATOM 1439 N N . ASP A 1 191 ? -7.446 -7.913 19.830 1.00 94.69 191 ASP A N 1
ATOM 1440 C CA . ASP A 1 191 ? -6.515 -6.844 19.467 1.00 94.69 191 ASP A CA 1
ATOM 1441 C C . ASP A 1 191 ? -6.994 -6.080 18.225 1.00 94.69 191 ASP A C 1
ATOM 1443 O O . ASP A 1 191 ? -7.012 -4.848 18.251 1.00 94.69 191 ASP A O 1
ATOM 1447 N N . ASP A 1 192 ? -7.500 -6.780 17.202 1.00 94.56 192 ASP A N 1
ATOM 1448 C CA . ASP A 1 192 ? -8.038 -6.156 15.980 1.00 94.56 192 ASP A CA 1
ATOM 1449 C C . ASP A 1 192 ? -9.186 -5.192 16.296 1.00 94.56 192 ASP A C 1
ATOM 1451 O O . ASP A 1 192 ? -9.245 -4.063 15.798 1.00 94.56 192 ASP A O 1
ATOM 1455 N N . VAL A 1 193 ? -10.117 -5.632 17.149 1.00 96.56 193 VAL A N 1
ATOM 1456 C CA . VAL A 1 193 ? -11.271 -4.823 17.558 1.00 96.56 193 VAL A CA 1
ATOM 1457 C C . VAL A 1 193 ? -10.833 -3.689 18.484 1.00 96.56 193 VAL A C 1
ATOM 1459 O O . VAL A 1 193 ? -11.386 -2.593 18.416 1.00 96.56 193 VAL A O 1
ATOM 1462 N N . THR A 1 194 ? -9.824 -3.919 19.326 1.00 96.75 194 THR A N 1
ATOM 1463 C CA . THR A 1 194 ? -9.290 -2.905 20.246 1.00 96.75 194 THR A CA 1
ATOM 1464 C C . THR A 1 194 ? -8.642 -1.765 19.472 1.00 96.75 194 THR A C 1
ATOM 1466 O O . THR A 1 194 ? -8.960 -0.599 19.718 1.00 96.75 194 THR A O 1
ATOM 1469 N N . GLU A 1 195 ? -7.788 -2.094 18.499 1.00 96.75 195 GLU A N 1
ATOM 1470 C CA . GLU A 1 195 ? -7.193 -1.113 17.595 1.00 96.75 195 GLU A CA 1
ATOM 1471 C C . GLU A 1 195 ? -8.281 -0.381 16.805 1.00 96.75 195 GLU A C 1
ATOM 1473 O O . GLU A 1 195 ? -8.292 0.849 16.779 1.00 96.75 195 GLU A O 1
ATOM 1478 N N . MET A 1 196 ? -9.237 -1.112 16.221 1.00 97.44 196 MET A N 1
ATOM 1479 C CA . MET A 1 196 ? -10.337 -0.510 15.467 1.00 97.44 196 MET A CA 1
ATOM 1480 C C . MET A 1 196 ? -11.100 0.527 16.297 1.00 97.44 196 MET A C 1
ATOM 1482 O O . MET A 1 196 ? -11.334 1.638 15.821 1.00 97.44 196 MET A O 1
ATOM 1486 N N . LEU A 1 197 ? -11.493 0.192 17.530 1.00 96.88 197 LEU A N 1
ATOM 1487 C CA . LEU A 1 197 ? -12.221 1.125 18.388 1.00 96.88 197 LEU A CA 1
ATOM 1488 C C . LEU A 1 197 ? -11.377 2.363 18.716 1.00 96.88 197 LEU A C 1
ATOM 1490 O O . LEU A 1 197 ? -11.899 3.471 18.638 1.00 96.88 197 LEU A O 1
ATOM 1494 N N . ALA A 1 198 ? -10.088 2.196 19.021 1.00 95.94 198 ALA A N 1
ATOM 1495 C CA . ALA A 1 198 ? -9.200 3.317 19.332 1.00 95.94 198 ALA A CA 1
ATOM 1496 C C . ALA A 1 198 ? -8.925 4.229 18.120 1.00 95.94 198 ALA A C 1
ATOM 1498 O O . ALA A 1 198 ? -8.785 5.441 18.268 1.00 95.94 198 ALA A O 1
ATOM 1499 N N . VAL A 1 199 ? -8.860 3.663 16.910 1.00 95.12 199 VAL A N 1
ATOM 1500 C CA . VAL A 1 199 ? -8.618 4.414 15.667 1.00 95.12 199 VAL A CA 1
ATOM 1501 C C . VAL A 1 199 ? -9.877 5.139 15.191 1.00 95.12 199 VAL A C 1
ATOM 1503 O O . VAL A 1 199 ? -9.800 6.291 14.765 1.00 95.12 199 VAL A O 1
ATOM 1506 N N . LEU A 1 200 ? -11.041 4.483 15.242 1.00 95.94 200 LEU A N 1
ATOM 1507 C CA . LEU A 1 200 ? -12.295 5.049 14.732 1.00 95.94 200 LEU A CA 1
ATOM 1508 C C . LEU A 1 200 ? -12.984 5.990 15.727 1.00 95.94 200 LEU A C 1
ATOM 1510 O O . LEU A 1 200 ? -13.796 6.816 15.303 1.00 95.94 200 LEU A O 1
ATOM 1514 N N . LEU A 1 201 ? -12.694 5.868 17.027 1.00 94.88 201 LEU A N 1
ATOM 1515 C CA . LEU A 1 201 ? -13.322 6.647 18.096 1.00 94.88 201 LEU A CA 1
ATOM 1516 C C . LEU A 1 201 ? -12.260 7.466 18.854 1.00 94.88 201 LEU A C 1
ATOM 1518 O O . LEU A 1 201 ? -11.708 6.987 19.841 1.00 94.88 201 LEU A O 1
ATOM 1522 N N . PRO A 1 202 ? -12.009 8.732 18.467 1.00 89.94 202 PRO A N 1
ATOM 1523 C CA . PRO A 1 202 ? -10.974 9.569 19.088 1.00 89.94 202 PRO A CA 1
ATOM 1524 C C . PRO A 1 202 ? -11.148 9.800 20.599 1.00 89.94 202 PRO A C 1
ATOM 1526 O O . PRO A 1 202 ? -10.186 10.108 21.297 1.00 89.94 202 PRO A O 1
ATOM 1529 N N . ASP A 1 203 ? -12.376 9.668 21.112 1.00 90.75 203 ASP A N 1
ATOM 1530 C CA . ASP A 1 203 ? -12.699 9.794 22.539 1.00 90.75 203 ASP A CA 1
ATOM 1531 C C . ASP A 1 203 ? -12.371 8.526 23.361 1.00 90.75 203 ASP A C 1
ATOM 1533 O O . ASP A 1 203 ? -12.605 8.494 24.577 1.00 90.75 203 ASP A O 1
ATOM 1537 N N . LEU A 1 204 ? -11.840 7.480 22.717 1.00 92.00 204 LEU A N 1
ATOM 1538 C CA . LEU A 1 204 ? -11.512 6.197 23.321 1.00 92.00 204 LEU A CA 1
ATOM 1539 C C . LEU A 1 204 ? -10.034 5.853 23.081 1.00 92.00 204 LEU A C 1
ATOM 1541 O O . LEU A 1 204 ? -9.629 5.478 21.988 1.00 92.00 204 LEU A O 1
ATOM 1545 N N . ASP A 1 205 ? -9.212 5.967 24.123 1.00 91.50 205 ASP A N 1
ATOM 1546 C CA . ASP A 1 205 ? -7.819 5.517 24.061 1.00 91.50 205 ASP A CA 1
ATOM 1547 C C . ASP A 1 205 ? -7.707 3.982 24.015 1.00 91.50 205 ASP A C 1
ATOM 1549 O O . ASP A 1 205 ? -8.648 3.258 24.349 1.00 91.50 205 ASP A O 1
ATOM 1553 N N . LEU A 1 206 ? -6.523 3.484 23.647 1.00 92.56 206 LEU A N 1
ATOM 1554 C CA . LEU A 1 206 ? -6.252 2.053 23.485 1.00 92.56 206 LEU A CA 1
ATOM 1555 C C . LEU A 1 206 ? -6.531 1.231 24.757 1.00 92.56 206 LEU A C 1
ATOM 1557 O O . LEU A 1 206 ? -6.995 0.098 24.671 1.00 92.56 206 LEU A O 1
ATOM 1561 N N . VAL A 1 207 ? -6.291 1.800 25.944 1.00 92.31 207 VAL A N 1
ATOM 1562 C CA . VAL A 1 207 ? -6.512 1.102 27.221 1.00 92.31 207 VAL A CA 1
ATOM 1563 C C . VAL A 1 207 ? -8.007 0.927 27.468 1.00 92.31 207 VAL A C 1
ATOM 1565 O O . VAL A 1 207 ? -8.464 -0.170 27.788 1.00 92.31 207 VAL A O 1
ATOM 1568 N N . ARG A 1 208 ? -8.790 1.994 27.294 1.00 92.12 208 ARG A N 1
ATOM 1569 C CA . ARG A 1 208 ? -10.250 1.950 27.446 1.00 92.12 208 ARG A CA 1
ATOM 1570 C C . ARG A 1 208 ? -10.912 1.114 26.355 1.00 92.12 208 ARG A C 1
ATOM 1572 O O . ARG A 1 208 ? -11.866 0.402 26.657 1.00 92.12 208 ARG A O 1
ATOM 1579 N N . ALA A 1 209 ? -10.395 1.158 25.128 1.00 94.44 209 ALA A N 1
ATOM 1580 C CA . ALA A 1 209 ? -10.814 0.267 24.053 1.00 94.44 209 ALA A CA 1
ATOM 1581 C C . ALA A 1 209 ? -10.582 -1.202 24.430 1.00 94.44 209 ALA A C 1
ATOM 1583 O O . ALA A 1 209 ? -11.502 -1.999 24.282 1.00 94.44 209 ALA A O 1
ATOM 1584 N N . GLY A 1 210 ? -9.426 -1.534 25.015 1.00 92.94 210 GLY A N 1
ATOM 1585 C CA . GLY A 1 210 ? -9.114 -2.887 25.487 1.00 92.94 210 GLY A CA 1
ATOM 1586 C C . GLY A 1 210 ? -10.035 -3.370 26.613 1.00 92.94 210 GLY A C 1
ATOM 1587 O O . GLY A 1 210 ? -10.491 -4.513 26.621 1.00 92.94 210 GLY A O 1
ATOM 1588 N N . LEU A 1 211 ? -10.378 -2.493 27.562 1.00 91.69 211 LEU A N 1
ATOM 1589 C CA . LEU A 1 211 ? -11.364 -2.815 28.605 1.00 91.69 211 LEU A CA 1
ATOM 1590 C C . LEU A 1 211 ? -12.747 -3.109 28.010 1.00 91.69 211 LEU A C 1
ATOM 1592 O O . LEU A 1 211 ? -13.431 -4.028 28.454 1.00 91.69 211 LEU A O 1
ATOM 1596 N N . LEU A 1 212 ? -13.153 -2.349 26.989 1.00 92.25 212 LEU A N 1
ATOM 1597 C CA . LEU A 1 212 ? -14.409 -2.590 26.286 1.00 92.25 212 LEU A CA 1
ATOM 1598 C C . LEU A 1 212 ? -14.380 -3.901 25.511 1.00 92.25 212 LEU A C 1
ATOM 1600 O O . LEU A 1 212 ? -15.294 -4.699 25.659 1.00 92.25 212 LEU A O 1
ATOM 1604 N N . THR A 1 213 ? -13.361 -4.158 24.699 1.00 92.75 213 THR A N 1
ATOM 1605 C CA . THR A 1 213 ? -13.308 -5.367 23.867 1.00 92.75 213 THR A CA 1
ATOM 1606 C C . THR A 1 213 ? -13.210 -6.640 24.692 1.00 92.75 213 THR A C 1
ATOM 1608 O O . THR A 1 213 ? -13.911 -7.600 24.400 1.00 92.75 213 THR A O 1
ATOM 1611 N N . THR A 1 214 ? -12.428 -6.657 25.770 1.00 89.38 214 THR A N 1
ATOM 1612 C CA . THR A 1 214 ? -12.289 -7.858 26.617 1.00 89.38 214 THR A CA 1
ATOM 1613 C C . THR A 1 214 ? -13.609 -8.375 27.194 1.00 89.38 214 THR A C 1
ATOM 1615 O O . THR A 1 214 ? -13.724 -9.574 27.441 1.00 89.38 214 THR A O 1
ATOM 1618 N N . VAL A 1 215 ? -14.605 -7.505 27.396 1.00 90.50 215 VAL A N 1
ATOM 1619 C CA . VAL A 1 215 ? -15.909 -7.885 27.968 1.00 90.50 215 VAL A CA 1
ATOM 1620 C C . VAL A 1 215 ? -17.059 -7.766 26.966 1.00 90.50 215 VAL A C 1
ATOM 1622 O O . VAL A 1 215 ? -17.961 -8.601 26.953 1.00 90.50 215 VAL A O 1
ATOM 1625 N N . CYS A 1 216 ? -17.050 -6.732 26.129 1.00 92.25 216 CYS A N 1
ATOM 1626 C CA . CYS A 1 216 ? -18.132 -6.400 25.204 1.00 92.25 216 CYS A CA 1
ATOM 1627 C C . CYS A 1 216 ? -17.888 -6.904 23.773 1.00 92.25 216 CYS A C 1
ATOM 1629 O O . CYS A 1 216 ? -18.691 -6.594 22.898 1.00 92.25 216 CYS A O 1
ATOM 1631 N N . PHE A 1 217 ? -16.828 -7.667 23.492 1.00 93.88 217 PHE A N 1
ATOM 1632 C CA . PHE A 1 217 ? -16.648 -8.342 22.203 1.00 93.88 217 PHE A CA 1
ATOM 1633 C C . PHE A 1 217 ? -16.772 -9.859 22.361 1.00 93.88 217 PHE A C 1
ATOM 1635 O O . PHE A 1 217 ? -16.189 -10.450 23.266 1.00 93.88 217 PHE A O 1
ATOM 1642 N N . VAL A 1 218 ? -17.532 -10.495 21.465 1.00 90.44 218 VAL A N 1
ATOM 1643 C CA . VAL A 1 218 ? -17.710 -11.954 21.424 1.00 90.44 218 VAL A CA 1
ATOM 1644 C C . VAL A 1 218 ? -16.941 -12.521 20.224 1.00 90.44 218 VAL A C 1
ATOM 1646 O O . VAL A 1 218 ? -17.427 -12.397 19.103 1.00 90.44 218 VAL A O 1
ATOM 1649 N N . PRO A 1 219 ? -15.777 -13.176 20.409 1.00 85.69 219 PRO A N 1
ATOM 1650 C CA . PRO A 1 219 ? -14.952 -13.618 19.279 1.00 85.69 219 PRO A CA 1
ATOM 1651 C C . PRO A 1 219 ? -15.583 -14.735 18.438 1.00 85.69 219 PRO A C 1
ATOM 1653 O O . PRO A 1 219 ? -15.454 -14.736 17.223 1.00 85.69 219 PRO A O 1
ATOM 1656 N N . HIS A 1 220 ? -16.293 -15.681 19.067 1.00 81.25 220 HIS A N 1
ATOM 1657 C CA . HIS A 1 220 ? -16.875 -16.847 18.371 1.00 81.25 220 HIS A CA 1
ATOM 1658 C C . HIS A 1 220 ? -18.045 -16.474 17.452 1.00 81.25 220 HIS A C 1
ATOM 1660 O O . HIS A 1 220 ? -18.438 -17.244 16.582 1.00 81.25 220 HIS A O 1
ATOM 1666 N N . ARG A 1 221 ? -18.630 -15.299 17.680 1.00 83.75 221 ARG A N 1
ATOM 1667 C CA . ARG A 1 221 ? -19.654 -14.699 16.837 1.00 83.75 221 ARG A CA 1
ATOM 1668 C C . ARG A 1 221 ? -19.391 -13.198 16.846 1.00 83.75 221 ARG A C 1
ATOM 1670 O O . ARG A 1 221 ? -19.943 -12.540 17.729 1.00 83.75 221 ARG A O 1
ATOM 1677 N N . PRO A 1 222 ? -18.539 -12.684 15.938 1.00 86.75 222 PRO A N 1
ATOM 1678 C CA . PRO A 1 222 ? -17.958 -11.350 16.034 1.00 86.75 222 PRO A CA 1
ATOM 1679 C C . PRO A 1 222 ? -19.021 -10.269 16.233 1.00 86.75 222 PRO A C 1
ATOM 1681 O O . PRO A 1 222 ? -19.652 -9.796 15.295 1.00 86.75 222 PRO A O 1
ATOM 1684 N N . GLN A 1 223 ? -19.270 -9.888 17.479 1.00 90.19 223 GLN A N 1
ATOM 1685 C CA . GLN A 1 223 ? -20.351 -8.975 17.825 1.00 90.19 223 GLN A CA 1
ATOM 1686 C C . GLN A 1 223 ? -19.913 -8.067 18.962 1.00 90.19 223 GLN A C 1
ATOM 1688 O O . GLN A 1 223 ? -19.280 -8.505 19.922 1.00 90.19 223 GLN A O 1
ATOM 1693 N N . LEU A 1 224 ? -20.299 -6.799 18.841 1.00 92.69 224 LEU A N 1
ATOM 1694 C CA . LEU A 1 224 ? -20.156 -5.790 19.879 1.00 92.69 224 LEU A CA 1
ATOM 1695 C C . LEU A 1 224 ? -21.420 -5.770 20.747 1.00 92.69 224 LEU A C 1
ATOM 1697 O O . LEU A 1 224 ? -22.509 -5.473 20.251 1.00 92.69 224 LEU A O 1
ATOM 1701 N N . LEU A 1 225 ? -21.270 -6.086 22.030 1.00 93.31 225 LEU A N 1
ATOM 1702 C CA . LEU A 1 225 ? -22.305 -6.016 23.061 1.00 93.31 225 LEU A CA 1
ATOM 1703 C C . LEU A 1 225 ? -22.401 -4.599 23.641 1.00 93.31 225 LEU A C 1
ATOM 1705 O O . LEU A 1 225 ? -21.433 -3.851 23.561 1.00 93.31 225 LEU A O 1
ATOM 1709 N N . PRO A 1 226 ? -23.533 -4.189 24.231 1.00 93.44 226 PRO A N 1
ATOM 1710 C CA . PRO A 1 226 ? -23.640 -2.882 24.881 1.00 93.44 226 PRO A CA 1
ATOM 1711 C C . PRO A 1 226 ? -22.556 -2.671 25.954 1.00 93.44 226 PRO A C 1
ATOM 1713 O O . PRO A 1 226 ? -22.121 -3.626 26.608 1.00 93.44 226 PRO A O 1
ATOM 1716 N N . TYR A 1 227 ? -22.115 -1.426 26.157 1.00 90.94 227 TYR A N 1
ATOM 1717 C CA . TYR A 1 227 ? -21.048 -1.120 27.122 1.00 90.94 227 TYR A CA 1
ATOM 1718 C C . TYR A 1 227 ? -21.465 -1.419 28.571 1.00 90.94 227 TYR A C 1
ATOM 1720 O O . TYR A 1 227 ? -20.612 -1.623 29.432 1.00 90.94 227 TYR A O 1
ATOM 1728 N N . GLU A 1 228 ? -22.769 -1.475 28.851 1.00 91.31 228 GLU A N 1
ATOM 1729 C CA . GLU A 1 228 ? -23.352 -1.778 30.161 1.00 91.31 228 GLU A CA 1
ATOM 1730 C C . GLU A 1 228 ? -23.034 -3.197 30.645 1.00 91.31 228 GLU A C 1
ATOM 1732 O O . GLU A 1 228 ? -23.101 -3.465 31.843 1.00 91.31 228 GLU A O 1
ATOM 1737 N N . VAL A 1 229 ? -22.656 -4.099 29.732 1.00 90.00 229 VAL A N 1
ATOM 1738 C CA . VAL A 1 229 ? -22.203 -5.453 30.077 1.00 90.00 229 VAL A CA 1
ATOM 1739 C C . VAL A 1 229 ? -20.891 -5.408 30.869 1.00 90.00 229 VAL A C 1
ATOM 1741 O O . VAL A 1 229 ? -20.632 -6.294 31.681 1.00 90.00 229 VAL A O 1
ATOM 1744 N N . HIS A 1 230 ? -20.074 -4.364 30.692 1.00 87.25 230 HIS A N 1
ATOM 1745 C CA . HIS A 1 230 ? -18.823 -4.203 31.421 1.00 87.25 230 HIS A CA 1
ATOM 1746 C C . HIS A 1 230 ? -19.083 -3.788 32.890 1.00 87.25 230 HIS A C 1
ATOM 1748 O O . HIS A 1 230 ? -19.532 -2.665 33.140 1.00 87.25 230 HIS A O 1
ATOM 1754 N N . PRO A 1 231 ? -18.734 -4.615 33.903 1.00 84.56 231 PRO A N 1
ATOM 1755 C CA . PRO A 1 231 ? -19.079 -4.356 35.311 1.00 84.56 231 PRO A CA 1
ATOM 1756 C C . PRO A 1 231 ? -18.512 -3.043 35.863 1.00 84.56 231 PRO A C 1
ATOM 1758 O O . PRO A 1 231 ? -19.060 -2.453 36.790 1.00 84.56 231 PRO A O 1
ATOM 1761 N N . GLN A 1 232 ? -17.398 -2.581 35.293 1.00 85.50 232 GLN A N 1
ATOM 1762 C CA . GLN A 1 232 ? -16.713 -1.355 35.694 1.00 85.50 232 GLN A CA 1
ATOM 1763 C C . GLN A 1 232 ? -16.820 -0.270 34.620 1.00 85.50 232 GLN A C 1
ATOM 1765 O O . GLN A 1 232 ? -15.860 0.458 34.374 1.00 85.50 232 GLN A O 1
ATOM 1770 N N . TRP A 1 233 ? -17.957 -0.189 33.919 1.00 82.19 233 TRP A N 1
ATOM 1771 C CA . TRP A 1 233 ? -18.163 0.769 32.823 1.00 82.19 233 TRP A CA 1
ATOM 1772 C C . TRP A 1 233 ? -17.927 2.229 33.251 1.00 82.19 233 TRP A C 1
ATOM 1774 O O . TRP A 1 233 ? -17.543 3.040 32.421 1.00 82.19 233 TRP A O 1
ATOM 1784 N N . TYR A 1 234 ? -18.025 2.553 34.547 1.00 82.25 234 TYR A N 1
ATOM 1785 C CA . TYR A 1 234 ? -17.652 3.859 35.115 1.00 82.25 234 TYR A CA 1
ATOM 1786 C C . TYR A 1 234 ? -16.175 4.251 34.899 1.00 82.25 234 TYR A C 1
ATOM 1788 O O . TYR A 1 234 ? -15.814 5.414 35.070 1.00 82.25 234 TYR A O 1
ATOM 1796 N N . ARG A 1 235 ? -15.300 3.298 34.548 1.00 84.44 235 ARG A N 1
ATOM 1797 C CA . ARG A 1 235 ? -13.901 3.558 34.159 1.00 84.44 235 ARG A CA 1
ATOM 1798 C C . ARG A 1 235 ? -13.773 4.070 32.721 1.00 84.44 235 ARG A C 1
ATOM 1800 O O . ARG A 1 235 ? -12.732 4.616 32.350 1.00 84.44 235 ARG A O 1
ATOM 1807 N N . LEU A 1 236 ? -14.817 3.893 31.918 1.00 84.38 236 LEU A N 1
ATOM 1808 C CA . LEU A 1 236 ? -14.924 4.430 30.572 1.00 84.38 236 LEU A CA 1
ATOM 1809 C C . LEU A 1 236 ? -15.410 5.878 30.679 1.00 84.38 236 LEU A C 1
ATOM 1811 O O . LEU A 1 236 ? -16.299 6.198 31.466 1.00 84.38 236 LEU A O 1
ATOM 1815 N N . SER A 1 237 ? -14.804 6.784 29.915 1.00 86.88 237 SER A N 1
ATOM 1816 C CA . SER A 1 237 ? -15.242 8.180 29.901 1.00 86.88 237 SER A CA 1
ATOM 1817 C C . SER A 1 237 ? -16.677 8.276 29.360 1.00 86.88 237 SER A C 1
ATOM 1819 O O . SER A 1 237 ? -17.084 7.492 28.499 1.00 86.88 237 SER A O 1
ATOM 1821 N N . TYR A 1 238 ? -17.452 9.267 29.816 1.00 89.38 238 TYR A N 1
ATOM 1822 C CA . TYR A 1 238 ? -18.798 9.501 29.274 1.00 89.38 238 TYR A CA 1
ATOM 1823 C C . TYR A 1 238 ? -18.764 9.682 27.747 1.00 89.38 238 TYR A C 1
ATOM 1825 O O . TYR A 1 238 ? -19.550 9.074 27.032 1.00 89.38 238 TYR A O 1
ATOM 1833 N N . ARG A 1 239 ? -17.795 10.447 27.228 1.00 90.88 239 ARG A N 1
ATOM 1834 C CA . ARG A 1 239 ? -17.625 10.625 25.777 1.00 90.88 239 ARG A CA 1
ATOM 1835 C C . ARG A 1 239 ? -17.304 9.314 25.057 1.00 90.88 239 ARG A C 1
ATOM 1837 O O . ARG A 1 239 ? -17.915 9.037 24.035 1.00 90.88 239 ARG A O 1
ATOM 1844 N N . GLY A 1 240 ? -16.420 8.485 25.616 1.00 90.88 240 GLY A N 1
ATOM 1845 C CA . GLY A 1 240 ? -16.061 7.192 25.032 1.00 90.88 240 GLY A CA 1
ATOM 1846 C C . GLY A 1 240 ? -17.235 6.211 24.988 1.00 90.88 240 GLY A C 1
ATOM 1847 O O . GLY A 1 240 ? -17.442 5.553 23.973 1.00 90.88 240 GLY A O 1
ATOM 1848 N N . THR A 1 241 ? -18.051 6.152 26.047 1.00 92.25 241 THR A N 1
ATOM 1849 C CA . THR A 1 241 ? -19.263 5.304 26.065 1.00 92.25 241 THR A CA 1
ATOM 1850 C C . THR A 1 241 ? -20.310 5.763 25.049 1.00 92.25 241 THR A C 1
ATOM 1852 O O . THR A 1 241 ? -20.879 4.924 24.354 1.00 92.25 241 THR A O 1
ATOM 1855 N N . GLN A 1 242 ? -20.514 7.077 24.889 1.00 93.38 242 GLN A N 1
ATOM 1856 C CA . GLN A 1 242 ? -21.394 7.609 23.842 1.00 93.38 242 GLN A CA 1
ATOM 1857 C C . GLN A 1 242 ? -20.860 7.311 22.437 1.00 93.38 242 GLN A C 1
ATOM 1859 O O . GLN A 1 242 ? -21.609 6.814 21.603 1.00 93.38 242 GLN A O 1
ATOM 1864 N N . ALA A 1 243 ? -19.566 7.525 22.187 1.00 93.00 243 ALA A N 1
ATOM 1865 C CA . ALA A 1 243 ? -18.950 7.230 20.893 1.00 93.00 243 ALA A CA 1
ATOM 1866 C C . ALA A 1 243 ? -19.062 5.738 20.524 1.00 93.00 243 ALA A C 1
ATOM 1868 O O . ALA A 1 243 ? -19.377 5.398 19.382 1.00 93.00 243 ALA A O 1
ATOM 1869 N N . TYR A 1 244 ? -18.863 4.841 21.497 1.00 95.56 244 TYR A N 1
ATOM 1870 C CA . TYR A 1 244 ? -19.048 3.401 21.310 1.00 95.56 244 TYR A CA 1
ATOM 1871 C C . TYR A 1 244 ? -20.498 3.049 20.964 1.00 95.56 244 TYR A C 1
ATOM 1873 O O . TYR A 1 244 ? -20.752 2.326 20.000 1.00 95.56 244 TYR A O 1
ATOM 1881 N N . LYS A 1 245 ? -21.456 3.613 21.707 1.00 94.75 245 LYS A N 1
ATOM 1882 C CA . LYS A 1 245 ? -22.885 3.423 21.449 1.00 94.75 245 LYS A CA 1
ATOM 1883 C C . LYS A 1 245 ? -23.286 3.926 20.058 1.00 94.75 245 LYS A C 1
ATOM 1885 O O . LYS A 1 245 ? -23.956 3.202 19.327 1.00 94.75 245 LYS A O 1
ATOM 1890 N N . GLU A 1 246 ? -22.825 5.111 19.654 1.00 94.88 246 GLU A N 1
ATOM 1891 C CA . GLU A 1 246 ? -23.062 5.653 18.309 1.00 94.88 246 GLU A CA 1
ATOM 1892 C C . GLU A 1 246 ? -22.524 4.728 17.207 1.00 94.88 246 GLU A C 1
ATOM 1894 O O . GLU A 1 246 ? -23.164 4.573 16.166 1.00 94.88 246 GLU A O 1
ATOM 1899 N N . LEU A 1 247 ? -21.361 4.099 17.417 1.00 95.62 247 LEU A N 1
ATOM 1900 C CA . LEU A 1 247 ? -20.802 3.129 16.472 1.00 95.62 247 LEU A CA 1
ATOM 1901 C C . LEU A 1 247 ? -21.681 1.876 16.365 1.00 95.62 247 LEU A C 1
ATOM 1903 O O . LEU A 1 247 ? -21.950 1.418 15.252 1.00 95.62 247 LEU A O 1
ATOM 1907 N N . GLN A 1 248 ? -22.173 1.349 17.490 1.00 94.88 248 GLN A N 1
ATOM 1908 C CA . GLN A 1 248 ? -23.094 0.206 17.491 1.00 94.88 248 GLN A CA 1
ATOM 1909 C C . GLN A 1 248 ? -24.406 0.532 16.772 1.00 94.88 248 GLN A C 1
ATOM 1911 O O . GLN A 1 248 ? -24.859 -0.239 15.924 1.00 94.88 248 GLN A O 1
ATOM 1916 N N . GLU A 1 249 ? -24.993 1.692 17.066 1.00 94.81 249 GLU A N 1
ATOM 1917 C CA . GLU A 1 249 ? -26.215 2.170 16.417 1.00 94.81 249 GLU A CA 1
ATOM 1918 C C . GLU A 1 249 ? -26.001 2.377 14.912 1.00 94.81 249 GLU A C 1
ATOM 1920 O O . GLU A 1 249 ? -26.826 1.954 14.099 1.00 94.81 249 GLU A O 1
ATOM 1925 N N . TRP A 1 250 ? -24.861 2.950 14.515 1.00 95.69 250 TRP A N 1
ATOM 1926 C CA . TRP A 1 250 ? -24.514 3.141 13.108 1.00 95.69 250 TRP A CA 1
ATOM 1927 C C . TRP A 1 250 ? -24.358 1.812 12.356 1.00 95.69 250 TRP A C 1
ATOM 1929 O O . TRP A 1 250 ? -24.849 1.695 11.229 1.00 95.69 250 TRP A O 1
ATOM 1939 N N . LEU A 1 251 ? -23.726 0.804 12.972 1.00 93.25 251 LEU A N 1
ATOM 1940 C CA . LEU A 1 251 ? -23.583 -0.544 12.406 1.00 93.25 251 LEU A CA 1
ATOM 1941 C C . LEU A 1 251 ? -24.937 -1.246 12.237 1.00 93.25 251 LEU A C 1
ATOM 1943 O O . LEU A 1 251 ? -25.183 -1.883 11.202 1.00 93.25 251 LEU A O 1
ATOM 1947 N N . ALA A 1 252 ? -25.815 -1.105 13.235 1.00 90.62 252 ALA A N 1
ATOM 1948 C CA . ALA A 1 252 ? -27.166 -1.657 13.225 1.00 90.62 252 ALA A CA 1
ATOM 1949 C C . ALA A 1 252 ? -28.065 -0.983 12.174 1.00 90.62 252 ALA A C 1
ATOM 1951 O O . ALA A 1 252 ? -28.887 -1.656 11.552 1.00 90.62 252 ALA A O 1
ATOM 1952 N N . ALA A 1 253 ? -27.878 0.319 11.930 1.00 92.62 253 ALA A N 1
ATOM 1953 C CA . ALA A 1 253 ? -28.633 1.082 10.937 1.00 92.62 253 ALA A CA 1
ATOM 1954 C C . ALA A 1 253 ? -28.271 0.739 9.478 1.00 92.62 253 ALA A C 1
ATOM 1956 O O . ALA A 1 253 ? -29.052 1.021 8.567 1.00 92.62 253 ALA A O 1
ATOM 1957 N N . GLN A 1 254 ? -27.107 0.130 9.218 1.00 89.62 254 GLN A N 1
ATOM 1958 C CA . GLN A 1 254 ? -26.755 -0.295 7.861 1.00 89.62 254 GLN A CA 1
ATOM 1959 C C . GLN A 1 254 ? -27.615 -1.489 7.430 1.00 89.62 254 GLN A C 1
ATOM 1961 O O . GLN A 1 254 ? -27.673 -2.503 8.134 1.00 89.62 254 GLN A O 1
ATOM 1966 N N . ALA A 1 255 ? -28.216 -1.417 6.237 1.00 82.69 255 ALA A N 1
ATOM 1967 C CA . ALA A 1 255 ? -29.014 -2.517 5.697 1.00 82.69 255 ALA A CA 1
ATOM 1968 C C . ALA A 1 255 ? -28.211 -3.835 5.636 1.00 82.69 255 ALA A C 1
ATOM 1970 O O . ALA A 1 255 ? -26.980 -3.843 5.562 1.00 82.69 255 ALA A O 1
ATOM 1971 N N . ARG A 1 256 ? -28.911 -4.974 5.686 1.00 77.44 256 ARG A N 1
ATOM 1972 C CA . ARG A 1 256 ? -28.264 -6.300 5.689 1.00 77.44 256 ARG A CA 1
ATOM 1973 C C . ARG A 1 256 ? -27.516 -6.612 4.387 1.00 77.44 256 ARG A C 1
ATOM 1975 O O . ARG A 1 256 ? -26.546 -7.348 4.432 1.00 77.44 256 ARG A O 1
ATOM 1982 N N . GLN A 1 257 ? -27.956 -6.046 3.262 1.00 79.12 257 GLN A N 1
ATOM 1983 C CA . GLN A 1 257 ? -27.406 -6.285 1.919 1.00 79.12 257 GLN A CA 1
ATOM 1984 C C . GLN A 1 257 ? -26.739 -5.032 1.328 1.00 79.12 257 GLN A C 1
ATOM 1986 O O . GLN A 1 257 ? -26.815 -4.787 0.126 1.00 79.12 257 GLN A O 1
ATOM 1991 N N . VAL A 1 258 ? -26.145 -4.174 2.163 1.00 85.94 258 VAL A N 1
ATOM 1992 C CA . VAL A 1 258 ? -25.353 -3.053 1.630 1.00 85.94 258 VAL A CA 1
ATOM 1993 C C . VAL A 1 258 ? -24.177 -3.624 0.832 1.00 85.94 258 VAL A C 1
ATOM 1995 O O . VAL A 1 258 ? -23.645 -4.676 1.166 1.00 85.94 258 VAL A O 1
ATOM 1998 N N . ASN A 1 259 ? -23.789 -2.950 -0.249 1.00 87.56 259 ASN A N 1
ATOM 1999 C CA . ASN A 1 259 ? -22.583 -3.311 -0.983 1.00 87.56 259 ASN A CA 1
ATOM 2000 C C . ASN A 1 259 ? -21.337 -3.036 -0.101 1.00 87.56 259 ASN A C 1
ATOM 2002 O O . ASN A 1 259 ? -21.236 -1.927 0.439 1.00 87.56 259 ASN A O 1
ATOM 2006 N N . PRO A 1 260 ? -20.380 -3.975 0.035 1.00 90.38 260 PRO A N 1
ATOM 2007 C CA . PRO A 1 260 ? -19.174 -3.789 0.849 1.00 90.38 260 PRO A CA 1
ATOM 2008 C C . PRO A 1 260 ? -18.375 -2.512 0.540 1.00 90.38 260 PRO A C 1
ATOM 2010 O O . PRO A 1 260 ? -17.933 -1.834 1.466 1.00 90.38 260 PRO A O 1
ATOM 2013 N N . LEU A 1 261 ? -18.261 -2.115 -0.733 1.00 89.31 261 LEU A N 1
ATOM 2014 C CA . LEU A 1 261 ? -17.565 -0.887 -1.144 1.00 89.31 261 LEU A CA 1
ATOM 2015 C C . LEU A 1 261 ? -18.294 0.370 -0.657 1.00 89.31 261 LEU A C 1
ATOM 2017 O O . LEU A 1 261 ? -17.673 1.301 -0.149 1.00 89.31 261 LEU A O 1
ATOM 2021 N N . LEU A 1 262 ? -19.627 0.384 -0.760 1.00 89.44 262 LEU A N 1
ATOM 2022 C CA . LEU A 1 262 ? -20.442 1.488 -0.247 1.00 89.44 262 LEU A CA 1
ATOM 2023 C C . LEU A 1 262 ? -20.385 1.560 1.284 1.00 89.44 262 LEU A C 1
ATOM 2025 O O . LEU A 1 262 ? -20.409 2.648 1.856 1.00 89.44 262 LEU A O 1
ATOM 2029 N N . PHE A 1 263 ? -20.317 0.410 1.957 1.00 93.06 263 PHE A N 1
ATOM 2030 C CA . PHE A 1 263 ? -20.124 0.357 3.403 1.00 93.06 263 PHE A CA 1
ATOM 2031 C C . PHE A 1 263 ? -18.772 0.959 3.813 1.00 93.06 263 PHE A C 1
ATOM 2033 O O . PHE A 1 263 ? -18.744 1.779 4.731 1.00 93.06 263 PHE A O 1
ATOM 2040 N N . LEU A 1 264 ? -17.686 0.611 3.111 1.00 92.62 264 LEU A N 1
ATOM 2041 C CA . LEU A 1 264 ? -16.355 1.185 3.343 1.00 92.62 264 LEU A CA 1
ATOM 2042 C C . LEU A 1 264 ? -16.346 2.703 3.156 1.00 92.62 264 LEU A C 1
ATOM 2044 O O . LEU A 1 264 ? -15.892 3.415 4.049 1.00 92.62 264 LEU A O 1
ATOM 2048 N N . ASP A 1 265 ? -16.894 3.207 2.048 1.00 88.38 265 ASP A N 1
ATOM 2049 C CA . ASP A 1 265 ? -16.971 4.652 1.800 1.00 88.38 265 ASP A CA 1
ATOM 2050 C C . ASP A 1 265 ? -17.740 5.373 2.921 1.00 88.38 265 ASP A C 1
ATOM 2052 O O . ASP A 1 265 ? -17.247 6.333 3.516 1.00 88.38 265 ASP A O 1
ATOM 2056 N N . ARG A 1 266 ? -18.905 4.847 3.323 1.00 92.75 266 ARG A N 1
ATOM 2057 C CA . ARG A 1 266 ? -19.682 5.416 4.439 1.00 92.75 266 ARG A CA 1
ATOM 2058 C C . ARG A 1 266 ? -18.919 5.391 5.764 1.00 92.75 266 ARG A C 1
ATOM 2060 O O . ARG A 1 266 ? -19.028 6.349 6.532 1.00 92.75 266 ARG A O 1
ATOM 2067 N N . ALA A 1 267 ? -18.168 4.326 6.044 1.00 94.38 267 ALA A N 1
ATOM 2068 C CA . ALA A 1 267 ? -17.342 4.228 7.244 1.00 94.38 267 ALA A CA 1
ATOM 2069 C C . ALA A 1 267 ? -16.219 5.279 7.239 1.00 94.38 267 ALA A C 1
ATOM 2071 O O . ALA A 1 267 ? -16.036 5.987 8.233 1.00 94.38 267 ALA A O 1
ATOM 2072 N N . ILE A 1 268 ? -15.531 5.445 6.104 1.00 92.25 268 ILE A N 1
ATOM 2073 C CA . ILE A 1 268 ? -14.492 6.466 5.912 1.00 92.25 268 ILE A CA 1
ATOM 2074 C C . ILE A 1 268 ? -15.063 7.864 6.179 1.00 92.25 268 ILE A C 1
ATOM 2076 O O . ILE A 1 268 ? -14.513 8.620 6.984 1.00 92.25 268 ILE A O 1
ATOM 2080 N N . GLN A 1 269 ? -16.202 8.198 5.565 1.00 90.25 269 GLN A N 1
ATOM 2081 C CA . GLN A 1 269 ? -16.833 9.510 5.732 1.00 90.25 269 GLN A CA 1
ATOM 2082 C C . GLN A 1 269 ? -17.290 9.762 7.178 1.00 90.25 269 GLN A C 1
ATOM 2084 O O . GLN A 1 269 ? -17.132 10.871 7.694 1.00 90.25 269 GLN A O 1
ATOM 2089 N N . ARG A 1 270 ? -17.844 8.746 7.856 1.00 93.00 270 ARG A N 1
ATOM 2090 C CA . ARG A 1 270 ? -18.410 8.895 9.208 1.00 93.00 270 ARG A CA 1
ATOM 2091 C C . ARG A 1 270 ? -17.353 8.993 10.306 1.00 93.00 270 ARG A C 1
ATOM 2093 O O . ARG A 1 270 ? -17.511 9.832 11.200 1.00 93.00 270 ARG A O 1
ATOM 2100 N N . PHE A 1 271 ? -16.348 8.119 10.277 1.00 93.31 271 PHE A N 1
ATOM 2101 C CA . PHE A 1 271 ? -15.418 7.928 11.396 1.00 93.31 271 PHE A CA 1
ATOM 2102 C C . PHE A 1 271 ? -14.072 8.607 11.170 1.00 93.31 271 PHE A C 1
ATOM 2104 O O . PHE A 1 271 ? -13.553 9.246 12.078 1.00 93.31 271 PHE A O 1
ATOM 2111 N N . LEU A 1 272 ? -13.533 8.533 9.953 1.00 89.38 272 LEU A N 1
ATOM 2112 C CA . LEU A 1 272 ? -12.190 9.037 9.665 1.00 89.38 272 LEU A CA 1
ATOM 2113 C C . LEU A 1 272 ? -12.182 10.495 9.202 1.00 89.38 272 LEU A C 1
ATOM 2115 O O . LEU A 1 272 ? -11.173 11.170 9.372 1.00 89.38 272 LEU A O 1
ATOM 2119 N N . ARG A 1 273 ? -13.304 10.989 8.652 1.00 83.69 273 ARG A N 1
ATOM 2120 C CA . ARG A 1 273 ? -13.488 12.378 8.181 1.00 83.69 273 ARG A CA 1
ATOM 2121 C C . ARG A 1 273 ? -12.259 12.870 7.394 1.00 83.69 273 ARG A C 1
ATOM 2123 O O . ARG A 1 273 ? -11.497 13.690 7.910 1.00 83.69 273 ARG A O 1
ATOM 2130 N N . PRO A 1 274 ? -12.075 12.424 6.136 1.00 71.31 274 PRO A N 1
ATOM 2131 C CA . PRO A 1 274 ? -10.826 12.592 5.379 1.00 71.31 274 PRO A CA 1
ATOM 2132 C C . PRO A 1 274 ? -10.279 14.024 5.303 1.00 71.31 274 PRO A C 1
ATOM 2134 O O . PRO A 1 274 ? -9.080 14.218 5.163 1.00 71.31 274 PRO A O 1
ATOM 2137 N N . GLN A 1 275 ? -11.147 15.030 5.434 1.00 71.44 275 GLN A N 1
ATOM 2138 C CA . GLN A 1 275 ? -10.792 16.454 5.442 1.00 71.44 275 GLN A CA 1
ATOM 2139 C C . GLN A 1 275 ? -9.841 16.849 6.585 1.00 71.44 275 GLN A C 1
ATOM 2141 O O . GLN A 1 275 ? -9.133 17.843 6.465 1.00 71.44 275 GLN A O 1
ATOM 2146 N N . ASN A 1 276 ? -9.821 16.080 7.676 1.00 76.19 276 ASN A N 1
ATOM 2147 C CA . ASN A 1 276 ? -8.980 16.337 8.846 1.00 76.19 276 ASN A CA 1
ATOM 2148 C C . ASN A 1 276 ? -7.726 15.451 8.888 1.00 76.19 276 ASN A C 1
ATOM 2150 O O . ASN A 1 276 ? -6.954 15.542 9.842 1.00 76.19 276 ASN A O 1
ATOM 2154 N N . LEU A 1 277 ? -7.537 14.573 7.898 1.00 78.12 277 LEU A N 1
ATOM 2155 C CA . LEU A 1 277 ? -6.414 13.644 7.867 1.00 78.12 277 LEU A CA 1
ATOM 2156 C C . LEU A 1 277 ? -5.208 14.235 7.122 1.00 78.12 277 LEU A C 1
ATOM 2158 O O . LEU A 1 277 ? -5.377 14.993 6.163 1.00 78.12 277 LEU A O 1
ATOM 2162 N N . PRO A 1 278 ? -3.977 13.853 7.508 1.00 74.50 278 PRO A N 1
ATOM 2163 C CA . PRO A 1 278 ? -2.791 14.113 6.705 1.00 74.50 278 PRO A CA 1
ATOM 2164 C C . PRO A 1 278 ? -2.953 13.562 5.285 1.00 74.50 278 PRO A C 1
ATOM 2166 O O . PRO A 1 278 ? -3.543 12.501 5.085 1.00 74.50 278 PRO A O 1
ATOM 2169 N N . HIS A 1 279 ? -2.357 14.232 4.294 1.00 68.12 279 HIS A N 1
ATOM 2170 C CA . HIS A 1 279 ? -2.455 13.804 2.893 1.00 68.12 279 HIS A CA 1
ATOM 2171 C C . HIS A 1 279 ? -2.005 12.345 2.691 1.00 68.12 279 HIS A C 1
ATOM 2173 O O . HIS A 1 279 ? -2.626 11.618 1.915 1.00 68.12 279 HIS A O 1
ATOM 2179 N N . ALA A 1 280 ? -0.971 11.900 3.409 1.00 67.69 280 ALA A N 1
ATOM 2180 C CA . ALA A 1 280 ? -0.494 10.522 3.333 1.00 67.69 280 ALA A CA 1
ATOM 2181 C C . ALA A 1 280 ? -1.594 9.505 3.689 1.00 67.69 280 ALA A C 1
ATOM 2183 O O . ALA A 1 280 ? -1.787 8.533 2.965 1.00 67.69 280 ALA A O 1
ATOM 2184 N N . ASP A 1 281 ? -2.370 9.763 4.741 1.00 77.88 281 ASP A N 1
ATOM 2185 C CA . ASP A 1 281 ? -3.443 8.864 5.174 1.00 77.88 281 ASP A CA 1
ATOM 2186 C C . ASP A 1 281 ? -4.625 8.903 4.196 1.00 77.88 281 ASP A C 1
ATOM 2188 O O . ASP A 1 281 ? -5.205 7.868 3.879 1.00 77.88 281 ASP A O 1
ATOM 2192 N N . VAL A 1 282 ? -4.943 10.079 3.641 1.00 76.06 282 VAL A N 1
ATOM 2193 C CA . VAL A 1 282 ? -5.962 10.208 2.584 1.00 76.06 282 VAL A CA 1
ATOM 2194 C C . VAL A 1 282 ? -5.575 9.401 1.344 1.00 76.06 282 VAL A C 1
ATOM 2196 O O . VAL A 1 282 ? -6.423 8.711 0.781 1.00 76.06 282 VAL A O 1
ATOM 2199 N N . SER A 1 283 ? -4.301 9.448 0.945 1.00 74.12 283 SER A N 1
ATOM 2200 C CA . SER A 1 283 ? -3.784 8.672 -0.186 1.00 74.12 283 SER A CA 1
ATOM 2201 C C . SER A 1 283 ? -3.962 7.172 0.050 1.00 74.12 283 SER A C 1
ATOM 2203 O O . SER A 1 283 ? -4.465 6.478 -0.824 1.00 74.12 283 SER A O 1
ATOM 2205 N N . GLN A 1 284 ? -3.632 6.679 1.248 1.00 80.88 284 GLN A N 1
ATOM 2206 C CA . GLN A 1 284 ? -3.794 5.265 1.609 1.00 80.88 284 GLN A CA 1
ATOM 2207 C C . GLN A 1 284 ? -5.260 4.810 1.545 1.00 80.88 284 GLN A C 1
ATOM 2209 O O . GLN A 1 284 ? -5.559 3.730 1.040 1.00 80.88 284 GLN A O 1
ATOM 2214 N N . LEU A 1 285 ? -6.196 5.647 2.005 1.00 84.94 285 LEU A N 1
ATOM 2215 C CA . LEU A 1 285 ? -7.630 5.348 1.925 1.00 84.94 285 LEU A CA 1
ATOM 2216 C C . LEU A 1 285 ? -8.148 5.325 0.480 1.00 84.94 285 LEU A C 1
ATOM 2218 O O . LEU A 1 285 ? -8.994 4.496 0.148 1.00 84.94 285 LEU A O 1
ATOM 2222 N N . GLN A 1 286 ? -7.642 6.206 -0.387 1.00 80.00 286 GLN A N 1
ATOM 2223 C CA . GLN A 1 286 ? -7.969 6.188 -1.818 1.00 80.00 286 GLN A CA 1
ATOM 2224 C C . GLN A 1 286 ? -7.448 4.915 -2.483 1.00 80.00 286 GLN A C 1
ATOM 2226 O O . GLN A 1 286 ? -8.218 4.203 -3.125 1.00 80.00 286 GLN A O 1
ATOM 2231 N N . THR A 1 287 ? -6.181 4.573 -2.242 1.00 81.12 287 THR A N 1
ATOM 2232 C CA . THR A 1 287 ? -5.568 3.339 -2.740 1.00 81.12 287 THR A CA 1
ATOM 2233 C C . THR A 1 287 ? -6.327 2.099 -2.252 1.00 81.12 287 THR A C 1
ATOM 2235 O O . THR A 1 287 ? -6.560 1.178 -3.037 1.00 81.12 287 THR A O 1
ATOM 2238 N N . LEU A 1 288 ? -6.801 2.081 -0.998 1.00 87.75 288 LEU A N 1
ATOM 2239 C CA . LEU A 1 288 ? -7.661 1.010 -0.481 1.00 87.75 288 LEU A CA 1
ATOM 2240 C C . LEU A 1 288 ? -8.955 0.873 -1.298 1.00 87.75 288 LEU A C 1
ATOM 2242 O O . LEU A 1 288 ? -9.305 -0.239 -1.695 1.00 87.75 288 LEU A O 1
ATOM 2246 N N . LEU A 1 289 ? -9.662 1.979 -1.556 1.00 85.44 289 LEU A N 1
ATOM 2247 C CA . LEU A 1 289 ? -10.922 1.966 -2.309 1.00 85.44 289 LEU A CA 1
ATOM 2248 C C . LEU A 1 289 ? -10.726 1.540 -3.771 1.00 85.44 289 LEU A C 1
ATOM 2250 O O . LEU A 1 289 ? -11.522 0.757 -4.284 1.00 85.44 289 LEU A O 1
ATOM 2254 N N . GLU A 1 290 ? -9.662 2.003 -4.427 1.00 79.19 290 GLU A N 1
ATOM 2255 C CA . GLU A 1 290 ? -9.325 1.625 -5.808 1.00 79.19 290 GLU A CA 1
ATOM 2256 C C . GLU A 1 290 ? -8.983 0.133 -5.923 1.00 79.19 290 GLU A C 1
ATOM 2258 O O . GLU A 1 290 ? -9.460 -0.564 -6.829 1.00 79.19 290 GLU A O 1
ATOM 2263 N N . THR A 1 291 ? -8.208 -0.376 -4.962 1.00 84.00 291 THR A N 1
ATOM 2264 C CA . THR A 1 291 ? -7.857 -1.800 -4.874 1.00 84.00 291 THR A CA 1
ATOM 2265 C C . THR A 1 291 ? -9.100 -2.645 -4.626 1.00 84.00 291 THR A C 1
ATOM 2267 O O . THR A 1 291 ? -9.322 -3.636 -5.321 1.00 84.00 291 THR A O 1
ATOM 2270 N N . ALA A 1 292 ? -9.956 -2.229 -3.686 1.00 88.06 292 ALA A N 1
ATOM 2271 C CA . ALA A 1 292 ? -11.211 -2.911 -3.397 1.00 88.06 292 ALA A CA 1
ATOM 2272 C C . ALA A 1 292 ? -12.124 -2.929 -4.632 1.00 88.06 292 ALA A C 1
ATOM 2274 O O . ALA A 1 292 ? -12.625 -3.980 -5.021 1.00 88.06 292 ALA A O 1
ATOM 2275 N N . GLN A 1 293 ? -12.297 -1.798 -5.318 1.00 84.81 293 GLN A N 1
ATOM 2276 C CA . GLN A 1 293 ? -13.137 -1.733 -6.513 1.00 84.81 293 GLN A CA 1
ATOM 2277 C C . GLN A 1 293 ? -12.647 -2.689 -7.609 1.00 84.81 293 GLN A C 1
ATOM 2279 O O . GLN A 1 293 ? -13.449 -3.422 -8.191 1.00 84.81 293 GLN A O 1
ATOM 2284 N N . SER A 1 294 ? -11.337 -2.715 -7.859 1.00 82.75 294 SER A N 1
ATOM 2285 C CA . SER A 1 294 ? -10.726 -3.606 -8.850 1.00 82.75 294 SER A CA 1
ATOM 2286 C C . SER A 1 294 ? -10.889 -5.080 -8.467 1.00 82.75 294 SER A C 1
ATOM 2288 O O . SER A 1 294 ? -11.262 -5.903 -9.305 1.00 82.75 294 SER A O 1
ATOM 2290 N N . HIS A 1 295 ? -10.687 -5.408 -7.188 1.00 88.50 295 HIS A N 1
ATOM 2291 C CA . HIS A 1 295 ? -10.837 -6.765 -6.660 1.00 88.50 295 HIS A CA 1
ATOM 2292 C C . HIS A 1 295 ? -12.278 -7.276 -6.759 1.00 88.50 295 HIS A C 1
ATOM 2294 O O . HIS A 1 295 ? -12.503 -8.388 -7.235 1.00 88.50 295 HIS A O 1
ATOM 2300 N N . TRP A 1 296 ? -13.271 -6.455 -6.402 1.00 87.75 296 TRP A N 1
ATOM 2301 C CA . TRP A 1 296 ? -14.686 -6.822 -6.539 1.00 87.75 296 TRP A CA 1
ATOM 2302 C C . TRP A 1 296 ? -15.093 -7.013 -8.001 1.00 87.75 296 TRP A C 1
ATOM 2304 O O . TRP A 1 296 ? -15.776 -7.982 -8.329 1.00 87.75 296 TRP A O 1
ATOM 2314 N N . GLN A 1 297 ? -14.642 -6.138 -8.906 1.00 86.44 297 GLN A N 1
ATOM 2315 C CA . GLN A 1 297 ? -14.895 -6.305 -10.342 1.00 86.44 297 GLN A CA 1
ATOM 2316 C C . GLN A 1 297 ? -14.330 -7.624 -10.874 1.00 86.44 297 GLN A C 1
ATOM 2318 O O . GLN A 1 297 ? -14.981 -8.290 -11.681 1.00 86.44 297 GLN A O 1
ATOM 2323 N N . LEU A 1 298 ? -13.131 -8.000 -10.430 1.00 86.81 298 LEU A N 1
ATOM 2324 C CA . LEU A 1 298 ? -12.507 -9.267 -10.788 1.00 86.81 298 LEU A CA 1
ATOM 2325 C C . LEU A 1 298 ? -13.289 -10.449 -10.204 1.00 86.81 298 LEU A C 1
ATOM 2327 O O . LEU A 1 298 ? -13.602 -11.383 -10.940 1.00 86.81 298 LEU A O 1
ATOM 2331 N N . GLY A 1 299 ? -13.685 -10.373 -8.934 1.00 88.38 299 GLY A N 1
ATOM 2332 C CA . GLY A 1 299 ? -14.483 -11.405 -8.277 1.00 88.38 299 GLY A CA 1
ATOM 2333 C C . GLY A 1 299 ? -15.813 -11.675 -8.979 1.00 88.38 299 GLY A C 1
ATOM 2334 O O . GLY A 1 299 ? -16.126 -12.826 -9.278 1.00 88.38 299 GLY A O 1
ATOM 2335 N N . TYR A 1 300 ? -16.543 -10.623 -9.360 1.00 88.44 300 TYR A N 1
ATOM 2336 C CA . TYR A 1 300 ? -17.781 -10.773 -10.130 1.00 88.44 300 TYR A CA 1
ATOM 2337 C C . TYR A 1 300 ? -17.557 -11.412 -11.502 1.00 88.44 300 TYR A C 1
ATOM 2339 O O . TYR A 1 300 ? -18.370 -12.221 -11.943 1.00 88.44 300 TYR A O 1
ATOM 2347 N N . ARG A 1 301 ? -16.452 -11.086 -12.186 1.00 87.44 301 ARG A N 1
ATOM 2348 C CA . ARG A 1 301 ? -16.117 -11.691 -13.488 1.00 87.44 301 ARG A CA 1
ATOM 2349 C C . ARG A 1 301 ? -15.749 -13.166 -13.376 1.00 87.44 301 ARG A C 1
ATOM 2351 O O . ARG A 1 301 ? -16.015 -13.918 -14.307 1.00 87.44 301 ARG A O 1
ATOM 2358 N N . LEU A 1 302 ? -15.142 -13.560 -12.262 1.00 90.56 302 LEU A N 1
ATOM 2359 C CA . LEU A 1 302 ? -14.785 -14.948 -11.976 1.00 90.56 302 LEU A CA 1
ATOM 2360 C C . LEU A 1 302 ? -15.940 -15.752 -11.362 1.00 90.56 302 LEU A C 1
ATOM 2362 O O . LEU A 1 302 ? -15.802 -16.957 -11.178 1.00 90.56 302 LEU A O 1
ATOM 2366 N N . GLY A 1 303 ? -17.081 -15.111 -11.086 1.00 90.44 303 GLY A N 1
ATOM 2367 C CA . GLY A 1 303 ? -18.262 -15.766 -10.525 1.00 90.44 303 GLY A CA 1
ATOM 2368 C C . GLY A 1 303 ? -18.125 -16.130 -9.046 1.00 90.44 303 GLY A C 1
ATOM 2369 O O . GLY A 1 303 ? -18.818 -17.035 -8.586 1.00 90.44 303 GLY A O 1
ATOM 2370 N N . TRP A 1 304 ? -17.239 -15.456 -8.308 1.00 90.25 304 TRP A N 1
ATOM 2371 C CA . TRP A 1 304 ? -17.099 -15.649 -6.865 1.00 90.25 304 TRP A CA 1
ATOM 2372 C C . TRP A 1 304 ? -18.328 -15.130 -6.120 1.00 90.25 304 TRP A C 1
ATOM 2374 O O . TRP A 1 304 ? -18.933 -14.124 -6.501 1.00 90.25 304 TRP A O 1
ATOM 2384 N N . ALA A 1 305 ? -18.682 -15.810 -5.031 1.00 88.31 305 ALA A N 1
ATOM 2385 C CA . ALA A 1 305 ? -19.718 -15.329 -4.126 1.00 88.31 305 ALA A CA 1
ATOM 2386 C C . ALA A 1 305 ? -19.214 -14.113 -3.327 1.00 88.31 305 ALA A C 1
ATOM 2388 O O . ALA A 1 305 ? -18.026 -14.004 -3.035 1.00 88.31 305 ALA A O 1
ATOM 2389 N N . GLU A 1 306 ? -20.116 -13.216 -2.919 1.00 85.94 306 GLU A N 1
ATOM 2390 C CA . GLU A 1 306 ? -19.759 -11.996 -2.170 1.00 85.94 306 GLU A CA 1
ATOM 2391 C C . GLU A 1 306 ? -18.879 -12.257 -0.921 1.00 85.94 306 GLU A C 1
ATOM 2393 O O . GLU A 1 306 ? -17.890 -11.539 -0.748 1.00 85.94 306 GLU A O 1
ATOM 2398 N N . PRO A 1 307 ? -19.155 -13.284 -0.083 1.00 87.12 307 PRO A N 1
ATOM 2399 C CA . PRO A 1 307 ? -18.307 -13.601 1.073 1.00 87.12 307 PRO A CA 1
ATOM 2400 C C . PRO A 1 307 ? -16.901 -14.066 0.667 1.00 87.12 307 PRO A C 1
ATOM 2402 O O . PRO A 1 307 ? -15.905 -13.661 1.261 1.00 87.12 307 PRO A O 1
ATOM 2405 N N . GLU A 1 308 ? -16.797 -14.830 -0.425 1.00 89.06 308 GLU A N 1
ATOM 2406 C CA . GLU A 1 308 ? -15.513 -15.288 -0.956 1.00 89.06 308 GLU A CA 1
ATOM 2407 C C . GLU A 1 308 ? -14.661 -14.111 -1.457 1.00 89.06 308 GLU A C 1
ATOM 2409 O O . GLU A 1 308 ? -13.461 -14.045 -1.177 1.00 89.06 308 GLU A O 1
ATOM 2414 N N . ILE A 1 309 ? -15.274 -13.152 -2.166 1.00 90.19 309 ILE A N 1
ATOM 2415 C CA . ILE A 1 309 ? -14.594 -11.931 -2.626 1.00 90.19 309 ILE A CA 1
ATOM 2416 C C . ILE A 1 309 ? -14.020 -11.175 -1.427 1.00 90.19 309 ILE A C 1
ATOM 2418 O O . ILE A 1 309 ? -12.849 -10.785 -1.456 1.00 90.19 309 ILE A O 1
ATOM 2422 N N . LEU A 1 310 ? -14.822 -11.008 -0.372 1.00 89.94 310 LEU A N 1
ATOM 2423 C CA . LEU A 1 310 ? -14.429 -10.318 0.849 1.00 89.94 310 LEU A CA 1
ATOM 2424 C C . LEU A 1 310 ? -13.257 -11.011 1.559 1.00 89.94 310 LEU A C 1
ATOM 2426 O O . LEU A 1 310 ? -12.253 -10.354 1.835 1.00 89.94 310 LEU A O 1
ATOM 2430 N N . ASN A 1 311 ? -13.345 -12.318 1.821 1.00 88.12 311 ASN A N 1
ATOM 2431 C CA . ASN A 1 311 ? -12.292 -13.050 2.538 1.00 88.12 311 ASN A CA 1
ATOM 2432 C C . ASN A 1 311 ? -10.972 -13.024 1.756 1.00 88.12 311 ASN A C 1
ATOM 2434 O O . ASN A 1 311 ? -9.905 -12.763 2.318 1.00 88.12 311 ASN A O 1
ATOM 2438 N N . ARG A 1 312 ? -11.042 -13.200 0.428 1.00 89.06 312 ARG A N 1
ATOM 2439 C CA . ARG A 1 312 ? -9.873 -13.070 -0.454 1.00 89.06 312 ARG A CA 1
ATOM 2440 C C . ARG A 1 312 ? -9.302 -11.654 -0.435 1.00 89.06 312 ARG A C 1
ATOM 2442 O O . ARG A 1 312 ? -8.084 -11.512 -0.452 1.00 89.06 312 ARG A O 1
ATOM 2449 N N . PHE A 1 313 ? -10.149 -10.624 -0.382 1.00 90.31 313 PHE A N 1
ATOM 2450 C CA . PHE A 1 313 ? -9.702 -9.232 -0.301 1.00 90.31 313 PHE A CA 1
ATOM 2451 C C . PHE A 1 313 ? -8.942 -8.962 0.997 1.00 90.31 313 PHE A C 1
ATOM 2453 O O . PHE A 1 313 ? -7.824 -8.456 0.962 1.00 90.31 313 PHE A O 1
ATOM 2460 N N . VAL A 1 314 ? -9.519 -9.340 2.142 1.00 89.06 314 VAL A N 1
ATOM 2461 C CA . VAL A 1 314 ? -8.881 -9.168 3.455 1.00 89.06 314 VAL A CA 1
ATOM 2462 C C . VAL A 1 314 ? -7.544 -9.909 3.494 1.00 89.06 314 VAL A C 1
ATOM 2464 O O . VAL A 1 314 ? -6.529 -9.314 3.856 1.00 89.06 314 VAL A O 1
ATOM 2467 N N . SER A 1 315 ? -7.511 -11.164 3.032 1.00 87.25 315 SER A N 1
ATOM 2468 C CA . SER A 1 315 ? -6.277 -11.955 2.950 1.00 87.25 315 SER A CA 1
ATOM 2469 C C . SER A 1 315 ? -5.226 -11.309 2.042 1.00 87.25 315 SER A C 1
ATOM 2471 O O . SER A 1 315 ? -4.045 -11.310 2.382 1.00 87.25 315 SER A O 1
ATOM 2473 N N . LEU A 1 316 ? -5.635 -10.745 0.903 1.00 87.31 316 LEU A N 1
ATOM 2474 C CA . LEU A 1 316 ? -4.748 -10.054 -0.037 1.00 87.31 316 LEU A CA 1
ATOM 2475 C C . LEU A 1 316 ? -4.119 -8.808 0.598 1.00 87.31 316 LEU A C 1
ATOM 2477 O O . LEU A 1 316 ? -2.909 -8.602 0.492 1.00 87.31 316 LEU A O 1
ATOM 2481 N N . ILE A 1 317 ? -4.903 -8.013 1.331 1.00 87.25 317 ILE A N 1
ATOM 2482 C CA . ILE A 1 317 ? -4.363 -6.848 2.040 1.00 87.25 317 ILE A CA 1
ATOM 2483 C C . ILE A 1 317 ? -3.439 -7.287 3.185 1.00 87.25 317 ILE A C 1
ATOM 2485 O O . ILE A 1 317 ? -2.342 -6.743 3.307 1.00 87.25 317 ILE A O 1
ATOM 2489 N N . HIS A 1 318 ? -3.821 -8.297 3.976 1.00 82.44 318 HIS A N 1
ATOM 2490 C CA . HIS A 1 318 ? -3.010 -8.820 5.089 1.00 82.44 318 HIS A CA 1
ATOM 2491 C C . HIS A 1 318 ? -1.657 -9.375 4.633 1.00 82.44 318 HIS A C 1
ATOM 2493 O O . HIS A 1 318 ? -0.643 -9.152 5.290 1.00 82.44 318 HIS A O 1
ATOM 2499 N N . GLN A 1 319 ? -1.619 -10.071 3.495 1.00 77.31 319 GLN A N 1
ATOM 2500 C CA . GLN A 1 319 ? -0.380 -10.611 2.928 1.00 77.31 319 GLN A CA 1
ATOM 2501 C C . GLN A 1 319 ? 0.541 -9.521 2.360 1.00 77.31 319 GLN A C 1
ATOM 2503 O O . GLN A 1 319 ? 1.671 -9.821 1.980 1.00 77.31 319 GLN A O 1
ATOM 2508 N N . GLY A 1 320 ? 0.075 -8.267 2.281 1.00 66.88 320 GLY A N 1
ATOM 2509 C CA . GLY A 1 320 ? 0.841 -7.160 1.717 1.00 66.88 320 GLY A CA 1
ATOM 2510 C C . GLY A 1 320 ? 1.240 -7.414 0.265 1.00 66.88 320 GLY A C 1
ATOM 2511 O O . GLY A 1 320 ? 2.316 -6.985 -0.154 1.00 66.88 320 GLY A O 1
ATOM 2512 N N . THR A 1 321 ? 0.423 -8.164 -0.489 1.00 57.41 321 THR A N 1
ATOM 2513 C CA . THR A 1 321 ? 0.778 -8.597 -1.842 1.00 57.41 321 THR A CA 1
ATOM 2514 C C . THR A 1 321 ? 1.019 -7.372 -2.720 1.00 57.41 321 THR A C 1
ATOM 2516 O O . THR A 1 321 ? 0.197 -6.462 -2.765 1.00 57.41 321 THR A O 1
ATOM 2519 N N . VAL A 1 322 ? 2.131 -7.350 -3.458 1.00 48.59 322 VAL A N 1
ATOM 2520 C CA . VAL A 1 322 ? 2.536 -6.206 -4.302 1.00 48.59 322 VAL A CA 1
ATOM 2521 C C . VAL A 1 322 ? 1.484 -5.868 -5.374 1.00 48.59 322 VAL A C 1
ATOM 2523 O O . VAL A 1 322 ? 1.354 -4.713 -5.768 1.00 48.59 322 VAL A O 1
ATOM 2526 N N . ALA A 1 323 ? 0.659 -6.843 -5.774 1.00 42.66 323 ALA A N 1
ATOM 2527 C CA . ALA A 1 323 ? -0.490 -6.658 -6.667 1.00 42.66 323 ALA A CA 1
ATOM 2528 C C . ALA A 1 323 ? -1.639 -5.815 -6.067 1.00 42.66 323 ALA A C 1
ATOM 2530 O O . ALA A 1 323 ? -2.495 -5.339 -6.807 1.00 42.66 323 ALA A O 1
ATOM 2531 N N . ALA A 1 324 ? -1.655 -5.613 -4.746 1.00 36.25 324 ALA A N 1
ATOM 2532 C CA . ALA A 1 324 ? -2.579 -4.728 -4.034 1.00 36.25 324 ALA A CA 1
ATOM 2533 C C . ALA A 1 324 ? -2.124 -3.259 -4.038 1.00 36.25 324 ALA A C 1
ATOM 2535 O O . ALA A 1 324 ? -2.745 -2.422 -3.388 1.00 36.25 324 ALA A O 1
ATOM 2536 N N . ASN A 1 325 ? -1.015 -2.951 -4.714 1.00 46.19 325 ASN A N 1
ATOM 2537 C CA . ASN A 1 325 ? -0.532 -1.597 -4.909 1.00 46.19 325 ASN A CA 1
ATOM 2538 C C . ASN A 1 325 ? -0.904 -1.161 -6.334 1.00 46.19 325 ASN A C 1
ATOM 2540 O O . ASN A 1 325 ? -0.133 -1.423 -7.264 1.00 46.19 325 ASN A O 1
ATOM 2544 N N . PRO A 1 326 ? -2.097 -0.579 -6.559 1.00 40.03 326 PRO A N 1
ATOM 2545 C CA . PRO A 1 326 ? -2.448 -0.056 -7.864 1.00 40.03 326 PRO A CA 1
ATOM 2546 C C . PRO A 1 326 ? -1.500 1.100 -8.184 1.00 40.03 326 PRO A C 1
ATOM 2548 O O . PRO A 1 326 ? -1.688 2.240 -7.773 1.00 40.03 326 PRO A O 1
ATOM 2551 N N . LEU A 1 327 ? -0.456 0.802 -8.951 1.00 40.78 327 LEU A N 1
ATOM 2552 C CA . LEU A 1 327 ? 0.236 1.809 -9.732 1.00 40.78 327 LEU A CA 1
ATOM 2553 C C . LEU A 1 327 ? -0.666 2.139 -10.921 1.00 40.78 327 LEU A C 1
ATOM 2555 O O . LEU A 1 327 ? -0.613 1.487 -11.960 1.00 40.78 327 LEU A O 1
ATOM 2559 N N . MET A 1 328 ? -1.495 3.166 -10.759 1.00 30.98 328 MET A N 1
ATOM 2560 C CA . MET A 1 328 ? -1.927 3.992 -11.879 1.00 30.98 328 MET A CA 1
ATOM 2561 C C . MET A 1 328 ? -1.621 5.448 -11.547 1.00 30.98 328 MET A C 1
ATOM 2563 O O . MET A 1 328 ? -2.285 6.085 -10.733 1.00 30.98 328 MET A O 1
ATOM 2567 N N . GLY A 1 329 ? -0.557 5.954 -12.170 1.00 32.56 329 GLY A N 1
ATOM 2568 C CA . GLY A 1 329 ? -0.259 7.376 -12.209 1.00 32.56 329 GLY A CA 1
ATOM 2569 C C . GLY A 1 329 ? -1.333 8.159 -12.970 1.00 32.56 329 GLY A C 1
ATOM 2570 O O . GLY A 1 329 ? -2.017 7.633 -13.843 1.00 32.56 329 GLY A O 1
ATOM 2571 N N . ASP A 1 330 ? -1.415 9.440 -12.619 1.00 35.09 330 ASP A N 1
ATOM 2572 C CA . ASP A 1 330 ? -2.153 10.517 -13.280 1.00 35.09 330 ASP A CA 1
ATOM 2573 C C . ASP A 1 330 ? -3.687 10.510 -13.222 1.00 35.09 330 ASP A C 1
ATOM 2575 O O . ASP A 1 330 ? -4.409 10.344 -14.206 1.00 35.09 330 ASP A O 1
ATOM 2579 N N . ARG A 1 331 ? -4.191 10.995 -12.082 1.00 30.11 331 ARG A N 1
ATOM 2580 C CA . ARG A 1 331 ? -5.178 12.080 -12.131 1.00 30.11 331 ARG A CA 1
ATOM 2581 C C . ARG A 1 331 ? -4.564 13.351 -11.537 1.00 30.11 331 ARG A C 1
ATOM 2583 O O . ARG A 1 331 ? -4.123 13.307 -10.386 1.00 30.11 331 ARG A O 1
ATOM 2590 N N . PRO A 1 332 ? -4.543 14.496 -12.248 1.00 31.17 332 PRO A N 1
ATOM 2591 C CA . PRO A 1 332 ? -4.364 15.770 -11.567 1.00 31.17 332 PRO A CA 1
ATOM 2592 C C . PRO A 1 332 ? -5.478 15.887 -10.525 1.00 31.17 332 PRO A C 1
ATOM 2594 O O . PRO A 1 332 ? -6.643 15.618 -10.833 1.00 31.17 332 PRO A O 1
ATOM 2597 N N . LEU A 1 333 ? -5.118 16.246 -9.289 1.00 35.53 333 LEU A N 1
ATOM 2598 C CA . LEU A 1 333 ? -6.096 16.535 -8.244 1.00 35.53 333 LEU A CA 1
ATOM 2599 C C . LEU A 1 333 ? -7.120 17.523 -8.825 1.00 35.53 333 LEU A C 1
ATOM 2601 O O . LEU A 1 333 ? -6.720 18.617 -9.246 1.00 35.53 333 LEU A O 1
ATOM 2605 N N . PRO A 1 334 ? -8.423 17.186 -8.893 1.00 29.66 334 PRO A N 1
ATOM 2606 C CA . PRO A 1 334 ? -9.407 18.209 -9.178 1.00 29.66 334 PRO A CA 1
ATOM 2607 C C . PRO A 1 334 ? -9.271 19.264 -8.078 1.00 29.66 334 PRO A C 1
ATOM 2609 O O . PRO A 1 334 ? -9.179 18.929 -6.894 1.00 29.66 334 P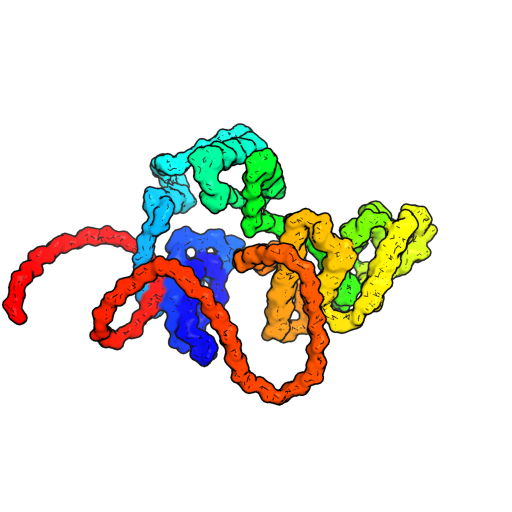RO A O 1
ATOM 2612 N N . LYS A 1 335 ? -9.220 20.545 -8.470 1.00 25.97 335 LYS A N 1
ATOM 2613 C CA . LYS A 1 335 ? -9.329 21.667 -7.523 1.00 25.97 335 LYS A CA 1
ATOM 2614 C C . LYS A 1 335 ? -10.477 21.366 -6.552 1.00 25.97 335 LYS A C 1
ATOM 2616 O O . LYS A 1 335 ? -11.483 20.825 -7.019 1.00 25.97 335 LYS A O 1
ATOM 2621 N N . PRO A 1 336 ? -10.356 21.701 -5.252 1.00 26.69 336 PRO A N 1
ATOM 2622 C CA . PRO A 1 336 ? -11.362 21.354 -4.258 1.00 26.69 336 PRO A CA 1
ATOM 2623 C C . PRO A 1 336 ? -12.707 21.936 -4.693 1.00 26.69 336 PRO A C 1
ATOM 2625 O O . PRO A 1 336 ? -12.955 23.134 -4.583 1.00 26.69 336 PRO A O 1
ATOM 2628 N N . SER A 1 337 ? -13.551 21.076 -5.252 1.00 28.83 337 SER A N 1
ATOM 2629 C CA . SER A 1 337 ? -14.949 21.371 -5.505 1.00 28.83 337 SER A CA 1
ATOM 2630 C C . SER A 1 337 ? -15.743 20.746 -4.362 1.00 28.83 337 SER A C 1
ATOM 2632 O O . SER A 1 337 ? -15.391 19.653 -3.906 1.00 28.83 337 SER A O 1
ATOM 2634 N N . PRO A 1 338 ? -16.770 21.436 -3.847 1.00 28.70 338 PRO A N 1
ATOM 2635 C CA . PRO A 1 338 ? -17.619 20.881 -2.810 1.00 28.70 338 PRO A CA 1
ATOM 2636 C C . PRO A 1 338 ? -18.313 19.645 -3.384 1.00 28.70 338 PRO A C 1
ATOM 2638 O O . PRO A 1 338 ? -19.025 19.732 -4.381 1.00 28.70 338 PRO A O 1
ATOM 2641 N N . TRP A 1 339 ? -18.031 18.502 -2.764 1.00 34.12 339 TRP A N 1
ATOM 2642 C CA . TRP A 1 339 ? -18.545 17.168 -3.053 1.00 34.12 339 TRP A CA 1
ATOM 2643 C C . TRP A 1 339 ? -19.966 17.187 -3.635 1.00 34.12 339 TRP A C 1
ATOM 2645 O O . TRP A 1 339 ? -20.943 17.391 -2.914 1.00 34.12 339 TRP A O 1
ATOM 2655 N N . GLN A 1 340 ? -20.093 16.957 -4.945 1.00 26.52 340 GLN A N 1
ATOM 2656 C CA . GLN A 1 340 ? -21.381 16.612 -5.531 1.00 26.52 340 GLN A CA 1
ATOM 2657 C C . GLN A 1 340 ? -21.719 15.184 -5.109 1.00 26.52 340 GLN A C 1
ATOM 2659 O O . GLN A 1 340 ? -21.059 14.218 -5.482 1.00 26.52 340 GLN A O 1
ATOM 2664 N N . VAL A 1 341 ? -22.750 15.090 -4.278 1.00 25.48 341 VAL A N 1
ATOM 2665 C CA . VAL A 1 341 ? -23.419 13.863 -3.861 1.00 25.48 341 VAL A CA 1
ATOM 2666 C C . VAL A 1 341 ? -23.780 13.044 -5.103 1.00 25.48 341 VAL A C 1
ATOM 2668 O O . VAL A 1 341 ? -24.662 13.432 -5.870 1.00 25.48 341 VAL A O 1
ATOM 2671 N N . PHE A 1 342 ? -23.142 11.887 -5.294 1.00 24.61 342 PHE A N 1
ATOM 2672 C CA . PHE A 1 342 ? -23.655 10.867 -6.206 1.00 24.61 342 PHE A CA 1
ATOM 2673 C C . PHE A 1 342 ? -24.909 10.249 -5.577 1.00 24.61 342 PHE A C 1
ATOM 2675 O O . PHE A 1 342 ? -24.857 9.228 -4.896 1.00 24.61 342 PHE A O 1
ATOM 2682 N N . SER A 1 343 ? -26.058 10.891 -5.789 1.00 23.88 343 SER A N 1
ATOM 2683 C CA . SER A 1 343 ? -27.350 10.231 -5.619 1.00 23.88 343 SER A CA 1
ATOM 2684 C C . SER A 1 343 ? -27.590 9.350 -6.844 1.00 23.88 343 SER A C 1
ATOM 2686 O O . SER A 1 343 ? -28.001 9.817 -7.901 1.00 23.88 343 SER A O 1
ATOM 2688 N N . SER A 1 344 ? -27.284 8.059 -6.737 1.00 24.02 344 SER A N 1
ATOM 2689 C CA . SER A 1 344 ? -27.821 7.074 -7.674 1.00 24.02 344 SER A CA 1
ATOM 2690 C C . SER A 1 344 ? -29.143 6.557 -7.117 1.00 24.02 344 SER A C 1
ATOM 2692 O O . SER A 1 344 ? -29.234 5.510 -6.485 1.00 24.02 344 SER A O 1
ATOM 2694 N N . THR A 1 345 ? -30.213 7.311 -7.358 1.00 25.20 345 THR A N 1
ATOM 2695 C CA . THR A 1 345 ? -31.550 6.717 -7.422 1.00 25.20 345 THR A CA 1
ATOM 2696 C C . THR A 1 345 ? -31.728 6.188 -8.843 1.00 25.20 345 THR A C 1
ATOM 2698 O O . THR A 1 345 ? -32.369 6.817 -9.676 1.00 25.20 345 THR A O 1
ATOM 2701 N N . ALA A 1 346 ? -31.094 5.057 -9.156 1.00 24.66 346 ALA A N 1
ATOM 2702 C CA . ALA A 1 346 ? -31.404 4.324 -10.378 1.00 24.66 346 ALA A CA 1
ATOM 2703 C C . ALA A 1 346 ? -32.528 3.340 -10.050 1.00 24.66 346 ALA A C 1
ATOM 2705 O O . ALA A 1 346 ? -32.314 2.299 -9.430 1.00 24.66 346 ALA A O 1
ATOM 2706 N N . ALA A 1 347 ? -33.746 3.740 -10.410 1.00 22.97 347 ALA A N 1
ATOM 2707 C CA . ALA A 1 347 ? -34.914 2.882 -10.408 1.00 22.97 347 ALA A CA 1
ATOM 2708 C C . ALA A 1 347 ? -34.652 1.627 -11.253 1.00 22.97 347 ALA A C 1
ATOM 2710 O O . ALA A 1 347 ? -34.057 1.687 -12.329 1.00 22.97 347 ALA A O 1
ATOM 2711 N N . ILE A 1 348 ? -35.122 0.496 -10.737 1.00 27.42 348 ILE A N 1
ATOM 2712 C CA . ILE A 1 348 ? -35.175 -0.793 -11.418 1.00 27.42 348 ILE A CA 1
ATOM 2713 C C . ILE A 1 348 ? -35.974 -0.614 -12.717 1.00 27.42 348 ILE A C 1
ATOM 2715 O O . ILE A 1 348 ? -37.167 -0.320 -12.667 1.00 27.42 348 ILE A O 1
ATOM 2719 N N . ALA A 1 349 ? -35.329 -0.810 -13.865 1.00 22.80 349 ALA A N 1
ATOM 2720 C CA . ALA A 1 349 ? -35.996 -1.003 -15.147 1.00 22.80 349 ALA A CA 1
ATOM 2721 C C . ALA A 1 349 ? -35.469 -2.294 -15.792 1.00 22.80 349 ALA A C 1
ATOM 2723 O O . ALA A 1 349 ? -34.271 -2.568 -15.798 1.00 22.80 349 ALA A O 1
ATOM 2724 N N . SER A 1 350 ? -36.416 -3.108 -16.249 1.00 22.42 350 SER A N 1
ATOM 2725 C CA . SER A 1 350 ? -36.283 -4.451 -16.817 1.00 22.42 350 SER A CA 1
ATOM 2726 C C . SER A 1 350 ? -35.394 -4.534 -18.072 1.00 22.42 350 SER A C 1
ATOM 2728 O O . SER A 1 350 ? -35.181 -3.523 -18.740 1.00 22.42 350 SER A O 1
ATOM 2730 N N . PRO A 1 351 ? -34.915 -5.738 -18.446 1.00 27.59 351 PRO A N 1
ATOM 2731 C CA . PRO A 1 351 ? -33.900 -5.912 -19.473 1.00 27.59 351 PRO A CA 1
ATOM 2732 C C . PRO A 1 351 ? -34.532 -6.147 -20.848 1.00 27.59 351 PRO A C 1
ATOM 2734 O O . PRO A 1 351 ? -34.745 -7.288 -21.235 1.00 27.59 351 PRO A O 1
ATOM 2737 N N . THR A 1 352 ? -34.790 -5.089 -21.608 1.00 25.88 352 THR A N 1
ATOM 2738 C CA . THR A 1 352 ? -34.968 -5.170 -23.067 1.00 25.88 352 THR A CA 1
ATOM 2739 C C . THR A 1 352 ? -34.611 -3.817 -23.682 1.00 25.88 352 THR A C 1
ATOM 2741 O O . THR A 1 352 ? -35.092 -2.794 -23.209 1.00 25.88 352 THR A O 1
ATOM 2744 N N . ASP A 1 353 ? -33.782 -3.851 -24.728 1.00 23.34 353 ASP A N 1
ATOM 2745 C CA . ASP A 1 353 ? -33.387 -2.749 -25.623 1.00 23.34 353 ASP A CA 1
ATOM 2746 C C . ASP A 1 353 ? -32.245 -1.816 -25.171 1.00 23.34 353 ASP A C 1
ATOM 2748 O O . ASP A 1 353 ? -32.442 -0.714 -24.669 1.00 23.34 353 ASP A O 1
ATOM 2752 N N . PHE A 1 354 ? -31.005 -2.222 -25.479 1.00 25.11 354 PHE A N 1
ATOM 2753 C CA . PHE A 1 354 ? -29.865 -1.306 -25.604 1.00 25.11 354 PHE A CA 1
ATOM 2754 C C . PHE A 1 354 ? -29.591 -1.009 -27.085 1.00 25.11 354 PHE A C 1
ATOM 2756 O O . PHE A 1 354 ? -28.922 -1.772 -27.783 1.00 25.11 354 PHE A O 1
ATOM 2763 N N . SER A 1 355 ? -30.094 0.130 -27.562 1.00 21.92 355 SER A N 1
ATOM 2764 C CA . SER A 1 355 ? -29.661 0.773 -28.806 1.00 21.92 355 SER A CA 1
ATOM 2765 C C . SER A 1 355 ? -28.475 1.706 -28.538 1.00 21.92 355 SER A C 1
ATOM 2767 O O . SER A 1 355 ? -28.513 2.516 -27.612 1.00 21.92 355 SER A O 1
ATOM 2769 N N . PHE A 1 356 ? -27.428 1.601 -29.361 1.00 24.08 356 PHE A N 1
ATOM 2770 C CA . PHE A 1 356 ? -26.204 2.407 -29.307 1.00 24.08 356 PHE A CA 1
ATOM 2771 C C . PHE A 1 356 ? -26.489 3.917 -29.413 1.00 24.08 356 PHE A C 1
ATOM 2773 O O . PHE A 1 356 ? -26.945 4.395 -30.449 1.00 24.08 356 PHE A O 1
ATOM 2780 N N . GLY A 1 357 ? -26.158 4.665 -28.355 1.00 20.47 357 GLY A N 1
ATOM 2781 C CA . GLY A 1 357 ? -26.131 6.128 -28.327 1.00 20.47 357 GLY A CA 1
ATOM 2782 C C . GLY A 1 357 ? -24.694 6.651 -28.306 1.00 20.47 357 GLY A C 1
ATOM 2783 O O . GLY A 1 357 ? -23.939 6.404 -27.371 1.00 20.47 357 GLY A O 1
ATOM 2784 N N . SER A 1 358 ? -24.327 7.358 -29.368 1.00 21.06 358 SER A N 1
ATOM 2785 C CA . SER A 1 358 ? -23.072 8.075 -29.606 1.00 21.06 358 SER A CA 1
ATOM 2786 C C . SER A 1 358 ? -22.764 9.145 -28.548 1.00 21.06 358 SER A C 1
ATOM 2788 O O . SER A 1 358 ? -23.605 9.998 -28.271 1.00 21.06 358 SER A O 1
ATOM 2790 N N . ILE A 1 359 ? -21.534 9.148 -28.022 1.00 21.67 359 ILE A N 1
ATOM 2791 C CA . ILE A 1 359 ? -21.017 10.195 -27.127 1.00 21.67 359 ILE A CA 1
ATOM 2792 C C . ILE A 1 359 ? -20.131 11.157 -27.927 1.00 21.67 359 ILE A C 1
ATOM 2794 O O . ILE A 1 359 ? -19.135 10.761 -28.533 1.00 21.67 359 ILE A O 1
ATOM 2798 N N . LEU A 1 360 ? -20.529 12.430 -27.914 1.00 19.94 360 LEU A N 1
ATOM 2799 C CA . LEU A 1 360 ? -19.796 13.587 -28.424 1.00 19.94 360 LEU A CA 1
ATOM 2800 C C . LEU A 1 360 ? -18.568 13.872 -27.544 1.00 19.94 360 LEU A C 1
ATOM 2802 O O . LEU A 1 360 ? -18.698 14.061 -26.336 1.00 19.94 360 LEU A O 1
ATOM 2806 N N . VAL A 1 361 ? -17.387 13.950 -28.159 1.00 21.84 361 VAL A N 1
ATOM 2807 C CA . VAL A 1 361 ? -16.141 14.407 -27.522 1.00 21.84 361 VAL A CA 1
ATOM 2808 C C . VAL A 1 361 ? -15.964 15.905 -27.809 1.00 21.84 361 VAL A C 1
ATOM 2810 O O . VAL A 1 361 ? -16.014 16.292 -28.979 1.00 21.84 361 VAL A O 1
ATOM 2813 N N . PRO A 1 362 ? -15.742 16.770 -26.800 1.00 21.03 362 PRO A N 1
ATOM 2814 C CA . PRO A 1 362 ? -15.431 18.172 -27.042 1.00 21.03 362 PRO A CA 1
ATOM 2815 C C . PRO A 1 362 ? -13.982 18.326 -27.523 1.00 21.03 362 PRO A C 1
ATOM 2817 O O . PRO A 1 362 ? -13.030 17.903 -26.870 1.00 21.03 362 PRO A O 1
ATOM 2820 N N . THR A 1 363 ? -13.822 18.964 -28.679 1.00 21.27 363 THR A N 1
ATOM 2821 C CA . THR A 1 363 ? -12.537 19.374 -29.250 1.00 21.27 363 THR A CA 1
ATOM 2822 C C . THR A 1 363 ? -11.978 20.591 -28.512 1.00 21.27 363 THR A C 1
ATOM 2824 O O . THR A 1 363 ? -12.598 21.653 -28.539 1.00 21.27 363 THR A O 1
ATOM 2827 N N . TYR A 1 364 ? -10.774 20.479 -27.947 1.00 24.67 364 TYR A N 1
ATOM 2828 C CA . TYR A 1 364 ? -9.920 21.634 -27.654 1.00 24.67 364 TYR A CA 1
ATOM 2829 C C . TYR A 1 364 ? -8.776 21.670 -28.666 1.00 24.67 364 TYR A C 1
ATOM 2831 O O . TYR A 1 364 ? -7.994 20.730 -28.782 1.00 24.67 364 TYR A O 1
ATOM 2839 N N . GLY A 1 365 ? -8.738 22.742 -29.456 1.00 22.30 365 GLY A N 1
ATOM 2840 C CA . GLY A 1 365 ? -7.753 22.952 -30.510 1.00 22.30 365 GLY A CA 1
ATOM 2841 C C . GLY A 1 365 ? -6.614 23.895 -30.118 1.00 22.30 365 GLY A C 1
ATOM 2842 O O . GLY A 1 365 ? -6.757 24.703 -29.202 1.00 22.30 365 GLY A O 1
ATOM 2843 N N . ARG A 1 366 ? -5.575 23.845 -30.974 1.00 23.31 366 ARG A N 1
ATOM 2844 C CA . ARG A 1 366 ? -4.393 24.730 -31.139 1.00 23.31 366 ARG A CA 1
ATOM 2845 C C . ARG A 1 366 ? -3.243 24.486 -30.157 1.00 23.31 366 ARG A C 1
ATOM 2847 O O . ARG A 1 366 ? -3.465 24.486 -28.962 1.00 23.31 366 ARG A O 1
ATOM 2854 N N . LYS A 1 367 ? -1.972 24.357 -30.562 1.00 25.78 367 LYS A N 1
ATOM 2855 C CA . LYS A 1 367 ? -1.183 24.487 -31.821 1.00 25.78 367 LYS A CA 1
ATOM 2856 C C . LYS A 1 367 ? 0.039 23.563 -31.592 1.00 25.78 367 LYS A C 1
ATOM 2858 O O . LYS A 1 367 ? 0.527 23.529 -30.476 1.00 25.78 367 LYS A O 1
ATOM 2863 N N . GLY A 1 368 ? 0.508 22.728 -32.513 1.00 23.25 368 GLY A N 1
ATOM 2864 C CA . GLY A 1 368 ? 1.210 23.084 -33.746 1.00 23.25 368 GLY A CA 1
ATOM 2865 C C . GLY A 1 368 ? 2.574 22.375 -33.735 1.00 23.25 368 GLY A C 1
ATOM 2866 O O . GLY A 1 368 ? 3.427 22.719 -32.930 1.00 23.25 368 GLY A O 1
ATOM 2867 N N . GLY A 1 369 ? 2.755 21.374 -34.595 1.00 22.94 369 GLY A N 1
ATOM 2868 C CA . GLY A 1 369 ? 4.000 20.618 -34.747 1.00 22.94 369 GLY A CA 1
ATOM 2869 C C . GLY A 1 369 ? 3.907 19.755 -36.002 1.00 22.94 369 GLY A C 1
ATOM 2870 O O . GLY A 1 369 ? 2.979 18.970 -36.149 1.00 22.94 369 GLY A O 1
ATOM 2871 N N . VAL A 1 370 ? 4.798 20.020 -36.948 1.00 21.55 370 VAL A N 1
ATOM 2872 C CA . VAL A 1 370 ? 4.767 19.619 -38.360 1.00 21.55 370 VAL A CA 1
ATOM 2873 C C . VAL A 1 370 ? 4.873 18.098 -38.533 1.00 21.55 370 VAL A C 1
ATOM 2875 O O . VAL A 1 370 ? 5.854 17.502 -38.104 1.00 21.55 370 VAL A O 1
ATOM 2878 N N . LEU A 1 371 ? 3.902 17.479 -39.216 1.00 20.11 371 LEU A N 1
ATOM 2879 C CA . LEU A 1 371 ? 4.041 16.133 -39.781 1.00 20.11 371 LEU A CA 1
ATOM 2880 C C . LEU A 1 371 ? 4.444 16.282 -41.256 1.00 20.11 371 LEU A C 1
ATOM 2882 O O . LEU A 1 371 ? 3.647 16.744 -42.073 1.00 20.11 371 LEU A O 1
ATOM 2886 N N . CYS A 1 372 ? 5.679 15.917 -41.601 1.00 22.91 372 CYS A N 1
ATOM 2887 C CA . CYS A 1 372 ? 6.087 15.777 -42.997 1.00 22.91 372 CYS A CA 1
ATOM 2888 C C . CYS A 1 372 ? 5.429 14.528 -43.594 1.00 22.91 372 CYS A C 1
ATOM 2890 O O . CYS A 1 372 ? 5.696 13.406 -43.173 1.00 22.91 372 CYS A O 1
ATOM 2892 N N . SER A 1 373 ? 4.581 14.740 -44.597 1.00 19.98 373 SER A N 1
ATOM 2893 C CA . SER A 1 373 ? 4.070 13.704 -45.488 1.00 19.98 373 SER A CA 1
ATOM 2894 C C . SER A 1 373 ? 5.049 13.449 -46.635 1.00 19.98 373 SER A C 1
ATOM 2896 O O . SER A 1 373 ? 5.447 14.401 -47.307 1.00 19.98 373 SER A O 1
ATOM 2898 N N . MET A 1 374 ? 5.311 12.186 -46.962 1.00 24.52 374 MET A N 1
ATOM 2899 C CA . MET A 1 374 ? 5.533 11.767 -48.350 1.00 24.52 374 MET A CA 1
ATOM 2900 C C . MET A 1 374 ? 4.829 10.424 -48.596 1.00 24.52 374 MET A C 1
ATOM 2902 O O . MET A 1 374 ? 5.079 9.450 -47.891 1.00 24.52 374 MET A O 1
ATOM 2906 N N . GLY A 1 375 ? 3.919 10.407 -49.582 1.00 21.55 375 GLY A N 1
ATOM 2907 C CA . GLY A 1 375 ? 3.431 9.193 -50.262 1.00 21.55 375 GLY A CA 1
ATOM 2908 C C . GLY A 1 375 ? 4.530 8.607 -51.163 1.00 21.55 375 GLY A C 1
ATOM 2909 O O . GLY A 1 375 ? 5.548 9.254 -51.374 1.00 21.55 375 GLY A O 1
ATOM 2910 N N . HIS A 1 376 ? 4.444 7.408 -51.738 1.00 25.30 376 HIS A N 1
ATOM 2911 C CA . HIS A 1 376 ? 3.312 6.646 -52.284 1.00 25.30 376 HIS A CA 1
ATOM 2912 C C . HIS A 1 376 ? 3.687 5.124 -52.310 1.00 25.30 376 HIS A C 1
ATOM 2914 O O . HIS A 1 376 ? 4.741 4.770 -51.787 1.00 25.30 376 HIS A O 1
ATOM 2920 N N . PRO A 1 377 ? 2.848 4.192 -52.821 1.00 32.78 377 PRO A N 1
ATOM 2921 C CA . PRO A 1 377 ? 2.694 2.838 -52.291 1.00 32.78 377 PRO A CA 1
ATOM 2922 C C . PRO A 1 377 ? 3.457 1.774 -53.096 1.00 32.78 377 PRO A C 1
ATOM 2924 O O . PRO A 1 377 ? 3.593 1.904 -54.308 1.00 32.78 377 PRO A O 1
ATOM 2927 N N . CYS A 1 378 ? 3.833 0.657 -52.466 1.00 21.02 378 CYS A N 1
ATOM 2928 C CA . CYS A 1 378 ? 4.001 -0.616 -53.173 1.00 21.02 378 CYS A CA 1
ATOM 2929 C C . CYS A 1 378 ? 3.887 -1.832 -52.240 1.00 21.02 378 CYS A C 1
ATOM 2931 O O . CYS A 1 378 ? 4.542 -1.908 -51.208 1.00 21.02 378 CYS A O 1
ATOM 2933 N N . SER A 1 379 ? 3.044 -2.769 -52.688 1.00 22.23 379 SER A N 1
ATOM 2934 C CA . SER A 1 379 ? 3.063 -4.226 -52.480 1.00 22.23 379 SER A CA 1
ATOM 2935 C C . SER A 1 379 ? 3.094 -4.811 -51.059 1.00 22.23 379 SER A C 1
ATOM 2937 O O . SER A 1 379 ? 4.120 -4.854 -50.392 1.00 22.23 379 SER A O 1
ATOM 2939 N N . SER A 1 380 ? 1.947 -5.391 -50.690 1.00 28.33 380 SER A N 1
ATOM 2940 C CA . SER A 1 380 ? 1.776 -6.678 -49.994 1.00 28.33 380 SER A CA 1
ATOM 2941 C C . SER A 1 380 ? 3.013 -7.295 -49.318 1.00 28.33 380 SER A C 1
ATOM 2943 O O . SER A 1 380 ? 3.791 -8.006 -49.951 1.00 28.33 380 SER A O 1
ATOM 2945 N N . GLY A 1 381 ? 3.090 -7.142 -48.000 1.00 24.09 381 GLY A N 1
ATOM 2946 C CA . GLY A 1 381 ? 3.943 -7.936 -47.122 1.00 24.09 381 GLY A CA 1
ATOM 2947 C C . GLY A 1 381 ? 3.445 -7.792 -45.689 1.00 24.09 381 GLY A C 1
ATOM 2948 O O . GLY A 1 381 ? 3.366 -6.681 -45.174 1.00 24.09 381 GLY A O 1
ATOM 2949 N N . HIS A 1 382 ? 3.032 -8.896 -45.068 1.00 31.94 382 HIS A N 1
ATOM 2950 C CA . HIS A 1 382 ? 2.671 -8.927 -43.652 1.00 31.94 382 HIS A CA 1
ATOM 2951 C C . HIS A 1 382 ? 3.949 -8.699 -42.835 1.00 31.94 382 HIS A C 1
ATOM 2953 O O . HIS A 1 382 ? 4.787 -9.591 -42.760 1.00 31.94 382 HIS A O 1
ATOM 2959 N N . GLY A 1 383 ? 4.118 -7.505 -42.267 1.00 23.45 383 GLY A N 1
ATOM 2960 C CA . GLY A 1 383 ? 5.239 -7.172 -41.389 1.00 23.45 383 GLY A CA 1
ATOM 2961 C C . GLY A 1 383 ? 4.749 -6.960 -39.961 1.00 23.45 383 GLY A C 1
ATOM 2962 O O . GLY A 1 383 ? 4.246 -5.890 -39.637 1.00 23.45 383 GLY A O 1
ATOM 2963 N N . MET A 1 384 ? 4.864 -7.981 -39.110 1.00 30.27 384 MET A N 1
ATOM 2964 C CA . MET A 1 384 ? 4.907 -7.809 -37.646 1.00 30.27 384 MET A CA 1
ATOM 2965 C C . MET A 1 384 ? 6.258 -7.213 -37.285 1.00 30.27 384 MET A C 1
ATOM 2967 O O . MET A 1 384 ? 7.186 -7.609 -37.963 1.00 30.27 384 MET A O 1
ATOM 2971 N N . ALA A 1 385 ? 6.421 -6.358 -36.266 1.00 24.91 385 ALA A N 1
ATOM 2972 C CA . ALA A 1 385 ? 7.749 -5.916 -35.820 1.00 24.91 385 ALA A CA 1
ATOM 2973 C C . ALA A 1 385 ? 7.952 -5.932 -34.283 1.00 24.91 385 ALA A C 1
ATOM 2975 O O . ALA A 1 385 ? 7.026 -5.579 -33.564 1.00 24.91 385 ALA A O 1
ATOM 2976 N N . VAL A 1 386 ? 9.126 -6.350 -33.776 1.00 29.72 386 VAL A N 1
ATOM 2977 C CA . VAL A 1 386 ? 9.491 -6.539 -32.346 1.00 29.72 386 VAL A CA 1
ATOM 2978 C C . VAL A 1 386 ? 10.921 -6.085 -32.068 1.00 29.72 386 VAL A C 1
ATOM 2980 O O . VAL A 1 386 ? 11.842 -6.758 -32.463 1.00 29.72 386 VAL A O 1
ATOM 2983 N N . LEU A 1 387 ? 11.193 -4.975 -31.391 1.00 28.38 387 LEU A N 1
ATOM 2984 C CA . LEU A 1 387 ? 12.551 -4.413 -31.438 1.00 28.38 387 LEU A CA 1
ATOM 2985 C C . LEU A 1 387 ? 13.611 -5.041 -30.496 1.00 28.38 387 LEU A C 1
ATOM 2987 O O . LEU A 1 387 ? 13.360 -5.031 -29.307 1.00 28.38 387 LEU A O 1
ATOM 2991 N N . GLY A 1 388 ? 14.807 -5.495 -30.937 1.00 25.98 388 GLY A N 1
ATOM 2992 C CA . GLY A 1 388 ? 15.773 -6.192 -30.045 1.00 25.98 388 GLY A CA 1
ATOM 2993 C C . GLY A 1 388 ? 17.214 -6.439 -30.542 1.00 25.98 388 GLY A C 1
ATOM 2994 O O . GLY A 1 388 ? 17.388 -7.225 -31.454 1.00 25.98 388 GLY A O 1
ATOM 2995 N N . TRP A 1 389 ? 18.211 -5.806 -29.879 1.00 29.62 389 TRP A N 1
ATOM 2996 C CA . TRP A 1 389 ? 19.668 -5.491 -30.114 1.00 29.62 389 TRP A CA 1
ATOM 2997 C C . TRP A 1 389 ? 20.730 -6.591 -30.446 1.00 29.62 389 TRP A C 1
ATOM 2999 O O . TRP A 1 389 ? 20.686 -7.650 -29.834 1.00 29.62 389 TRP A O 1
ATOM 3009 N N . HIS A 1 390 ? 21.732 -6.306 -31.330 1.00 32.03 390 HIS A N 1
ATOM 3010 C CA . HI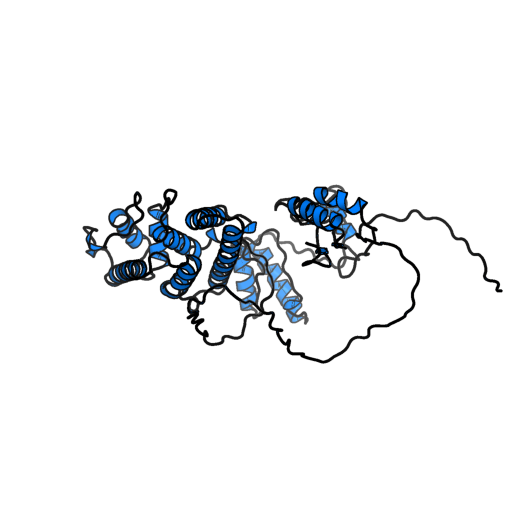S A 1 390 ? 23.130 -6.860 -31.323 1.00 32.03 390 HIS A CA 1
ATOM 3011 C C . HIS A 1 390 ? 24.117 -6.179 -32.346 1.00 32.03 390 HIS A C 1
ATOM 3013 O O . HIS A 1 390 ? 23.654 -5.325 -33.104 1.00 32.03 390 HIS A O 1
ATOM 3019 N N . PRO A 1 391 ? 25.460 -6.454 -32.389 1.00 28.59 391 PRO A N 1
ATOM 3020 C CA . PRO A 1 391 ? 26.501 -5.484 -32.759 1.00 28.59 391 PRO A CA 1
ATOM 3021 C C . PRO A 1 391 ? 27.082 -5.724 -34.172 1.00 28.59 391 PRO A C 1
ATOM 3023 O O . PRO A 1 391 ? 27.102 -6.835 -34.700 1.00 28.59 391 PRO A O 1
ATOM 3026 N N . ALA A 1 392 ? 27.595 -4.672 -34.805 1.00 30.25 392 ALA A N 1
ATOM 3027 C CA . ALA A 1 392 ? 28.112 -4.747 -36.170 1.00 30.25 392 ALA A CA 1
ATOM 3028 C C . ALA A 1 392 ? 29.474 -5.470 -36.272 1.00 30.25 392 ALA A C 1
ATOM 3030 O O . ALA A 1 392 ? 30.447 -5.093 -35.621 1.00 30.25 392 ALA A O 1
ATOM 3031 N N . VAL A 1 393 ? 29.554 -6.451 -37.178 1.00 27.22 393 VAL A N 1
ATOM 3032 C CA . VAL A 1 393 ? 30.793 -6.909 -37.836 1.00 27.22 393 VAL A CA 1
ATOM 3033 C C . VAL A 1 393 ? 31.065 -5.968 -39.022 1.00 27.22 393 VAL A C 1
ATOM 3035 O O . VAL A 1 393 ? 30.124 -5.669 -39.761 1.00 27.22 393 VAL A O 1
ATOM 3038 N N . PRO A 1 394 ? 32.300 -5.484 -39.259 1.00 32.25 394 PRO A N 1
ATOM 3039 C CA . PRO A 1 394 ? 32.556 -4.556 -40.352 1.00 32.25 394 PRO A CA 1
ATOM 3040 C C . PRO A 1 394 ? 32.732 -5.333 -41.665 1.00 32.25 394 PRO A C 1
ATOM 3042 O O . PRO A 1 394 ? 33.633 -6.163 -41.780 1.00 32.25 394 PRO A O 1
ATOM 3045 N N . LEU A 1 395 ? 31.906 -5.051 -42.675 1.00 28.12 395 LEU A N 1
ATOM 3046 C CA . LEU A 1 395 ? 32.138 -5.512 -44.046 1.00 28.12 395 LEU A CA 1
ATOM 3047 C C . LEU A 1 395 ? 32.229 -4.326 -45.002 1.00 28.12 395 LEU A C 1
ATOM 3049 O O . LEU A 1 395 ? 31.462 -3.373 -44.922 1.00 28.12 395 LEU A O 1
ATOM 3053 N N . GLY A 1 396 ? 33.265 -4.381 -45.836 1.00 25.48 396 GLY A N 1
ATOM 3054 C CA . GLY A 1 396 ? 33.801 -3.284 -46.624 1.00 25.48 396 GLY A CA 1
ATOM 3055 C C . GLY A 1 396 ? 32.870 -2.711 -47.687 1.00 25.48 396 GLY A C 1
ATOM 3056 O O . GLY A 1 396 ? 31.944 -3.352 -48.171 1.00 25.48 396 GLY A O 1
ATOM 3057 N N . ASN A 1 397 ? 33.205 -1.479 -48.063 1.00 31.23 397 ASN A N 1
ATOM 3058 C CA . ASN A 1 397 ? 32.722 -0.732 -49.221 1.00 31.23 397 ASN A CA 1
ATOM 3059 C C . ASN A 1 397 ? 32.486 -1.591 -50.475 1.00 31.23 397 ASN A C 1
ATOM 3061 O O . ASN A 1 397 ? 33.379 -2.338 -50.885 1.00 31.23 397 ASN A O 1
ATOM 3065 N N . PRO A 1 398 ? 31.413 -1.272 -51.217 1.00 28.06 398 PRO A N 1
ATOM 3066 C CA . PRO A 1 398 ? 31.522 -1.199 -52.662 1.00 28.06 398 PRO A CA 1
ATOM 3067 C C . PRO A 1 398 ? 31.003 0.147 -53.179 1.00 28.06 398 PRO A C 1
ATOM 3069 O O . PRO A 1 398 ? 29.808 0.424 -53.235 1.00 28.06 398 PRO A O 1
ATOM 3072 N N . THR A 1 399 ? 31.937 0.987 -53.612 1.00 27.41 399 THR A N 1
ATOM 3073 C CA . THR A 1 399 ? 31.685 2.060 -54.574 1.00 27.41 399 THR A CA 1
ATOM 3074 C C . THR A 1 399 ? 31.480 1.458 -55.966 1.00 27.41 399 THR A C 1
ATOM 3076 O O . THR A 1 399 ? 32.422 0.905 -56.529 1.00 27.41 399 THR A O 1
ATOM 3079 N N . ALA A 1 400 ? 30.290 1.610 -56.544 1.00 28.03 400 ALA A N 1
ATOM 3080 C CA . ALA A 1 400 ? 30.056 1.567 -57.991 1.00 28.03 400 ALA A CA 1
ATOM 3081 C C . ALA A 1 400 ? 28.789 2.397 -58.270 1.00 28.03 400 ALA A C 1
ATOM 3083 O O . ALA A 1 400 ? 27.702 2.051 -57.827 1.00 28.03 400 ALA A O 1
ATOM 3084 N N . ALA A 1 401 ? 28.946 3.652 -58.690 1.00 26.62 401 ALA A N 1
ATOM 3085 C CA . ALA A 1 401 ? 29.020 4.073 -60.091 1.00 26.62 401 ALA A CA 1
ATOM 3086 C C . ALA A 1 401 ? 27.641 4.054 -60.777 1.00 26.62 401 ALA A C 1
ATOM 3088 O O . ALA A 1 401 ? 27.146 3.036 -61.246 1.00 26.62 401 ALA A O 1
ATOM 3089 N N . ILE A 1 402 ? 27.055 5.249 -60.811 1.00 27.64 402 ILE A N 1
ATOM 3090 C CA . ILE A 1 402 ? 25.877 5.655 -61.572 1.00 27.64 402 ILE A CA 1
ATOM 3091 C C . ILE A 1 402 ? 26.227 5.656 -63.067 1.00 27.64 402 ILE A C 1
ATOM 3093 O O . ILE A 1 402 ? 27.254 6.209 -63.457 1.00 27.64 402 ILE A O 1
ATOM 3097 N N . THR A 1 403 ? 25.352 5.125 -63.919 1.00 21.91 403 THR A N 1
ATOM 3098 C CA . THR A 1 403 ? 25.153 5.636 -65.290 1.00 21.91 403 THR A CA 1
ATOM 3099 C C . THR A 1 403 ? 23.750 5.259 -65.787 1.00 21.91 403 THR A C 1
ATOM 3101 O O . THR A 1 403 ? 23.260 4.195 -65.409 1.00 21.91 403 THR A O 1
ATOM 3104 N N . PRO A 1 404 ? 23.065 6.128 -66.557 1.00 31.72 404 PRO A N 1
ATOM 3105 C CA . PRO A 1 404 ? 21.625 6.034 -66.773 1.00 31.72 404 PRO A CA 1
ATOM 3106 C C . PRO A 1 404 ? 21.261 5.382 -68.114 1.00 31.72 404 PRO A C 1
ATOM 3108 O O . PRO A 1 404 ? 21.922 5.637 -69.121 1.00 31.72 404 PRO A O 1
ATOM 3111 N N . LEU A 1 405 ? 20.165 4.619 -68.115 1.00 29.59 405 LEU A N 1
ATOM 3112 C CA . LEU A 1 405 ? 19.031 4.715 -69.047 1.00 29.59 405 LEU A CA 1
ATOM 3113 C C . LEU A 1 405 ? 17.871 3.854 -68.540 1.00 29.59 405 LEU A C 1
ATOM 3115 O O . LEU A 1 405 ? 18.145 2.717 -68.093 1.00 29.59 405 LEU A O 1
#